Protein AF-0000000084361618 (afdb_homodimer)

pLDDT: mean 97.32, std 2.42, range [77.44, 98.94]

Organism: NCBI:txid28181

Nearest PDB structures (foldseek):
  2imd-assembly1_A  TM=8.495E-01  e=5.043E-12  Pseudomonas putida
  3fz5-assembly1_A  TM=8.364E-01  e=1.722E-10  Cereibacter sphaeroides 2.4.1
  3rpp-assembly1_A  TM=8.425E-01  e=8.126E-10  Homo sapiens
  3fz5-assembly2_D  TM=8.705E-01  e=2.018E-09  Cereibacter sphaeroides 2.4.1
  5xwh-assembly1_A  TM=7.538E-01  e=3.095E-09  Deinococcus radiodurans R1 = ATCC 13939 = DSM 20539

Sequence (396 aa):
MSKTITYYCALISPFTYLGQPRVMELAKQPGVNIVYKPIDILKVFGALGTVPPVKRHPSLKAYRGAELKRWSKRFGMDLTMMPKHFPTPTDLAGAMVIAARDQGADVGPLVMGLLKGVWVDEADLKDADTLAAIANAAGLNGTAL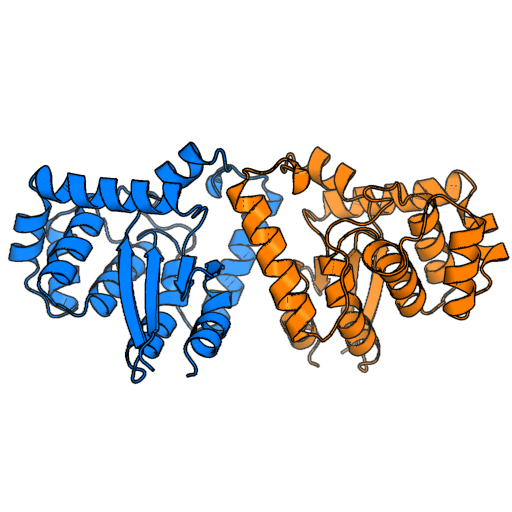VAQAHPPEAQALFNASTEEAIEAGVFGSPTFIVDGEMFWGQDRIELVAEKCGTMSKTITYYCALISPFTYLGQPRVMELAKQPGVNIVYKPIDILKVFGALGTVPPVKRHPSLKAYRGAELKRWSKRFGMDLTMMPKHFPTPTDLAGAMVIAARDQGADVGPLVMGLLKGVWVDEADLKDADTLAAIANAAGLNGTALVAQAHPPEAQALFNASTEEAIEAGVFGSPTFIVDGEMFWGQDRIELVAEKCGT

Secondary structure (DSSP, 8-state):
--EEEEEEE-TT-HHHHHHHHHHHHHHTSTTEEEEEEE--HHHHHHHHTPPPGGGS-HHHHHHHHHHHHHHHHHHT----SS-TT-S---HHHHHHHHHHHHTT---HHHHHHHHHHHHTS---TT-HHHHHHHHHHTTS-HHHHHHHHSSHHHHHHHHHHHHHHHHTT--SSSEEEETTEEEESGGGHHHHHHHTT-/--EEEEEEE-TT-HHHHHHHHHHHHHHTSTTEEEEEEE--HHHHHHHHTPPPGGGS-HHHHHHHHHHHHHHHHHHT----SS-TT-S---HHHHHHHHHHHHTT---HHHHHHHHHHHHTS---TT-HHHHHHHHHHTTS-HHHHHHHHSSHHHHHHHHHHHHHHHHTT--SSSEEEETTEEEESGGGHHHHHHHTT-

Foldseek 3Di:
DAWEKEKEAELQDLLCLLQLVVVVVLCPDPRYHYDYQYADLVVLCVLVVHDDLVRDDPVSVVVVLVVSVVSCVVSVHAFAPDADQPPADCLLVRLLLVVCVVVVHDCSQLSNLSSCCGTPVSHHNVDLVSSLVSQVVSVHRSVVSSVSCPDVVSSVSRVVSHVVCSVLVNNDPTWIAIPSDIDHTSVCSVVVSVVRVD/DAWEKEKEAELQDLQLLLQLVVVVVLCPDPRYHYDYQYADLVVLCVLVVHDDLVRDDPVSVVVVLVVSVVSCVVSVHAFAPDADQPPADCLLVRLLLVVCVVVVHDCSQLSNLSSCCGTPVSHHNVDLVSSLVSQVVSVHRSVVSSVSCPDPVSSVSRHVSHVVCSVLVNNDPTWIAIPSDIDHTSVCSVVVSVVRVD

Structure (mmCIF, N/CA/C/O backbone):
data_AF-0000000084361618-model_v1
#
loop_
_entity.id
_entity.type
_entity.pdbx_description
1 polymer '2-hydroxychromene-2-carboxylate isomerase'
#
loop_
_atom_site.group_PDB
_atom_site.id
_atom_site.type_symbol
_atom_site.label_atom_id
_atom_site.label_alt_id
_atom_site.label_comp_id
_atom_site.label_asym_id
_atom_site.label_entity_id
_atom_site.label_seq_id
_atom_site.pdbx_PDB_ins_code
_atom_site.Cartn_x
_atom_site.Cartn_y
_atom_site.Cartn_z
_atom_site.occupancy
_atom_site.B_iso_or_equiv
_atom_site.auth_seq_id
_atom_site.auth_comp_id
_atom_site.auth_asym_id
_atom_site.auth_atom_id
_atom_site.pdbx_PDB_model_num
ATOM 1 N N . MET A 1 1 ? -3.504 3.35 29.25 1 77.88 1 MET A N 1
ATOM 2 C CA . MET A 1 1 ? -2.406 4.312 29.219 1 77.88 1 MET A CA 1
ATOM 3 C C . MET A 1 1 ? -2.479 5.18 27.969 1 77.88 1 MET A C 1
ATOM 5 O O . MET A 1 1 ? -3.018 4.762 26.938 1 77.88 1 MET A O 1
ATOM 9 N N . SER A 1 2 ? -2.133 6.488 28.031 1 90 2 SER A N 1
ATOM 10 C CA . SER A 1 2 ? -2.203 7.461 26.953 1 90 2 SER A CA 1
ATOM 11 C C . SER A 1 2 ? -1.172 7.156 25.875 1 90 2 SER A C 1
ATOM 13 O O . SER A 1 2 ? -0.072 6.688 26.172 1 90 2 SER A O 1
ATOM 15 N N . LYS A 1 3 ? -1.591 7.184 24.625 1 95.62 3 LYS A N 1
ATOM 16 C CA . LYS A 1 3 ? -0.713 6.992 23.484 1 95.62 3 LYS A CA 1
ATOM 17 C C . LYS A 1 3 ? -0.59 8.273 22.656 1 95.62 3 LYS A C 1
ATOM 19 O O . LYS A 1 3 ? -1.564 9.016 22.516 1 95.62 3 LYS A O 1
ATOM 24 N N . THR A 1 4 ? 0.648 8.516 22.25 1 98.19 4 THR A N 1
ATOM 25 C CA . THR A 1 4 ? 0.904 9.641 21.359 1 98.19 4 THR A CA 1
ATOM 26 C C . THR A 1 4 ? 1.184 9.148 19.938 1 98.19 4 THR A C 1
ATOM 28 O O . THR A 1 4 ? 2.006 8.25 19.734 1 98.19 4 THR A O 1
ATOM 31 N N . ILE A 1 5 ? 0.507 9.68 19.016 1 98.69 5 ILE A N 1
ATOM 32 C CA . ILE A 1 5 ? 0.705 9.414 17.594 1 98.69 5 ILE A CA 1
ATOM 33 C C . ILE A 1 5 ? 1.431 10.594 16.953 1 98.69 5 ILE A C 1
ATOM 35 O O . ILE A 1 5 ? 0.923 11.719 16.953 1 98.69 5 ILE A O 1
ATOM 39 N N . THR A 1 6 ? 2.643 10.391 16.516 1 98.88 6 THR A N 1
ATOM 40 C CA . THR A 1 6 ? 3.252 11.367 15.617 1 98.88 6 THR A CA 1
ATOM 41 C C . THR A 1 6 ? 2.725 11.195 14.195 1 98.88 6 THR A C 1
ATOM 43 O O . THR A 1 6 ? 2.869 10.133 13.602 1 98.88 6 THR A O 1
ATOM 46 N N . TYR A 1 7 ? 2.053 12.18 13.727 1 98.94 7 TYR A N 1
ATOM 47 C CA . TYR A 1 7 ? 1.329 12.125 12.461 1 98.94 7 TYR A CA 1
ATOM 48 C C . TYR A 1 7 ? 1.987 13.023 11.422 1 98.94 7 TYR A C 1
ATOM 50 O O . TYR A 1 7 ? 1.78 14.234 11.414 1 98.94 7 TYR A O 1
ATOM 58 N N . TYR A 1 8 ? 2.826 12.445 10.523 1 98.94 8 TYR A N 1
ATOM 59 C CA . TYR A 1 8 ? 3.406 13.164 9.398 1 98.94 8 TYR A CA 1
ATOM 60 C C . TYR A 1 8 ? 2.441 13.203 8.219 1 98.94 8 TYR A C 1
ATOM 62 O O . TYR A 1 8 ? 2.008 12.164 7.727 1 98.94 8 TYR A O 1
ATOM 70 N N . CYS A 1 9 ? 2.137 14.438 7.766 1 98.88 9 CYS A N 1
ATOM 71 C CA . CYS A 1 9 ? 1.149 14.555 6.699 1 98.88 9 CYS A CA 1
ATOM 72 C C . CYS A 1 9 ? 1.525 15.672 5.727 1 98.88 9 CYS A C 1
ATOM 74 O O . CYS A 1 9 ? 1.984 16.734 6.145 1 98.88 9 CYS A O 1
ATOM 76 N N . ALA A 1 10 ? 1.45 15.359 4.457 1 98.81 10 ALA A N 1
ATOM 77 C CA . ALA A 1 10 ? 1.56 16.375 3.416 1 98.81 10 ALA A CA 1
ATOM 78 C C . ALA A 1 10 ? 0.203 17.016 3.131 1 98.81 10 ALA A C 1
ATOM 80 O O . ALA A 1 10 ? -0.792 16.312 2.938 1 98.81 10 ALA A O 1
ATOM 81 N N . LEU A 1 11 ? 0.14 18.266 3.053 1 98.69 11 LEU A N 1
ATOM 82 C CA . LEU A 1 11 ? -1.112 19.016 2.996 1 98.69 11 LEU A CA 1
ATOM 83 C C . LEU A 1 11 ? -1.677 19.016 1.578 1 98.69 11 LEU A C 1
ATOM 85 O O . LEU A 1 11 ? -2.787 19.5 1.351 1 98.69 11 LEU A O 1
ATOM 89 N N . ILE A 1 12 ? -0.961 18.359 0.643 1 97.38 12 ILE A N 1
ATOM 90 C CA . ILE A 1 12 ? -1.458 18.25 -0.724 1 97.38 12 ILE A CA 1
ATOM 91 C C . ILE A 1 12 ? -1.672 16.766 -1.072 1 97.38 12 ILE A C 1
ATOM 93 O O . ILE A 1 12 ? -1.896 16.422 -2.236 1 97.38 12 ILE A O 1
ATOM 97 N N . SER A 1 13 ? -1.519 15.891 -0.159 1 98.31 13 SER A N 1
ATOM 98 C CA . SER A 1 13 ? -1.711 14.469 -0.409 1 98.31 13 SER A CA 1
ATOM 99 C C . SER A 1 13 ? -3.193 14.109 -0.46 1 98.31 13 SER A C 1
ATOM 101 O O . SER A 1 13 ? -3.922 14.32 0.511 1 98.31 13 SER A O 1
ATOM 103 N N . PRO A 1 14 ? -3.652 13.5 -1.539 1 98.5 14 PRO A N 1
ATOM 104 C CA . PRO A 1 14 ? -5.062 13.102 -1.596 1 98.5 14 PRO A CA 1
ATOM 105 C C . PRO A 1 14 ? -5.391 11.961 -0.636 1 98.5 14 PRO A C 1
ATOM 107 O O . PRO A 1 14 ? -6.523 11.867 -0.149 1 98.5 14 PRO A O 1
ATOM 110 N N . PHE A 1 15 ? -4.469 11.117 -0.39 1 98.81 15 PHE A N 1
ATOM 111 C CA . PHE A 1 15 ? -4.723 10.031 0.555 1 98.81 15 PHE A CA 1
ATOM 112 C C . PHE A 1 15 ? -4.785 10.562 1.981 1 98.81 15 PHE A C 1
ATOM 114 O O . PHE A 1 15 ? -5.531 10.047 2.812 1 98.81 15 PHE A O 1
ATOM 121 N N . THR A 1 16 ? -3.965 11.578 2.279 1 98.94 16 THR A N 1
ATOM 122 C CA . THR A 1 16 ? -4.117 12.273 3.553 1 98.94 16 THR A CA 1
ATOM 123 C C . THR A 1 16 ? -5.508 12.891 3.67 1 98.94 16 THR A C 1
ATOM 125 O O . THR A 1 16 ? -6.16 12.773 4.711 1 98.94 16 THR A O 1
ATOM 128 N N . TYR A 1 17 ? -5.98 13.523 2.586 1 98.94 17 TYR A N 1
ATOM 129 C CA . TYR A 1 17 ? -7.328 14.078 2.537 1 98.94 17 TYR A CA 1
ATOM 130 C C . TYR A 1 17 ? -8.367 13.008 2.84 1 98.94 17 TYR A C 1
ATOM 132 O O . TYR A 1 17 ? -9.234 13.195 3.697 1 98.94 17 TYR A O 1
ATOM 140 N N . LEU A 1 18 ? -8.242 11.844 2.221 1 98.88 18 LEU A N 1
ATOM 141 C CA . LEU A 1 18 ? -9.219 10.773 2.355 1 98.88 18 LEU A CA 1
ATOM 142 C C . LEU A 1 18 ? -9.172 10.164 3.756 1 98.88 18 LEU A C 1
ATOM 144 O O . LEU A 1 18 ? -10.172 9.633 4.238 1 98.88 18 LEU A O 1
ATOM 148 N N . GLY A 1 19 ? -8.023 10.281 4.434 1 98.88 19 GLY A N 1
ATOM 149 C CA . GLY A 1 19 ? -7.867 9.68 5.75 1 98.88 19 GLY A CA 1
ATOM 150 C C . GLY A 1 19 ? -8.188 10.633 6.883 1 98.88 19 GLY A C 1
ATOM 151 O O . GLY A 1 19 ? -8.461 10.211 8.008 1 98.88 19 GLY A O 1
ATOM 152 N N . GLN A 1 20 ? -8.242 11.922 6.637 1 98.94 20 GLN A N 1
ATOM 153 C CA . GLN A 1 20 ? -8.219 12.953 7.672 1 98.94 20 GLN A CA 1
ATOM 154 C C . GLN A 1 20 ? -9.461 12.875 8.555 1 98.94 20 GLN A C 1
ATOM 156 O O . GLN A 1 20 ? -9.375 13.07 9.773 1 98.94 20 GLN A O 1
ATOM 161 N N . PRO A 1 21 ? -10.695 12.578 8.039 1 98.88 21 PRO A N 1
ATOM 162 C CA . PRO A 1 21 ? -11.844 12.445 8.93 1 98.88 21 PRO A CA 1
ATOM 163 C C . PRO A 1 21 ? -11.656 11.352 9.984 1 98.88 21 PRO A C 1
ATOM 165 O O . PRO A 1 21 ? -12.023 11.531 11.141 1 98.88 21 PRO A O 1
ATOM 168 N N . ARG A 1 22 ? -11.055 10.242 9.586 1 98.69 22 ARG A N 1
ATOM 169 C CA . ARG A 1 22 ? -10.844 9.133 10.508 1 98.69 22 ARG A CA 1
ATOM 170 C C . ARG A 1 22 ? -9.742 9.469 11.516 1 98.69 22 ARG A C 1
ATOM 172 O O . ARG A 1 22 ? -9.789 9.023 12.664 1 98.69 22 ARG A O 1
ATOM 179 N N . VAL A 1 23 ? -8.758 10.297 11.094 1 98.88 23 VAL A N 1
ATOM 180 C CA . VAL A 1 23 ? -7.734 10.773 12.023 1 98.88 23 VAL A CA 1
ATOM 181 C C . VAL A 1 23 ? -8.383 11.656 13.086 1 98.88 23 VAL A C 1
ATOM 183 O O . VAL A 1 23 ? -8.07 11.531 14.273 1 98.88 23 VAL A O 1
ATOM 186 N N . MET A 1 24 ? -9.281 12.555 12.633 1 98.75 24 MET A N 1
ATOM 187 C CA . MET A 1 24 ? -9.961 13.453 13.562 1 98.75 24 MET A CA 1
ATOM 188 C C . MET A 1 24 ? -10.852 12.672 14.516 1 98.75 24 MET A C 1
ATOM 190 O O . MET A 1 24 ? -10.969 13.016 15.695 1 98.75 24 MET A O 1
ATOM 194 N N . GLU A 1 25 ? -11.484 11.586 14.047 1 98.44 25 GLU A N 1
ATOM 195 C CA . GLU A 1 25 ? -12.266 10.719 14.922 1 98.44 25 GLU A CA 1
ATOM 196 C C . GLU A 1 25 ? -11.375 10.008 15.938 1 98.44 25 GLU A C 1
ATOM 198 O O . GLU A 1 25 ? -11.734 9.883 17.109 1 98.44 25 GLU A O 1
ATOM 203 N N . LEU A 1 26 ? -10.242 9.523 15.484 1 98.12 26 LEU A N 1
ATOM 204 C CA . LEU A 1 26 ? -9.273 8.859 16.359 1 98.12 26 LEU A CA 1
ATOM 205 C C . LEU A 1 26 ? -8.812 9.797 17.469 1 98.12 26 LEU A C 1
ATOM 207 O O . LEU A 1 26 ? -8.633 9.367 18.609 1 98.12 26 LEU A O 1
ATOM 211 N N . ALA A 1 27 ? -8.672 11.102 17.125 1 97.69 27 ALA A N 1
ATOM 212 C CA . ALA A 1 27 ? -8.18 12.102 18.062 1 97.69 27 ALA A CA 1
ATOM 213 C C . ALA A 1 27 ? -9.172 12.312 19.219 1 97.69 27 ALA A C 1
ATOM 215 O O . ALA A 1 27 ? -8.797 12.812 20.281 1 97.69 27 ALA A O 1
ATOM 216 N N . LYS A 1 28 ? -10.406 11.953 19.031 1 97.25 28 LYS A N 1
ATOM 217 C CA . LYS A 1 28 ? -11.445 12.141 20.031 1 97.25 28 LYS A CA 1
ATOM 218 C C . LYS A 1 28 ? -11.422 11.008 21.062 1 97.25 28 LYS A C 1
ATOM 220 O O . LYS A 1 28 ? -12.039 11.109 22.125 1 97.25 28 LYS A O 1
ATOM 225 N N . GLN A 1 29 ? -10.719 9.938 20.734 1 96.81 29 GLN A N 1
ATOM 226 C CA . GLN A 1 29 ? -10.688 8.789 21.641 1 96.81 29 GLN A CA 1
ATOM 227 C C . GLN A 1 29 ? -9.906 9.102 22.906 1 96.81 29 GLN A C 1
ATOM 229 O O . GLN A 1 29 ? -8.883 9.781 22.859 1 96.81 29 GLN A O 1
ATOM 234 N N . PRO A 1 30 ? -10.422 8.594 24.031 1 95.19 30 PRO A N 1
ATOM 235 C CA . PRO A 1 30 ? -9.703 8.844 25.281 1 95.19 30 PRO A CA 1
ATOM 236 C C . PRO A 1 30 ? -8.289 8.273 25.281 1 95.19 30 PRO A C 1
ATOM 238 O O . PRO A 1 30 ? -8.07 7.148 24.812 1 95.19 30 PRO A O 1
ATOM 241 N N . GLY A 1 31 ? -7.379 9.102 25.672 1 95.19 31 GLY A N 1
ATOM 242 C CA . GLY A 1 31 ? -6.008 8.641 25.812 1 95.19 31 GLY A CA 1
ATOM 243 C C . GLY A 1 31 ? -5.215 8.742 24.516 1 95.19 31 GLY A C 1
ATOM 244 O O . GLY A 1 31 ? -4.031 8.391 24.484 1 95.19 31 GLY A O 1
ATOM 245 N N . VAL A 1 32 ? -5.785 9.203 23.469 1 97.5 32 VAL A N 1
ATOM 246 C CA . VAL A 1 32 ? -5.086 9.336 22.188 1 97.5 32 VAL A CA 1
ATOM 247 C C . VAL A 1 32 ? -4.676 10.789 21.969 1 97.5 32 VAL A C 1
ATOM 249 O O . VAL A 1 32 ? -5.516 11.695 22.031 1 97.5 32 VAL A O 1
ATOM 252 N N . ASN A 1 33 ? -3.428 11.039 21.828 1 97.44 33 ASN A N 1
ATOM 253 C CA . ASN A 1 33 ? -2.881 12.344 21.469 1 97.44 33 ASN A CA 1
ATOM 254 C C . ASN A 1 33 ? -2.229 12.328 20.094 1 97.44 33 ASN A C 1
ATOM 256 O O . ASN A 1 33 ? -1.299 11.555 19.859 1 97.44 33 ASN A O 1
ATOM 260 N N . ILE A 1 34 ? -2.666 13.148 19.219 1 98.5 34 ILE A N 1
ATOM 261 C CA . ILE A 1 34 ? -2.09 13.203 17.891 1 98.5 34 ILE A CA 1
ATOM 262 C C . ILE A 1 34 ? -1.27 14.477 17.719 1 98.5 34 ILE A C 1
ATOM 264 O O . ILE A 1 34 ? -1.776 15.586 17.938 1 98.5 34 ILE A O 1
ATOM 268 N N . VAL A 1 35 ? -0.046 14.328 17.406 1 98.69 35 VAL A N 1
ATOM 269 C CA . VAL A 1 35 ? 0.836 15.453 17.109 1 98.69 35 VAL A CA 1
ATOM 270 C C . VAL A 1 35 ? 0.989 15.586 15.594 1 98.69 35 VAL A C 1
ATOM 272 O O . VAL A 1 35 ? 1.742 14.836 14.969 1 98.69 35 VAL A O 1
ATOM 275 N N . TYR A 1 36 ? 0.356 16.578 15.062 1 98.88 36 TYR A N 1
ATOM 276 C CA . TYR A 1 36 ? 0.42 16.828 13.633 1 98.88 36 TYR A CA 1
ATOM 277 C C . TYR A 1 36 ? 1.787 17.375 13.234 1 98.88 36 TYR A C 1
ATOM 279 O O . TYR A 1 36 ? 2.264 18.359 13.812 1 98.88 36 TYR A O 1
ATOM 287 N N . LYS A 1 37 ? 2.367 16.797 12.289 1 98.81 37 LYS A N 1
ATOM 288 C CA . LYS A 1 37 ? 3.643 17.219 11.727 1 98.81 37 LYS A CA 1
ATOM 289 C C . LYS A 1 37 ? 3.553 17.359 10.211 1 98.81 37 LYS A C 1
ATOM 291 O O . LYS A 1 37 ? 3.924 16.453 9.469 1 98.81 37 LYS A O 1
ATOM 296 N N . PRO A 1 38 ? 3.104 18.547 9.75 1 98.88 38 PRO A N 1
ATOM 297 C CA . PRO A 1 38 ? 3.09 18.75 8.305 1 98.88 38 PRO A CA 1
ATOM 298 C C . PRO A 1 38 ? 4.484 18.672 7.684 1 98.88 38 PRO A C 1
ATOM 300 O O . PRO A 1 38 ? 5.457 19.141 8.289 1 98.88 38 PRO A O 1
ATOM 303 N N . ILE A 1 39 ? 4.551 18.125 6.453 1 98.81 39 ILE A N 1
ATOM 304 C CA . ILE A 1 39 ? 5.859 17.938 5.832 1 98.81 39 ILE A CA 1
ATOM 305 C C . ILE A 1 39 ? 5.785 18.312 4.355 1 98.81 39 ILE A C 1
ATOM 307 O O . ILE A 1 39 ? 4.699 18.359 3.773 1 98.81 39 ILE A O 1
ATOM 311 N N . ASP A 1 40 ? 6.949 18.672 3.818 1 98.19 40 ASP A N 1
ATOM 312 C CA . ASP A 1 40 ? 7.152 18.797 2.377 1 98.19 40 ASP A CA 1
ATOM 313 C C . ASP A 1 40 ? 7.441 17.422 1.75 1 98.19 40 ASP A C 1
ATOM 315 O O . ASP A 1 40 ? 8.586 16.969 1.745 1 98.19 40 ASP A O 1
ATOM 319 N N . ILE A 1 41 ? 6.469 16.859 1.11 1 97.75 41 ILE A N 1
ATOM 320 C CA . ILE A 1 41 ? 6.566 15.477 0.646 1 97.75 41 ILE A CA 1
ATOM 321 C C . ILE A 1 41 ? 7.539 15.398 -0.528 1 97.75 41 ILE A C 1
ATOM 323 O O . ILE A 1 41 ? 8.195 14.375 -0.728 1 97.75 41 ILE A O 1
ATOM 327 N N . LEU A 1 42 ? 7.629 16.422 -1.297 1 96.12 42 LEU A N 1
ATOM 328 C CA . LEU A 1 42 ? 8.555 16.406 -2.422 1 96.12 42 LEU A CA 1
ATOM 329 C C . LEU A 1 42 ? 10 16.359 -1.934 1 96.12 42 LEU A C 1
ATOM 331 O O . LEU A 1 42 ? 10.836 15.672 -2.527 1 96.12 42 LEU A O 1
ATOM 335 N N . LYS A 1 43 ? 10.242 17.125 -0.869 1 97.06 43 LYS A N 1
ATOM 336 C CA . LYS A 1 43 ? 11.562 17.062 -0.262 1 97.06 43 LYS A CA 1
ATOM 337 C C . LYS A 1 43 ? 11.852 15.68 0.298 1 97.06 43 LYS A C 1
ATOM 339 O O . LYS A 1 43 ? 12.977 15.18 0.202 1 97.06 43 LYS A O 1
ATOM 344 N N . VAL A 1 44 ? 10.867 15.086 0.894 1 98 44 VAL A N 1
ATOM 345 C CA . VAL A 1 44 ? 11 13.734 1.433 1 98 44 VAL A CA 1
ATOM 346 C C . VAL A 1 44 ? 11.344 12.758 0.308 1 98 44 VAL A C 1
ATOM 348 O O . VAL A 1 44 ? 12.289 11.977 0.426 1 98 44 VAL A O 1
ATOM 351 N N . PHE A 1 45 ? 10.594 12.812 -0.835 1 97.06 45 PHE A N 1
ATOM 352 C CA . PHE A 1 45 ? 10.875 11.961 -1.983 1 97.06 45 PHE A CA 1
ATOM 353 C C . PHE A 1 45 ? 12.305 12.148 -2.465 1 97.06 45 PHE A C 1
ATOM 355 O O . PHE A 1 45 ? 13.008 11.172 -2.74 1 97.06 45 PHE A O 1
ATOM 362 N N . GLY A 1 46 ? 12.742 13.359 -2.547 1 96.81 46 GLY A N 1
ATOM 363 C CA . GLY A 1 46 ? 14.094 13.672 -2.986 1 96.81 46 GLY A CA 1
ATOM 364 C C . GLY A 1 46 ? 15.164 13.109 -2.068 1 96.81 46 GLY A C 1
ATOM 365 O O . GLY A 1 46 ? 16.156 12.539 -2.535 1 96.81 46 GLY A O 1
ATOM 366 N N . ALA A 1 47 ? 14.938 13.25 -0.797 1 97.25 47 ALA A N 1
ATOM 367 C CA . ALA A 1 47 ? 15.914 12.805 0.194 1 97.25 47 ALA A CA 1
ATOM 368 C C . ALA A 1 47 ? 16.062 11.289 0.169 1 97.25 47 ALA A C 1
ATOM 370 O O . ALA A 1 47 ? 17.156 10.766 0.408 1 97.25 47 ALA A O 1
ATOM 371 N N . LEU A 1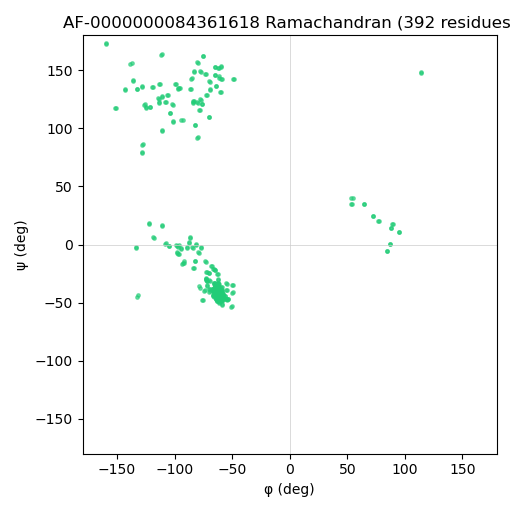 48 ? 14.977 10.609 -0.115 1 96.25 48 LEU A N 1
ATOM 372 C CA . LEU A 1 48 ? 14.992 9.148 -0.044 1 96.25 48 LEU A CA 1
ATOM 373 C C . LEU A 1 48 ? 15.234 8.539 -1.422 1 96.25 48 LEU A C 1
ATOM 375 O O . LEU A 1 48 ? 15.445 7.332 -1.543 1 96.25 48 LEU A O 1
ATOM 379 N N . GLY A 1 49 ? 15.219 9.352 -2.438 1 94 49 GLY A N 1
ATOM 380 C CA . GLY A 1 49 ? 15.398 8.852 -3.791 1 94 49 GLY A CA 1
ATOM 381 C C . GLY A 1 49 ? 14.203 8.086 -4.312 1 94 49 GLY A C 1
ATOM 382 O O . GLY A 1 49 ? 14.352 7.16 -5.117 1 94 49 GLY A O 1
ATOM 383 N N . THR A 1 50 ? 13.031 8.367 -3.758 1 93.75 50 THR A N 1
ATOM 384 C CA . THR A 1 50 ? 11.805 7.738 -4.23 1 93.75 50 THR A CA 1
ATOM 385 C C . THR A 1 50 ? 11.227 8.508 -5.414 1 93.75 50 THR A C 1
ATOM 387 O O . THR A 1 50 ? 11.328 9.734 -5.48 1 93.75 50 THR A O 1
ATOM 390 N N . VAL A 1 51 ? 10.695 7.836 -6.336 1 92 51 VAL A N 1
ATOM 391 C CA . VAL A 1 51 ? 10.07 8.469 -7.492 1 92 51 VAL A CA 1
ATOM 392 C C . VAL A 1 51 ? 8.711 9.039 -7.098 1 92 51 VAL A C 1
ATOM 394 O O . VAL A 1 51 ? 7.824 8.305 -6.66 1 92 51 VAL A O 1
ATOM 397 N N . PRO A 1 52 ? 8.562 10.297 -7.262 1 92.62 52 PRO A N 1
ATOM 398 C CA . PRO A 1 52 ? 7.25 10.875 -6.949 1 92.62 52 PRO A CA 1
ATOM 399 C C . PRO A 1 52 ? 6.125 10.273 -7.789 1 92.62 52 PRO A C 1
ATOM 401 O O . PRO A 1 52 ? 6.352 9.875 -8.93 1 92.62 52 PRO A O 1
ATOM 404 N N . PRO A 1 53 ? 4.898 10.289 -7.277 1 93.62 53 PRO A N 1
ATOM 405 C CA . PRO A 1 53 ? 3.771 9.648 -7.965 1 93.62 53 PRO A CA 1
ATOM 406 C C . PRO A 1 53 ? 3.594 10.156 -9.398 1 93.62 53 PRO A C 1
ATOM 408 O O . PRO A 1 53 ? 3.377 9.359 -10.312 1 93.62 53 PRO A O 1
ATOM 411 N N . VAL A 1 54 ? 3.768 11.406 -9.695 1 89.69 54 VAL A N 1
ATOM 412 C CA . VAL A 1 54 ? 3.469 12.008 -10.992 1 89.69 54 VAL A CA 1
ATOM 413 C C . VAL A 1 54 ? 4.516 11.57 -12.016 1 89.69 54 VAL A C 1
ATOM 415 O O . VAL A 1 54 ? 4.316 11.727 -13.227 1 89.69 54 VAL A O 1
ATOM 418 N N . LYS A 1 55 ? 5.656 11.016 -11.555 1 93.25 55 LYS A N 1
ATOM 419 C CA . LYS A 1 55 ? 6.746 10.641 -12.453 1 93.25 55 LYS A CA 1
ATOM 420 C C . LYS A 1 55 ? 6.84 9.125 -12.594 1 93.25 55 LYS A C 1
ATOM 422 O O . LYS A 1 55 ? 7.695 8.609 -13.32 1 93.25 55 LYS A O 1
ATOM 427 N N . ARG A 1 56 ? 5.934 8.383 -11.93 1 96.19 56 ARG A N 1
ATOM 428 C CA . ARG A 1 56 ? 5.977 6.926 -11.961 1 96.19 56 ARG A CA 1
ATOM 429 C C . ARG A 1 56 ? 5.477 6.391 -13.297 1 96.19 56 ARG A C 1
ATOM 431 O O . ARG A 1 56 ? 4.906 7.141 -14.094 1 96.19 56 ARG A O 1
ATOM 438 N N . HIS A 1 57 ? 5.863 5.098 -13.516 1 96.94 57 HIS A N 1
ATOM 439 C CA . HIS A 1 57 ? 5.363 4.406 -14.703 1 96.94 57 HIS A CA 1
ATOM 440 C C . HIS A 1 57 ? 3.855 4.574 -14.844 1 96.94 57 HIS A C 1
ATOM 442 O O . HIS A 1 57 ? 3.129 4.578 -13.852 1 96.94 57 HIS A O 1
ATOM 448 N N . PRO A 1 58 ? 3.332 4.73 -16.125 1 97.19 58 PRO A N 1
ATOM 449 C CA . PRO A 1 58 ? 1.906 4.961 -16.359 1 97.19 58 PRO A CA 1
ATOM 450 C C . PRO A 1 58 ? 1.017 3.961 -15.633 1 97.19 58 PRO A C 1
ATOM 452 O O . PRO A 1 58 ? -0.062 4.32 -15.156 1 97.19 58 PRO A O 1
ATOM 455 N N . SER A 1 59 ? 1.469 2.729 -15.508 1 97.31 59 SER A N 1
ATOM 456 C CA . SER A 1 59 ? 0.666 1.721 -14.82 1 97.31 59 SER A CA 1
ATOM 457 C C . SER A 1 59 ? 0.503 2.057 -13.344 1 97.31 59 SER A C 1
ATOM 459 O O . SER A 1 59 ? -0.563 1.836 -12.766 1 97.31 59 SER A O 1
ATOM 461 N N . LEU A 1 60 ? 1.562 2.551 -12.742 1 97.38 60 LEU A N 1
ATOM 462 C CA . LEU A 1 60 ? 1.493 2.936 -11.336 1 97.38 60 LEU A CA 1
ATOM 463 C C . LEU A 1 60 ? 0.62 4.172 -11.156 1 97.38 60 LEU A C 1
ATOM 465 O O . LEU A 1 60 ? -0.123 4.277 -10.172 1 97.38 60 LEU A O 1
ATOM 469 N N . LYS A 1 61 ? 0.697 5.133 -12.094 1 97.62 61 LYS A N 1
ATOM 470 C CA . LYS A 1 61 ? -0.175 6.301 -12.062 1 97.62 61 LYS A CA 1
ATOM 471 C C . LYS A 1 61 ? -1.642 5.898 -12.188 1 97.62 61 LYS A C 1
ATOM 473 O O . LYS A 1 61 ? -2.498 6.414 -11.469 1 97.62 61 LYS A O 1
ATOM 478 N N . ALA A 1 62 ? -1.888 4.98 -13.109 1 97.75 62 ALA A N 1
ATOM 479 C CA . ALA A 1 62 ? -3.25 4.496 -13.328 1 97.75 62 ALA A CA 1
ATOM 480 C C . ALA A 1 62 ? -3.795 3.814 -12.078 1 97.75 62 ALA A C 1
ATOM 482 O O . ALA A 1 62 ? -4.953 4.023 -11.703 1 97.75 62 ALA A O 1
ATOM 483 N N . TYR A 1 63 ? -2.965 3.016 -11.422 1 98.31 63 TYR A N 1
ATOM 484 C CA . TYR A 1 63 ? -3.422 2.33 -10.219 1 98.31 63 TYR A CA 1
ATOM 485 C C . TYR A 1 63 ? -3.697 3.326 -9.102 1 98.31 63 TYR A C 1
ATOM 487 O O . TYR A 1 63 ? -4.664 3.172 -8.352 1 98.31 63 TYR A O 1
ATOM 495 N N . ARG A 1 64 ? -2.775 4.301 -8.945 1 97.88 64 ARG A N 1
ATOM 496 C CA . ARG A 1 64 ? -3.014 5.344 -7.957 1 97.88 64 ARG A CA 1
ATOM 497 C C . ARG A 1 64 ? -4.363 6.016 -8.188 1 97.88 64 ARG A C 1
ATOM 499 O O . ARG A 1 64 ? -5.109 6.258 -7.234 1 97.88 64 ARG A O 1
ATOM 506 N N . GLY A 1 65 ? -4.668 6.387 -9.438 1 98 65 GLY A N 1
ATOM 507 C CA . GLY A 1 65 ? -5.965 6.961 -9.766 1 98 65 GLY A CA 1
ATOM 508 C C . GLY A 1 65 ? -7.125 6.047 -9.414 1 98 65 GLY A C 1
ATOM 509 O O . GLY A 1 65 ? -8.133 6.5 -8.867 1 98 65 GLY A O 1
ATOM 510 N N . ALA A 1 66 ? -6.98 4.75 -9.703 1 98.19 66 ALA A N 1
ATOM 511 C CA . ALA A 1 66 ? -8.016 3.773 -9.375 1 98.19 66 ALA A CA 1
ATOM 512 C C . ALA A 1 66 ? -8.242 3.689 -7.871 1 98.19 66 ALA A C 1
ATOM 514 O O . ALA A 1 66 ? -9.383 3.59 -7.41 1 98.19 66 ALA A O 1
ATOM 515 N N . GLU A 1 67 ? -7.121 3.697 -7.16 1 98.38 67 GLU A N 1
ATOM 516 C CA . GLU A 1 67 ? -7.223 3.65 -5.707 1 98.38 67 GLU A CA 1
ATOM 517 C C . GLU A 1 67 ? -7.91 4.895 -5.16 1 98.38 67 GLU A C 1
ATOM 519 O O . GLU A 1 67 ? -8.75 4.805 -4.254 1 98.38 67 GLU A O 1
ATOM 524 N N . LEU A 1 68 ? -7.555 6.047 -5.715 1 98.56 68 LEU A N 1
ATOM 525 C CA . LEU A 1 68 ? -8.18 7.285 -5.266 1 98.56 68 LEU A CA 1
ATOM 526 C C . LEU A 1 68 ? -9.688 7.25 -5.512 1 98.56 68 LEU A C 1
ATOM 528 O O . LEU A 1 68 ? -10.469 7.605 -4.633 1 98.56 68 LEU A O 1
ATOM 532 N N . LYS A 1 69 ? -10.078 6.82 -6.672 1 98.19 69 LYS A N 1
ATOM 533 C CA . LYS A 1 69 ? -11.5 6.711 -7 1 98.19 69 LYS A CA 1
ATOM 534 C C . LYS A 1 69 ? -12.203 5.715 -6.082 1 98.19 69 LYS A C 1
ATOM 536 O O . LYS A 1 69 ? -13.297 5.984 -5.59 1 98.19 69 LYS A O 1
ATOM 541 N N . ARG A 1 70 ? -11.586 4.582 -5.797 1 98.06 70 ARG A N 1
ATOM 542 C CA . ARG A 1 70 ? -12.141 3.527 -4.961 1 98.06 70 ARG A CA 1
ATOM 543 C C . ARG A 1 70 ? -12.398 4.031 -3.543 1 98.06 70 ARG A C 1
ATOM 545 O O . ARG A 1 70 ? -13.5 3.879 -3.016 1 98.06 70 ARG A O 1
ATOM 552 N N . TRP A 1 71 ? -11.406 4.648 -2.982 1 98.25 71 TRP A N 1
ATOM 553 C CA . TRP A 1 71 ? -11.516 5.086 -1.595 1 98.25 71 TRP A CA 1
ATOM 554 C C . TRP A 1 71 ? -12.43 6.297 -1.476 1 98.25 71 TRP A C 1
ATOM 556 O O . TRP A 1 71 ? -13.172 6.434 -0.495 1 98.25 71 TRP A O 1
ATOM 566 N N . SER A 1 72 ? -12.336 7.234 -2.451 1 98.56 72 SER A N 1
ATOM 567 C CA . SER A 1 72 ? -13.266 8.352 -2.473 1 98.56 72 SER A CA 1
ATOM 568 C C . SER A 1 72 ? -14.711 7.867 -2.455 1 98.56 72 SER A C 1
ATOM 570 O O . SER A 1 72 ? -15.531 8.359 -1.672 1 98.56 72 SER A O 1
ATOM 572 N N . LYS A 1 73 ? -15.055 6.898 -3.293 1 97.88 73 LYS A N 1
ATOM 573 C CA . LYS A 1 73 ? -16.391 6.328 -3.352 1 97.88 73 LYS A CA 1
ATOM 574 C C . LYS A 1 73 ? -16.75 5.629 -2.043 1 97.88 73 LYS A C 1
ATOM 576 O O . LYS A 1 73 ? -17.844 5.828 -1.507 1 97.88 73 LYS A O 1
ATOM 581 N N . ARG A 1 74 ? -15.875 4.855 -1.552 1 97.12 74 ARG A N 1
ATOM 582 C CA . ARG A 1 74 ? -16.109 4.074 -0.341 1 97.12 74 ARG A CA 1
ATOM 583 C C . ARG A 1 74 ? -16.406 4.984 0.846 1 97.12 74 ARG A C 1
ATOM 585 O O . ARG A 1 74 ? -17.25 4.66 1.692 1 97.12 74 ARG A O 1
ATOM 592 N N . PHE A 1 75 ? -15.727 6.098 0.928 1 98 75 PHE A N 1
ATOM 593 C CA . PHE A 1 75 ? -15.852 6.977 2.084 1 98 75 PHE A CA 1
ATOM 594 C C . PHE A 1 75 ? -16.875 8.07 1.823 1 98 75 PHE A C 1
ATOM 596 O O . PHE A 1 75 ? -17.172 8.867 2.711 1 98 75 PHE A O 1
ATOM 603 N N . GLY A 1 76 ? -17.438 8.133 0.648 1 98.44 76 GLY A N 1
ATOM 604 C CA . GLY A 1 76 ? -18.391 9.188 0.301 1 98.44 76 GLY A CA 1
ATOM 605 C C . GLY A 1 76 ? -17.766 10.57 0.3 1 98.44 76 GLY A C 1
ATOM 606 O O . GLY A 1 76 ? -18.375 11.531 0.762 1 98.44 76 GLY A O 1
ATOM 607 N N . MET A 1 77 ? -16.531 10.641 -0.104 1 98.75 77 MET A N 1
ATOM 608 C CA . MET A 1 77 ? -15.82 11.906 -0.131 1 98.75 77 MET A CA 1
ATOM 609 C C . MET A 1 77 ? -15.562 12.359 -1.565 1 98.75 77 MET A C 1
ATOM 611 O O . MET A 1 77 ? -14.977 11.617 -2.357 1 98.75 77 MET A O 1
ATOM 615 N N . ASP A 1 78 ? -15.953 13.562 -1.859 1 98.38 78 ASP A N 1
ATOM 616 C CA . ASP A 1 78 ? -15.648 14.117 -3.174 1 98.38 78 ASP A CA 1
ATOM 617 C C . ASP A 1 78 ? -14.148 14.297 -3.363 1 98.38 78 ASP A C 1
ATOM 619 O O . ASP A 1 78 ? -13.422 14.586 -2.408 1 98.38 78 ASP A O 1
ATOM 623 N N . LEU A 1 79 ? -13.695 14.109 -4.543 1 98.31 79 LEU A N 1
ATOM 624 C CA . LEU A 1 79 ? -12.289 14.25 -4.879 1 98.31 79 LEU A CA 1
ATOM 625 C C . LEU A 1 79 ? -12.109 14.672 -6.332 1 98.31 79 LEU A C 1
ATOM 627 O O . LEU A 1 79 ? -12.578 13.977 -7.242 1 98.31 79 LEU A O 1
ATOM 631 N N . THR A 1 80 ? -11.539 15.828 -6.551 1 98.06 80 THR A N 1
ATOM 632 C CA . THR A 1 80 ? -11.164 16.25 -7.895 1 98.06 80 THR A CA 1
ATOM 633 C C . THR A 1 80 ? -9.852 15.602 -8.328 1 98.06 80 THR A C 1
ATOM 635 O O . THR A 1 80 ? -8.812 15.82 -7.699 1 98.06 80 THR A O 1
ATOM 638 N N . MET A 1 81 ? -9.883 14.883 -9.414 1 96.25 81 MET A N 1
ATOM 639 C CA . MET A 1 81 ? -8.727 14.094 -9.828 1 96.25 81 MET A CA 1
ATOM 640 C C . MET A 1 81 ? -7.621 15 -10.359 1 96.25 81 MET A C 1
ATOM 642 O O . MET A 1 81 ? -6.438 14.664 -10.266 1 96.25 81 MET A O 1
ATOM 646 N N . MET A 1 82 ? -7.973 16.094 -10.906 1 95.12 82 MET A N 1
ATOM 647 C CA . MET A 1 82 ? -7.012 17.047 -11.438 1 95.12 82 MET A CA 1
ATOM 648 C C . MET A 1 82 ? -7.277 18.453 -10.883 1 95.12 82 MET A C 1
ATOM 650 O O . MET A 1 82 ? -7.758 19.328 -11.602 1 95.12 82 MET A O 1
ATOM 654 N N . PRO A 1 83 ? -6.828 18.672 -9.656 1 97.06 83 PRO A N 1
ATOM 655 C CA . PRO A 1 83 ? -7.094 19.984 -9.047 1 97.06 83 PRO A CA 1
ATOM 656 C C . PRO A 1 83 ? -6.383 21.125 -9.773 1 97.06 83 PRO A C 1
ATOM 658 O O . PRO A 1 83 ? -5.25 20.953 -10.227 1 97.06 83 PRO A O 1
ATOM 661 N N . LYS A 1 84 ? -6.891 22.281 -9.734 1 96.62 84 LYS A N 1
ATOM 662 C CA . LYS A 1 84 ? -6.449 23.453 -10.492 1 96.62 84 LYS A CA 1
ATOM 663 C C . LYS A 1 84 ? -5.07 23.906 -10.031 1 96.62 84 LYS A C 1
ATOM 665 O O . LYS A 1 84 ? -4.262 24.375 -10.844 1 96.62 84 LYS A O 1
ATOM 670 N N . HIS A 1 85 ? -4.781 23.875 -8.828 1 95.31 85 HIS A N 1
ATOM 671 C CA . HIS A 1 85 ? -3.572 24.484 -8.281 1 95.31 85 HIS A CA 1
ATOM 672 C C . HIS A 1 85 ? -2.59 23.422 -7.801 1 95.31 85 HIS A C 1
ATOM 674 O O . HIS A 1 85 ? -1.653 23.719 -7.059 1 95.31 85 HIS A O 1
ATOM 680 N N . PHE A 1 86 ? -2.775 22.219 -8.219 1 93.06 86 PHE A N 1
ATOM 681 C CA . PHE A 1 86 ? -1.914 21.125 -7.805 1 93.06 86 PHE A CA 1
ATOM 682 C C . PHE A 1 86 ? -0.808 20.875 -8.82 1 93.06 86 PHE A C 1
ATOM 684 O O . PHE A 1 86 ? -1.062 20.875 -10.031 1 93.06 86 PHE A O 1
ATOM 691 N N . PRO A 1 87 ? 0.409 20.688 -8.477 1 91.5 87 PRO A N 1
ATOM 692 C CA . PRO A 1 87 ? 0.878 20.812 -7.098 1 91.5 87 PRO A CA 1
ATOM 693 C C . PRO A 1 87 ? 1.105 22.266 -6.676 1 91.5 87 PRO A C 1
ATOM 695 O O . PRO A 1 87 ? 1.156 23.156 -7.527 1 91.5 87 PRO A O 1
ATOM 698 N N . THR A 1 88 ? 1.054 22.516 -5.406 1 92.94 88 THR A N 1
ATOM 699 C CA . THR A 1 88 ? 1.253 23.844 -4.848 1 92.94 88 THR A CA 1
ATOM 700 C C . THR A 1 88 ? 2.16 23.797 -3.623 1 92.94 88 THR A C 1
ATOM 702 O O . THR A 1 88 ? 2.143 22.812 -2.875 1 92.94 88 THR A O 1
ATOM 705 N N . PRO A 1 89 ? 3.062 24.781 -3.461 1 93.25 89 PRO A N 1
ATOM 706 C CA . PRO A 1 89 ? 3.83 24.844 -2.215 1 93.25 89 PRO A CA 1
ATOM 707 C C . PRO A 1 89 ? 2.941 24.969 -0.979 1 93.25 89 PRO A C 1
ATOM 709 O O . PRO A 1 89 ? 1.909 25.641 -1.023 1 93.25 89 PRO A O 1
ATOM 712 N N . THR A 1 90 ? 3.379 24.297 0.052 1 96.31 90 THR A N 1
ATOM 713 C CA . THR A 1 90 ? 2.541 24.281 1.246 1 96.31 90 THR A CA 1
ATOM 714 C C . THR A 1 90 ? 3.303 24.828 2.447 1 96.31 90 THR A C 1
ATOM 716 O O . THR A 1 90 ? 2.93 24.578 3.596 1 96.31 90 THR A O 1
ATOM 719 N N . ASP A 1 91 ? 4.406 25.562 2.213 1 96.31 91 ASP A N 1
ATOM 720 C CA . ASP A 1 91 ? 5.266 26.047 3.289 1 96.31 91 ASP A CA 1
ATOM 721 C C . ASP A 1 91 ? 4.48 26.922 4.258 1 96.31 91 ASP A C 1
ATOM 723 O O . ASP A 1 91 ? 4.52 26.719 5.473 1 96.31 91 ASP A O 1
ATOM 727 N N . LEU A 1 92 ? 3.789 27.906 3.709 1 97.25 92 LEU A N 1
ATOM 728 C CA . LEU A 1 92 ? 3.035 28.812 4.562 1 97.25 92 LEU A CA 1
ATOM 729 C C . LEU A 1 92 ? 1.933 28.078 5.312 1 97.25 92 LEU A C 1
ATOM 731 O O . LEU A 1 92 ? 1.757 28.266 6.516 1 97.25 92 LEU A O 1
ATOM 735 N N . ALA A 1 93 ? 1.178 27.219 4.613 1 98.31 93 ALA A N 1
ATOM 736 C CA . ALA A 1 93 ? 0.117 26.422 5.23 1 98.31 93 ALA A CA 1
ATOM 737 C C . ALA A 1 93 ? 0.673 25.516 6.332 1 98.31 93 ALA A C 1
ATOM 739 O O . ALA A 1 93 ? 0.078 25.406 7.402 1 98.31 93 ALA A O 1
ATOM 740 N N . GLY A 1 94 ? 1.811 24.844 6.012 1 98.62 94 GLY A N 1
ATOM 741 C CA . GLY A 1 94 ? 2.455 24.016 7.012 1 98.62 94 GLY A CA 1
ATOM 742 C C . GLY A 1 94 ? 2.867 24.766 8.258 1 98.62 94 GLY A C 1
ATOM 743 O O . GLY A 1 94 ? 2.643 24.312 9.375 1 98.62 94 GLY A O 1
ATOM 744 N N . ALA A 1 95 ? 3.463 25.953 8.039 1 98.44 95 ALA A N 1
ATOM 745 C CA . ALA A 1 95 ? 3.863 26.797 9.156 1 98.44 95 ALA A CA 1
ATOM 746 C C . ALA A 1 95 ? 2.652 27.234 9.977 1 98.44 95 ALA A C 1
ATOM 748 O O . ALA A 1 95 ? 2.734 27.359 11.203 1 98.44 95 ALA A O 1
ATOM 749 N N . MET A 1 96 ? 1.515 27.484 9.328 1 98.5 96 MET A N 1
ATOM 750 C CA . MET A 1 96 ? 0.274 27.844 10.008 1 98.5 96 MET A CA 1
ATOM 751 C C . MET A 1 96 ? -0.194 26.719 10.922 1 98.5 96 MET A C 1
ATOM 753 O O . MET A 1 96 ? -0.604 26.969 12.062 1 98.5 96 MET A O 1
ATOM 757 N N . VAL A 1 97 ? -0.153 25.469 10.453 1 98.81 97 VAL A N 1
ATOM 758 C CA . VAL A 1 97 ? -0.566 24.312 11.234 1 98.81 97 VAL A CA 1
ATOM 759 C C 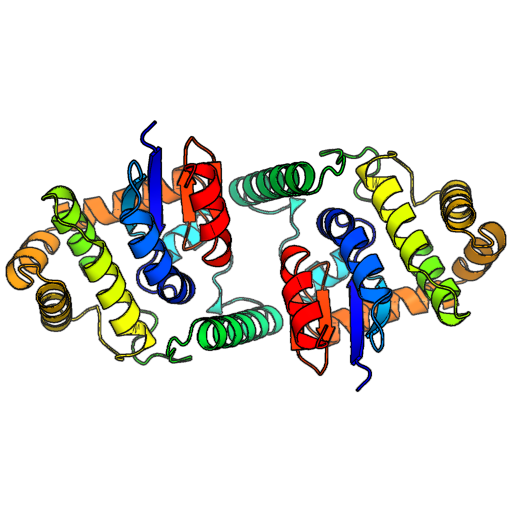. VAL A 1 97 ? 0.324 24.172 12.469 1 98.81 97 VAL A C 1
ATOM 761 O O . VAL A 1 97 ? -0.169 23.969 13.578 1 98.81 97 VAL A O 1
ATOM 764 N N . ILE A 1 98 ? 1.618 24.359 12.281 1 98.5 98 ILE A N 1
ATOM 765 C CA . ILE A 1 98 ? 2.574 24.234 13.375 1 98.5 98 ILE A CA 1
ATOM 766 C C . ILE A 1 98 ? 2.34 25.328 14.398 1 98.5 98 ILE A C 1
ATOM 768 O O . ILE A 1 98 ? 2.314 25.078 15.602 1 98.5 98 ILE A O 1
ATOM 772 N N . ALA A 1 99 ? 2.146 26.578 13.914 1 97.94 99 ALA A N 1
ATOM 773 C CA . ALA A 1 99 ? 1.888 27.703 14.812 1 97.94 99 ALA A CA 1
ATOM 774 C C . ALA A 1 99 ? 0.639 27.453 15.648 1 97.94 99 ALA A C 1
ATOM 776 O O . ALA A 1 99 ? 0.65 27.672 16.875 1 97.94 99 ALA A O 1
ATOM 777 N N . ALA A 1 100 ? -0.455 27.031 15.039 1 98.5 100 ALA A N 1
ATOM 778 C CA . ALA A 1 100 ? -1.71 26.75 15.734 1 98.5 100 ALA A CA 1
ATOM 779 C C . ALA A 1 100 ? -1.536 25.641 16.75 1 98.5 100 ALA A C 1
ATOM 781 O O . ALA A 1 100 ? -1.993 25.75 17.891 1 98.5 100 ALA A O 1
ATOM 782 N N . ARG A 1 101 ? -0.869 24.562 16.328 1 98 101 ARG A N 1
ATOM 783 C CA . ARG A 1 101 ? -0.605 23.422 17.219 1 98 101 ARG A CA 1
ATOM 784 C C . ARG A 1 101 ? 0.178 23.859 18.453 1 98 101 ARG A C 1
ATOM 786 O O . ARG A 1 101 ? -0.167 23.484 19.578 1 98 101 ARG A O 1
ATOM 793 N N . ASP A 1 102 ? 1.203 24.656 18.203 1 96.06 102 ASP A N 1
ATOM 794 C CA . ASP A 1 102 ? 2.094 25.078 19.281 1 96.06 102 ASP A CA 1
ATOM 795 C C . ASP A 1 102 ? 1.377 26 20.25 1 96.06 102 ASP A C 1
ATOM 797 O O . ASP A 1 102 ? 1.816 26.172 21.391 1 96.06 102 ASP A O 1
ATOM 801 N N . GLN A 1 103 ? 0.259 26.594 19.844 1 96.31 103 GLN A N 1
ATOM 802 C CA . GLN A 1 103 ? -0.562 27.438 20.703 1 96.31 103 GLN A CA 1
ATOM 803 C C . GLN A 1 103 ? -1.611 26.609 21.453 1 96.31 103 GLN A C 1
ATOM 805 O O . GLN A 1 103 ? -2.404 27.141 22.219 1 96.31 103 GLN A O 1
ATOM 810 N N . GLY A 1 104 ? -1.661 25.328 21.188 1 96.94 104 GLY A N 1
ATOM 811 C CA . GLY A 1 104 ? -2.547 24.438 21.922 1 96.94 104 GLY A CA 1
ATOM 812 C C . GLY A 1 104 ? -3.879 24.219 21.219 1 96.94 104 GLY A C 1
ATOM 813 O O . GLY A 1 104 ? -4.793 23.625 21.797 1 96.94 104 GLY A O 1
ATOM 814 N N . ALA A 1 105 ? -3.979 24.672 19.953 1 97.88 105 ALA A N 1
ATOM 815 C CA . ALA A 1 105 ? -5.238 24.547 19.219 1 97.88 105 ALA A CA 1
ATOM 816 C C . ALA A 1 105 ? -5.434 23.109 18.719 1 97.88 105 ALA A C 1
ATOM 818 O O . ALA A 1 105 ? -4.461 22.391 18.484 1 97.88 105 ALA A O 1
ATOM 819 N N . ASP A 1 106 ? -6.676 22.672 18.625 1 97.5 106 ASP A N 1
ATOM 820 C CA . ASP A 1 106 ? -7.012 21.5 17.828 1 97.5 106 ASP A CA 1
ATOM 821 C C . ASP A 1 106 ? -6.863 21.797 16.328 1 97.5 106 ASP A C 1
ATOM 823 O O . ASP A 1 106 ? -7.703 22.484 15.742 1 97.5 106 ASP A O 1
ATOM 827 N N . VAL A 1 107 ? -5.844 21.188 15.703 1 98.75 107 VAL A N 1
ATOM 828 C CA . VAL A 1 107 ? -5.516 21.609 14.352 1 98.75 107 VAL A CA 1
ATOM 829 C C . VAL A 1 107 ? -6.152 20.656 13.344 1 98.75 107 VAL A C 1
ATOM 831 O O . VAL A 1 107 ? -6.043 20.859 12.133 1 98.75 107 VAL A O 1
ATOM 834 N N . GLY A 1 108 ? -6.848 19.625 13.828 1 98.81 108 GLY A N 1
ATOM 835 C CA . GLY A 1 108 ? -7.5 18.672 12.953 1 98.81 108 GLY A CA 1
ATOM 836 C C . GLY A 1 108 ? -8.367 19.328 11.891 1 98.81 108 GLY A C 1
ATOM 837 O O . GLY A 1 108 ? -8.164 19.109 10.695 1 98.81 108 GLY A O 1
ATOM 838 N N . PRO A 1 109 ? -9.266 20.172 12.32 1 98.88 109 PRO A N 1
ATOM 839 C CA . PRO A 1 109 ? -10.148 20.844 11.367 1 98.88 109 PRO A CA 1
ATOM 840 C C . PRO A 1 109 ? -9.391 21.734 10.391 1 98.88 109 PRO A C 1
ATOM 842 O O . PRO A 1 109 ? -9.797 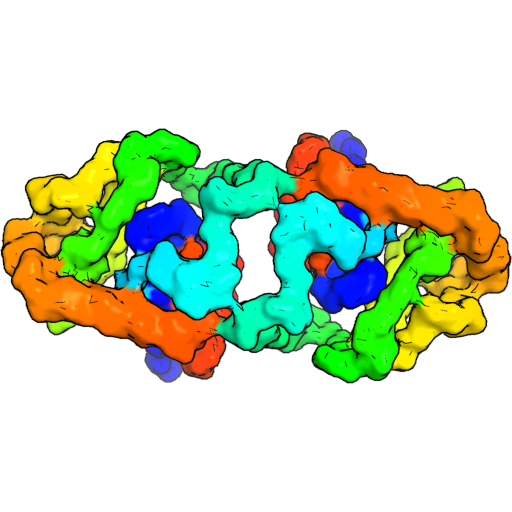21.891 9.234 1 98.88 109 PRO A O 1
ATOM 845 N N . LEU A 1 110 ? -8.312 22.391 10.844 1 98.94 110 LEU A N 1
ATOM 846 C CA . LEU A 1 110 ? -7.5 23.203 9.945 1 98.94 110 LEU A CA 1
ATOM 847 C C . LEU A 1 110 ? -6.867 22.344 8.859 1 98.94 110 LEU A C 1
ATOM 849 O O . LEU A 1 110 ? -6.957 22.672 7.676 1 98.94 110 LEU A O 1
ATOM 853 N N . VAL A 1 111 ? -6.234 21.219 9.242 1 98.94 111 VAL A N 1
ATOM 854 C CA . VAL A 1 111 ? -5.617 20.297 8.289 1 98.94 111 VAL A CA 1
ATOM 855 C C . VAL A 1 111 ? -6.668 19.797 7.309 1 98.94 111 VAL A C 1
ATOM 857 O O . VAL A 1 111 ? -6.445 19.781 6.094 1 98.94 111 VAL A O 1
ATOM 860 N N . MET A 1 112 ? -7.852 19.453 7.816 1 98.94 112 MET A N 1
ATOM 861 C CA . MET A 1 112 ? -8.945 19 6.961 1 98.94 112 MET A CA 1
ATOM 862 C C . MET A 1 112 ? -9.32 20.078 5.945 1 98.94 112 MET A C 1
ATOM 864 O O . MET A 1 112 ? -9.508 19.781 4.766 1 98.94 112 MET A O 1
ATOM 868 N N . GLY A 1 113 ? -9.484 21.297 6.434 1 98.88 113 GLY A N 1
ATOM 869 C CA . GLY A 1 113 ? -9.844 22.406 5.555 1 98.88 113 GLY A CA 1
ATOM 870 C C . GLY A 1 113 ? -8.82 22.656 4.461 1 98.88 113 GLY A C 1
ATOM 871 O O . GLY A 1 113 ? -9.188 22.938 3.322 1 98.88 113 GLY A O 1
ATOM 872 N N . LEU A 1 114 ? -7.523 22.594 4.781 1 98.88 114 LEU A N 1
ATOM 873 C CA . LEU A 1 114 ? -6.449 22.781 3.809 1 98.88 114 LEU A CA 1
ATOM 874 C C . LEU A 1 114 ? -6.477 21.688 2.746 1 98.88 114 LEU A C 1
ATOM 876 O O . LEU A 1 114 ? -6.422 21.984 1.549 1 98.88 114 LEU A O 1
ATOM 880 N N . LEU A 1 115 ? -6.598 20.453 3.199 1 98.88 115 LEU A N 1
ATOM 881 C CA . LEU A 1 115 ? -6.648 19.312 2.283 1 98.88 115 LEU A CA 1
ATOM 882 C C . LEU A 1 115 ? -7.871 19.406 1.377 1 98.88 115 LEU A C 1
ATOM 884 O O . LEU A 1 115 ? -7.758 19.25 0.158 1 98.88 115 LEU A O 1
ATOM 888 N N . LYS A 1 116 ? -9.023 19.672 1.966 1 98.81 116 LYS A N 1
ATOM 889 C CA . LYS A 1 116 ? -10.25 19.828 1.188 1 98.81 116 LYS A CA 1
ATOM 890 C C . LYS A 1 116 ? -10.141 21 0.219 1 98.81 116 LYS A C 1
ATOM 892 O O . LYS A 1 116 ? -10.688 20.969 -0.885 1 98.81 116 LYS A O 1
ATOM 897 N N . GLY A 1 117 ? -9.531 22.078 0.674 1 98.56 117 GLY A N 1
ATOM 898 C CA . GLY A 1 117 ? -9.281 23.219 -0.195 1 98.56 117 GLY A CA 1
ATOM 899 C C . GLY A 1 117 ? -8.617 22.828 -1.503 1 98.56 117 GLY A C 1
ATOM 900 O O . GLY A 1 117 ? -9.008 23.312 -2.568 1 98.56 117 GLY A O 1
ATOM 901 N N . VAL A 1 118 ? -7.652 21.922 -1.47 1 98.25 118 VAL A N 1
ATOM 902 C CA . VAL A 1 118 ? -6.918 21.484 -2.654 1 98.25 118 VAL A CA 1
ATOM 903 C C . VAL A 1 118 ? -7.785 20.547 -3.49 1 98.25 118 VAL A C 1
ATOM 905 O O . VAL A 1 118 ? -7.969 20.766 -4.691 1 98.25 118 VAL A O 1
ATOM 908 N N . TRP A 1 119 ? -8.398 19.578 -2.873 1 98.56 119 TRP A N 1
ATOM 909 C CA . TRP A 1 119 ? -8.883 18.406 -3.604 1 98.56 119 TRP A CA 1
ATOM 910 C C . TRP A 1 119 ? -10.367 18.531 -3.916 1 98.56 119 TRP A C 1
ATOM 912 O O . TRP A 1 119 ? -10.93 17.734 -4.668 1 98.56 119 TRP A O 1
ATOM 922 N N . VAL A 1 120 ? -11 19.562 -3.391 1 98.56 120 VAL A N 1
ATOM 923 C CA . VAL A 1 120 ? -12.43 19.719 -3.643 1 98.56 120 VAL A CA 1
ATOM 924 C C . VAL A 1 120 ? -12.711 21.172 -4.055 1 98.56 120 VAL A C 1
ATOM 926 O O . VAL A 1 120 ? -13.328 21.422 -5.09 1 98.56 120 VAL A O 1
ATOM 929 N N . ASP A 1 121 ? -12.117 22.125 -3.328 1 98.06 121 ASP A N 1
ATOM 930 C CA . ASP A 1 121 ? -12.57 23.516 -3.443 1 98.06 121 ASP A CA 1
ATOM 931 C C . ASP A 1 121 ? -11.703 24.297 -4.418 1 98.06 121 ASP A C 1
ATOM 933 O O . ASP A 1 121 ? -11.914 25.5 -4.625 1 98.06 121 ASP A O 1
ATOM 937 N N . GLU A 1 122 ? -10.695 23.641 -5 1 96.81 122 GLU A N 1
ATOM 938 C CA . GLU A 1 122 ? -9.781 24.266 -5.949 1 96.81 122 GLU A CA 1
ATOM 939 C C . GLU A 1 122 ? -9.164 25.547 -5.363 1 96.81 122 GLU A C 1
ATOM 941 O O . GLU A 1 122 ? -9.023 26.547 -6.062 1 96.81 122 GLU A O 1
ATOM 946 N N . ALA A 1 123 ? -8.93 25.531 -4.09 1 96.62 123 ALA A N 1
ATOM 947 C CA . ALA A 1 123 ? -8.32 26.672 -3.393 1 96.62 123 ALA A CA 1
ATOM 948 C C . ALA A 1 123 ? -6.836 26.797 -3.732 1 96.62 123 ALA A C 1
ATOM 950 O O . ALA A 1 123 ? -6.152 25.781 -3.924 1 96.62 123 ALA A O 1
ATOM 951 N N . ASP A 1 124 ? -6.379 28.016 -3.76 1 96.5 124 ASP A N 1
ATOM 952 C CA . ASP A 1 124 ? -4.957 28.297 -3.912 1 96.5 124 ASP A CA 1
ATOM 953 C C . ASP A 1 124 ? -4.277 28.453 -2.553 1 96.5 124 ASP A C 1
ATOM 955 O O . ASP A 1 124 ? -4.332 29.531 -1.95 1 96.5 124 ASP A O 1
ATOM 959 N N . LEU A 1 125 ? -3.486 27.469 -2.148 1 96.69 125 LEU A N 1
ATOM 960 C CA . LEU A 1 125 ? -2.885 27.469 -0.821 1 96.69 125 LEU A CA 1
ATOM 961 C C . LEU A 1 125 ? -1.697 28.438 -0.766 1 96.69 125 LEU A C 1
ATOM 963 O O . LEU A 1 125 ? -1.135 28.672 0.306 1 96.69 125 LEU A O 1
ATOM 967 N N . LYS A 1 126 ? -1.359 29.062 -1.836 1 95.19 126 LYS A N 1
ATOM 968 C CA . LYS A 1 126 ? -0.303 30.062 -1.832 1 95.19 126 LYS A CA 1
ATOM 969 C C . LYS A 1 126 ? -0.843 31.422 -1.4 1 95.19 126 LYS A C 1
ATOM 97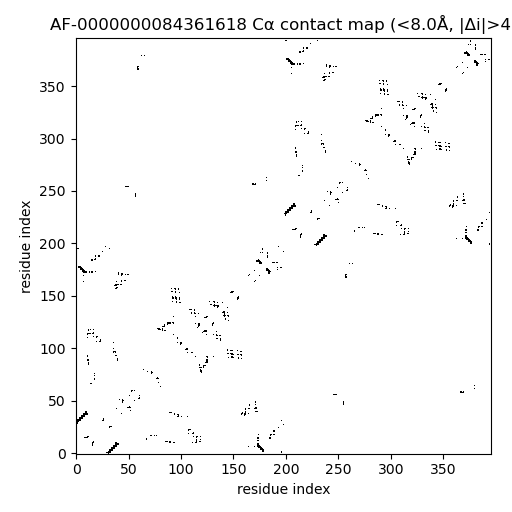1 O O . LYS A 1 126 ? -0.072 32.312 -1.063 1 95.19 126 LYS A O 1
ATOM 976 N N . ASP A 1 127 ? -2.117 31.5 -1.546 1 96.44 127 ASP A N 1
ATOM 977 C CA . ASP A 1 127 ? -2.762 32.781 -1.264 1 96.44 127 ASP A CA 1
ATOM 978 C C . ASP A 1 127 ? -3.049 32.938 0.228 1 96.44 127 ASP A C 1
ATOM 980 O O . ASP A 1 127 ? -3.812 32.156 0.802 1 96.44 127 ASP A O 1
ATOM 984 N N . ALA A 1 128 ? -2.508 34 0.827 1 97.06 128 ALA A N 1
ATOM 985 C CA . ALA A 1 128 ? -2.617 34.219 2.266 1 97.06 128 ALA A CA 1
ATOM 986 C C . ALA A 1 128 ? -4.074 34.438 2.68 1 97.06 128 ALA A C 1
ATOM 988 O O . ALA A 1 128 ? -4.484 33.969 3.752 1 97.06 128 ALA A O 1
ATOM 989 N N . ASP A 1 129 ? -4.828 35.125 1.898 1 97.94 129 ASP A N 1
ATOM 990 C CA . ASP A 1 129 ? -6.234 35.344 2.215 1 97.94 129 ASP A CA 1
ATOM 991 C C . ASP A 1 129 ? -7.023 34.031 2.207 1 97.94 129 ASP A C 1
ATOM 993 O O . ASP A 1 129 ? -7.914 33.844 3.037 1 97.94 129 ASP A O 1
ATOM 997 N N . THR A 1 130 ? -6.762 33.188 1.229 1 98.31 130 THR A N 1
ATOM 998 C CA . THR A 1 130 ? -7.375 31.875 1.17 1 98.31 130 THR A CA 1
ATOM 999 C C . THR A 1 130 ? -7.047 31.078 2.426 1 98.31 130 THR A C 1
ATOM 1001 O O . THR A 1 130 ? -7.941 30.484 3.037 1 98.31 130 THR A O 1
ATOM 1004 N N . LEU A 1 131 ? -5.809 31.109 2.83 1 98.62 131 LEU A N 1
ATOM 1005 C CA . LEU A 1 131 ? -5.367 30.375 4.016 1 98.62 131 LEU A CA 1
ATOM 1006 C C . LEU A 1 131 ? -6.066 30.906 5.266 1 98.62 131 LEU A C 1
ATOM 1008 O O . LEU A 1 131 ? -6.488 30.125 6.125 1 98.62 131 LEU A O 1
ATOM 1012 N N . ALA A 1 132 ? -6.145 32.219 5.379 1 98.69 132 ALA A N 1
ATOM 1013 C CA . ALA A 1 132 ? -6.824 32.844 6.52 1 98.69 132 ALA A CA 1
ATOM 1014 C C . ALA A 1 132 ? -8.289 32.406 6.574 1 98.69 132 ALA A C 1
ATOM 1016 O O . ALA A 1 132 ? -8.812 32.094 7.652 1 98.69 132 ALA A O 1
ATOM 1017 N N . ALA A 1 133 ? -8.945 32.375 5.461 1 98.81 133 ALA A N 1
ATOM 1018 C CA . ALA A 1 133 ? -10.352 31.984 5.383 1 98.81 133 ALA A CA 1
ATOM 1019 C C . ALA A 1 133 ? -10.539 30.531 5.816 1 98.81 133 ALA A C 1
ATOM 1021 O O . ALA A 1 133 ? -11.492 30.219 6.531 1 98.81 133 ALA A O 1
ATOM 1022 N N . ILE A 1 134 ? -9.656 29.641 5.398 1 98.81 134 ILE A N 1
ATOM 1023 C CA . ILE A 1 134 ? -9.711 28.234 5.77 1 98.81 134 ILE A CA 1
ATOM 1024 C C . ILE A 1 134 ? -9.531 28.094 7.277 1 98.81 134 ILE A C 1
ATOM 1026 O O . ILE A 1 134 ? -10.258 27.328 7.926 1 98.81 134 ILE A O 1
ATOM 1030 N N . ALA A 1 135 ? -8.562 28.859 7.812 1 98.81 135 ALA A N 1
ATOM 1031 C CA . ALA A 1 135 ? -8.32 28.812 9.258 1 98.81 135 ALA A CA 1
ATOM 1032 C C . ALA A 1 135 ? -9.531 29.328 10.023 1 98.81 135 ALA A C 1
ATOM 1034 O O . ALA A 1 135 ? -9.93 28.75 11.039 1 98.81 135 ALA A O 1
ATOM 1035 N N . ASN A 1 136 ? -10.141 30.438 9.547 1 98.81 136 ASN A N 1
ATOM 1036 C CA . ASN A 1 136 ? -11.344 30.969 10.18 1 98.81 136 ASN A CA 1
ATOM 1037 C C . ASN A 1 136 ? -12.469 29.938 10.203 1 98.81 136 ASN A C 1
ATOM 1039 O O . ASN A 1 136 ? -13.141 29.781 11.227 1 98.81 136 ASN A O 1
ATOM 1043 N N . ALA A 1 137 ? -12.656 29.266 9.125 1 98.62 137 ALA A N 1
ATOM 1044 C CA . ALA A 1 137 ? -13.703 28.25 9.023 1 98.62 137 ALA A CA 1
ATOM 1045 C C . ALA A 1 137 ? -13.445 27.109 10 1 98.62 137 ALA A C 1
ATOM 1047 O O . ALA A 1 137 ? -14.375 26.438 10.438 1 98.62 137 ALA A O 1
ATOM 1048 N N . ALA A 1 138 ? -12.18 26.922 10.352 1 98.38 138 ALA A N 1
ATOM 1049 C CA . ALA A 1 138 ? -11.789 25.859 11.289 1 98.38 138 ALA A CA 1
ATOM 1050 C C . ALA A 1 138 ? -11.875 26.344 12.734 1 98.38 138 ALA A C 1
ATOM 1052 O O . ALA A 1 138 ? -11.539 25.609 13.664 1 98.38 138 ALA A O 1
ATOM 1053 N N . GLY A 1 139 ? -12.305 27.578 12.93 1 98.38 139 GLY A N 1
ATOM 1054 C CA . GLY A 1 139 ? -12.5 28.109 14.266 1 98.38 139 GLY A CA 1
ATOM 1055 C C . GLY A 1 139 ? -11.258 28.766 14.836 1 98.38 139 GLY A C 1
ATOM 1056 O O . GLY A 1 139 ? -11.156 28.969 16.047 1 98.38 139 GLY A O 1
ATOM 1057 N N . LEU A 1 140 ? -10.305 29.109 14.039 1 98.62 140 LEU A N 1
ATOM 1058 C CA . LEU A 1 140 ? -9.07 29.75 14.461 1 98.62 140 LEU A CA 1
ATOM 1059 C C . LEU A 1 140 ? -9 31.188 13.945 1 98.62 140 LEU A C 1
ATOM 1061 O O . LEU A 1 140 ? -9.797 31.594 13.102 1 98.62 140 LEU A O 1
ATOM 1065 N N . ASN A 1 141 ? -8.117 31.969 14.531 1 98.31 141 ASN A N 1
ATOM 1066 C CA . ASN A 1 141 ? -7.867 33.312 14.023 1 98.31 141 ASN A CA 1
ATOM 1067 C C . ASN A 1 141 ? -6.941 33.281 12.805 1 98.31 141 ASN A C 1
ATOM 1069 O O . ASN A 1 141 ? -5.719 33.375 12.953 1 98.31 141 ASN A O 1
ATOM 1073 N N . GLY A 1 142 ? -7.566 33.219 11.656 1 98.38 142 GLY A N 1
ATOM 1074 C CA . GLY A 1 142 ? -6.824 33.031 10.422 1 98.38 142 GLY A CA 1
ATOM 1075 C C . GLY A 1 142 ? -5.809 34.125 10.148 1 98.38 142 GLY A C 1
ATOM 1076 O O . GLY A 1 142 ? -4.664 33.844 9.789 1 98.38 142 GLY A O 1
ATOM 1077 N N . THR A 1 143 ? -6.227 35.312 10.297 1 97.94 143 THR A N 1
ATOM 1078 C CA . THR A 1 143 ? -5.34 36.469 10.039 1 97.94 143 THR A CA 1
ATOM 1079 C C . THR A 1 143 ? -4.121 36.406 10.961 1 97.94 143 THR A C 1
ATOM 1081 O O . THR A 1 143 ? -2.99 36.594 10.508 1 97.94 143 THR A O 1
ATOM 1084 N N . ALA A 1 144 ? -4.344 36.156 12.195 1 97.75 144 ALA A N 1
ATOM 1085 C CA . ALA A 1 144 ? -3.244 36.062 13.156 1 97.75 144 ALA A CA 1
ATOM 1086 C C . ALA A 1 144 ? -2.322 34.875 12.812 1 97.75 144 ALA A C 1
ATOM 1088 O O . ALA A 1 144 ? -1.1 35 12.93 1 97.75 144 ALA A O 1
ATOM 1089 N N . LEU A 1 145 ? -2.881 33.781 12.461 1 97.94 145 LEU A N 1
ATOM 1090 C CA . LEU A 1 145 ? -2.092 32.594 12.148 1 97.94 145 LEU A CA 1
ATOM 1091 C C . LEU A 1 145 ? -1.221 32.844 10.914 1 97.94 145 LEU A C 1
ATOM 1093 O O . LEU A 1 145 ? -0.061 32.406 10.883 1 97.94 145 LEU A O 1
ATOM 1097 N N . VAL A 1 146 ? -1.812 33.438 9.875 1 97.81 146 VAL A N 1
ATOM 1098 C CA . VAL A 1 146 ? -1.043 33.75 8.68 1 97.81 146 VAL A CA 1
ATOM 1099 C C . VAL A 1 146 ? 0.12 34.656 9.031 1 97.81 146 VAL A C 1
ATOM 1101 O O . VAL A 1 146 ? 1.249 34.469 8.586 1 97.81 146 VAL A O 1
ATOM 1104 N N . ALA A 1 147 ? -0.157 35.656 9.812 1 97.31 147 ALA A N 1
ATOM 1105 C CA . ALA A 1 147 ? 0.884 36.594 10.227 1 97.31 147 ALA A CA 1
ATOM 1106 C C . ALA A 1 147 ? 1.993 35.875 10.992 1 97.31 147 ALA A C 1
ATOM 1108 O O . ALA A 1 147 ? 3.172 36.188 10.836 1 97.31 147 ALA A O 1
ATOM 1109 N N . GLN A 1 148 ? 1.671 34.938 11.805 1 96.88 148 GLN A N 1
ATOM 1110 C CA . GLN A 1 148 ? 2.621 34.188 12.609 1 96.88 148 GLN A CA 1
ATOM 1111 C C . GLN A 1 148 ? 3.436 33.219 11.742 1 96.88 148 GLN A C 1
ATOM 1113 O O . GLN A 1 148 ? 4.559 32.875 12.094 1 96.88 148 GLN A O 1
ATOM 1118 N N . ALA A 1 149 ? 2.904 32.844 10.625 1 96.75 149 ALA A N 1
ATOM 1119 C CA . ALA A 1 149 ? 3.508 31.812 9.797 1 96.75 149 ALA A CA 1
ATOM 1120 C C . ALA A 1 149 ? 4.445 32.406 8.758 1 96.75 149 ALA A C 1
ATOM 1122 O O . ALA A 1 149 ? 5.285 31.719 8.188 1 96.75 149 ALA A O 1
ATOM 1123 N N . HIS A 1 150 ? 4.391 33.625 8.539 1 93.81 150 HIS A N 1
ATOM 1124 C CA . HIS A 1 150 ? 5.09 34.25 7.43 1 93.81 150 HIS A CA 1
ATOM 1125 C C . HIS A 1 150 ? 6.57 34.438 7.742 1 93.81 150 HIS A C 1
ATOM 1127 O O . HIS A 1 150 ? 7.418 34.281 6.863 1 93.81 150 HIS A O 1
ATOM 1133 N N . PRO A 1 151 ? 6.938 34.75 9.008 1 94 151 PRO A N 1
ATOM 1134 C CA . PRO A 1 151 ? 8.359 35 9.281 1 94 151 PRO A CA 1
ATOM 1135 C C . PRO A 1 151 ? 9.227 33.781 9.008 1 94 151 PRO A C 1
ATOM 1137 O O . PRO A 1 151 ? 8.758 32.656 9.141 1 94 151 PRO A O 1
ATOM 1140 N N . PRO A 1 152 ? 10.461 34 8.664 1 94.88 152 PRO A N 1
ATOM 1141 C CA . PRO A 1 152 ? 11.383 32.906 8.352 1 94.88 152 PRO A CA 1
ATOM 1142 C C . PRO A 1 152 ? 11.492 31.891 9.477 1 94.88 152 PRO A C 1
ATOM 1144 O O . PRO A 1 152 ? 11.68 30.703 9.211 1 94.88 152 PRO A O 1
ATOM 1147 N N . GLU A 1 153 ? 11.375 32.375 10.648 1 95.5 153 GLU A N 1
ATOM 1148 C CA . GLU A 1 153 ? 11.484 31.453 11.781 1 95.5 153 GLU A CA 1
ATOM 1149 C C . GLU A 1 153 ? 10.359 30.422 11.766 1 95.5 153 GLU A C 1
ATOM 1151 O O . GLU A 1 153 ? 10.562 29.266 12.172 1 95.5 153 GLU A O 1
ATOM 1156 N N . ALA A 1 154 ? 9.219 30.875 11.359 1 94.19 154 ALA A N 1
ATOM 1157 C CA . ALA A 1 154 ? 8.094 29.938 11.258 1 94.19 154 ALA A CA 1
ATOM 1158 C C . ALA A 1 154 ? 8.305 28.938 10.125 1 94.19 154 ALA A C 1
ATOM 1160 O O . ALA A 1 154 ? 8.016 27.75 10.281 1 94.19 154 ALA A O 1
ATOM 1161 N N . GLN A 1 155 ? 8.812 29.406 9.062 1 92.19 155 GLN A N 1
ATOM 1162 C CA . GLN A 1 155 ? 9.102 28.531 7.93 1 92.19 155 GLN A CA 1
ATOM 1163 C C . GLN A 1 155 ? 10.188 27.516 8.281 1 92.19 155 GLN A C 1
ATOM 1165 O O . GLN A 1 155 ? 10.164 26.391 7.785 1 92.19 155 GLN A O 1
ATOM 1170 N N . ALA A 1 156 ? 11.117 27.922 9.094 1 96.94 156 ALA A N 1
ATOM 1171 C CA . ALA A 1 156 ? 12.18 27.031 9.555 1 96.94 156 ALA A CA 1
ATOM 1172 C C . ALA A 1 156 ? 11.602 25.859 10.352 1 96.94 156 ALA A C 1
ATOM 1174 O O . ALA A 1 156 ? 12.117 24.75 10.297 1 96.94 156 ALA A O 1
ATOM 1175 N N . LEU A 1 157 ? 10.508 26.109 11.07 1 97.56 157 LEU A N 1
ATOM 1176 C CA . LEU A 1 157 ? 9.859 25.047 11.828 1 97.56 157 LEU A CA 1
ATOM 1177 C C . LEU A 1 157 ? 9.258 24 10.891 1 97.56 157 LEU A C 1
ATOM 1179 O O . LEU A 1 157 ? 9.297 22.797 11.172 1 97.56 157 LEU A O 1
ATOM 1183 N N . PHE A 1 158 ? 8.68 24.469 9.805 1 97.94 158 PHE A N 1
ATOM 1184 C CA . PHE A 1 158 ? 8.156 23.562 8.797 1 97.94 158 PHE A CA 1
ATOM 1185 C C . PHE A 1 158 ? 9.273 22.734 8.18 1 97.94 158 PHE A C 1
ATOM 1187 O O . PHE A 1 158 ? 9.141 21.516 8.023 1 97.94 158 PHE A O 1
ATOM 1194 N N . ASN A 1 159 ? 10.359 23.344 7.836 1 97.88 159 ASN A N 1
ATOM 1195 C CA . ASN A 1 159 ? 11.516 22.641 7.305 1 97.88 159 ASN A CA 1
ATOM 1196 C C . ASN A 1 159 ? 12.062 21.625 8.305 1 97.88 159 ASN A C 1
ATOM 1198 O O . ASN A 1 159 ? 12.445 20.516 7.918 1 97.88 159 ASN A O 1
ATOM 1202 N N . ALA A 1 160 ? 12.094 22.047 9.531 1 98.44 160 ALA A N 1
ATOM 1203 C CA . ALA A 1 160 ? 12.562 21.141 10.578 1 98.44 160 ALA A CA 1
ATOM 1204 C C . ALA A 1 160 ? 11.648 19.922 10.703 1 98.44 160 ALA A C 1
ATOM 1206 O O . ALA A 1 160 ? 12.125 18.812 10.945 1 98.44 160 ALA A O 1
ATOM 1207 N N . SER A 1 161 ? 10.352 20.156 10.602 1 98.62 161 SER A N 1
ATOM 1208 C CA . SER A 1 161 ? 9.406 19.047 10.609 1 98.62 161 SER A CA 1
ATOM 1209 C C . SER A 1 161 ? 9.68 18.078 9.469 1 98.62 161 SER A C 1
ATOM 1211 O O . SER A 1 161 ? 9.641 16.859 9.664 1 98.62 161 SER A O 1
ATOM 1213 N N . THR A 1 162 ? 9.969 18.578 8.312 1 98.69 162 THR A N 1
ATOM 1214 C CA . THR A 1 162 ? 10.281 17.766 7.148 1 98.69 162 THR A CA 1
ATOM 1215 C C . THR A 1 162 ? 11.578 16.984 7.371 1 98.69 162 THR A C 1
ATOM 1217 O O . THR A 1 162 ? 11.641 15.789 7.074 1 98.69 162 THR A O 1
ATOM 1220 N N . GLU A 1 163 ? 12.57 17.641 7.918 1 98.69 163 GLU A N 1
ATOM 1221 C CA . GLU A 1 163 ? 13.836 16.969 8.203 1 98.69 163 GLU A CA 1
ATOM 1222 C C . GLU A 1 163 ? 13.664 15.867 9.234 1 98.69 163 GLU A C 1
ATOM 1224 O O . GLU A 1 163 ? 14.258 14.797 9.117 1 98.69 163 GLU A O 1
ATOM 1229 N N . GLU A 1 164 ? 12.875 16.188 10.242 1 98.69 164 GLU A N 1
ATOM 1230 C CA . GLU A 1 164 ? 12.562 15.164 11.242 1 98.69 164 GLU A CA 1
ATOM 1231 C C . GLU A 1 164 ? 11.914 13.938 10.594 1 98.69 164 GLU A C 1
ATOM 1233 O O . GLU A 1 164 ? 12.234 12.805 10.945 1 98.69 164 GLU A O 1
ATOM 1238 N N . ALA A 1 165 ? 10.977 14.156 9.688 1 98.81 165 ALA A N 1
ATOM 1239 C CA . ALA A 1 165 ? 10.312 13.07 8.977 1 98.81 165 ALA A CA 1
ATOM 1240 C C . ALA A 1 165 ? 11.32 12.227 8.203 1 98.81 165 ALA A C 1
ATOM 1242 O O . ALA A 1 165 ? 11.273 10.992 8.25 1 98.81 165 ALA A O 1
ATOM 1243 N N . ILE A 1 166 ? 12.227 12.875 7.496 1 98.56 166 ILE A N 1
ATOM 1244 C CA . ILE A 1 166 ? 13.258 12.188 6.723 1 98.56 166 ILE A CA 1
ATOM 1245 C C . ILE A 1 166 ? 14.109 11.336 7.648 1 98.56 166 ILE A C 1
ATOM 1247 O O . ILE A 1 166 ? 14.367 10.164 7.363 1 98.56 166 ILE A O 1
ATOM 1251 N N . GLU A 1 167 ? 14.484 11.906 8.805 1 98.25 167 GLU A N 1
ATOM 1252 C CA . GLU A 1 167 ? 15.305 11.188 9.781 1 98.25 167 GLU A CA 1
ATOM 1253 C C . GLU A 1 167 ? 14.555 9.992 10.359 1 98.25 167 GLU A C 1
ATOM 1255 O O . GLU A 1 167 ? 15.156 8.961 10.656 1 98.25 167 GLU A O 1
ATOM 1260 N N . ALA A 1 168 ? 13.273 10.125 10.492 1 98.19 168 ALA A N 1
ATOM 1261 C CA . ALA A 1 168 ? 12.43 9.07 11.055 1 98.19 168 ALA A CA 1
ATOM 1262 C C . ALA A 1 168 ? 12.148 7.988 10.016 1 98.19 168 ALA A C 1
ATOM 1264 O O . ALA A 1 168 ? 11.555 6.953 10.336 1 98.19 168 ALA A O 1
ATOM 1265 N N . GLY A 1 169 ? 12.562 8.227 8.766 1 97.88 169 GLY A N 1
ATOM 1266 C CA . GLY A 1 169 ? 12.391 7.234 7.711 1 97.88 169 GLY A CA 1
ATOM 1267 C C . GLY A 1 169 ? 11.055 7.34 7 1 97.88 169 GLY A C 1
ATOM 1268 O O . GLY A 1 169 ? 10.641 6.402 6.316 1 97.88 169 GLY A O 1
ATOM 1269 N N . VAL A 1 170 ? 10.344 8.414 7.172 1 98.69 170 VAL A N 1
ATOM 1270 C CA . VAL A 1 170 ? 9.078 8.648 6.488 1 98.69 170 VAL A CA 1
ATOM 1271 C C . VAL A 1 170 ? 9.32 8.758 4.984 1 98.69 170 VAL A C 1
ATOM 1273 O O . VAL A 1 170 ? 10.281 9.383 4.543 1 98.69 170 VAL A O 1
ATOM 1276 N N . PHE A 1 171 ? 8.469 8.125 4.176 1 98.06 171 PHE A N 1
ATOM 1277 C CA . PHE A 1 171 ? 8.664 8.109 2.732 1 98.06 171 PHE A CA 1
ATOM 1278 C C . PHE A 1 171 ? 7.363 8.422 2.004 1 98.06 171 PHE A C 1
ATOM 1280 O O . PHE A 1 171 ? 7.324 8.438 0.772 1 98.06 171 PHE A O 1
ATOM 1287 N N . GLY A 1 172 ? 6.309 8.594 2.756 1 97.94 172 GLY A N 1
ATOM 1288 C CA . GLY A 1 172 ? 5.012 8.867 2.162 1 97.94 172 GLY A CA 1
ATOM 1289 C C . GLY A 1 172 ? 4.035 9.508 3.133 1 97.94 172 GLY A C 1
ATOM 1290 O O . GLY A 1 172 ? 4.359 9.703 4.305 1 97.94 172 GLY A O 1
ATOM 1291 N N . SER A 1 173 ? 2.932 9.898 2.641 1 98.62 173 SER A N 1
ATOM 1292 C CA . SER A 1 173 ? 1.887 10.57 3.404 1 98.62 173 SER A CA 1
ATOM 1293 C C . SER A 1 173 ? 0.518 9.953 3.127 1 98.62 173 SER A C 1
ATOM 1295 O O . SER A 1 173 ? 0.186 9.656 1.978 1 98.62 173 SER A O 1
ATOM 1297 N N . PRO A 1 174 ? -0.224 9.711 4.18 1 98.88 174 PRO A N 1
ATOM 1298 C CA . PRO A 1 174 ? 0.036 9.969 5.598 1 98.88 174 PRO A CA 1
ATOM 1299 C C . PRO A 1 174 ? 0.873 8.875 6.254 1 98.88 174 PRO A C 1
ATOM 1301 O O . PRO A 1 174 ? 0.804 7.715 5.844 1 98.88 174 PRO A O 1
ATOM 1304 N N . THR A 1 175 ? 1.652 9.219 7.207 1 98.94 175 THR A N 1
ATOM 1305 C CA . THR A 1 175 ? 2.412 8.273 8.016 1 98.94 175 THR A CA 1
ATOM 1306 C C . THR A 1 175 ? 2.172 8.523 9.508 1 98.94 175 THR A C 1
ATOM 1308 O O . THR A 1 175 ? 2.16 9.672 9.953 1 98.94 175 THR A O 1
ATOM 1311 N N . PHE A 1 176 ? 1.97 7.512 10.273 1 98.94 176 PHE A N 1
ATOM 1312 C CA . PHE A 1 176 ? 1.762 7.547 11.719 1 98.94 176 PHE A CA 1
ATOM 1313 C C . PHE A 1 176 ? 2.855 6.77 12.438 1 98.94 176 PHE A C 1
ATOM 1315 O O . PHE A 1 176 ? 3.248 5.688 12 1 98.94 176 PHE A O 1
ATOM 1322 N N . ILE A 1 177 ? 3.398 7.293 13.484 1 98.81 177 ILE A N 1
ATOM 1323 C CA . ILE A 1 177 ? 4.348 6.582 14.328 1 98.81 177 ILE A CA 1
ATOM 1324 C C . ILE A 1 177 ? 3.814 6.523 15.758 1 98.81 177 ILE A C 1
ATOM 1326 O O . ILE A 1 177 ? 3.518 7.559 16.359 1 98.81 177 ILE A O 1
ATOM 1330 N N . VAL A 1 178 ? 3.562 5.359 16.312 1 98.25 178 VAL A N 1
ATOM 1331 C CA . VAL A 1 178 ? 3.1 5.098 17.672 1 98.25 178 VAL A CA 1
ATOM 1332 C C . VAL A 1 178 ? 4.059 4.137 18.375 1 98.25 178 VAL A C 1
ATOM 1334 O O . VAL A 1 178 ? 4.262 3.01 17.906 1 98.25 178 VAL A O 1
ATOM 1337 N N . ASP A 1 179 ? 4.691 4.559 19.438 1 96.62 179 ASP A N 1
ATOM 1338 C CA . ASP A 1 179 ? 5.613 3.717 20.203 1 96.62 179 ASP A CA 1
ATOM 1339 C C . ASP A 1 179 ? 6.699 3.137 19.297 1 96.62 179 ASP A C 1
ATOM 1341 O O . ASP A 1 179 ? 6.98 1.938 19.344 1 96.62 179 ASP A O 1
ATOM 1345 N N . GLY A 1 180 ? 7.18 3.965 18.375 1 96.56 180 GLY A N 1
ATOM 1346 C CA . GLY A 1 180 ? 8.297 3.57 17.531 1 96.56 180 GLY A CA 1
ATOM 1347 C C . GLY A 1 180 ? 7.871 2.771 16.312 1 96.56 180 GLY A C 1
ATOM 1348 O O . GLY A 1 180 ? 8.695 2.469 15.445 1 96.56 180 GLY A O 1
ATOM 1349 N N . GLU A 1 181 ? 6.602 2.43 16.219 1 97.94 181 GLU A N 1
ATOM 1350 C CA . GLU A 1 181 ? 6.102 1.665 15.078 1 97.94 181 GLU A CA 1
ATOM 1351 C C . GLU A 1 181 ? 5.484 2.582 14.031 1 97.94 181 GLU A C 1
ATOM 1353 O O . GLU A 1 181 ? 4.711 3.482 14.359 1 97.94 181 GLU A O 1
ATOM 1358 N N . MET A 1 182 ? 5.828 2.35 12.773 1 98.75 182 MET A N 1
ATOM 1359 C CA . MET A 1 182 ? 5.359 3.178 11.664 1 98.75 182 MET A CA 1
ATOM 1360 C C . MET A 1 182 ? 4.184 2.518 10.953 1 98.75 182 MET A C 1
ATOM 1362 O O . MET A 1 182 ? 4.184 1.303 10.742 1 98.75 182 MET A O 1
ATOM 1366 N N . PHE A 1 183 ? 3.201 3.275 10.609 1 98.88 183 PHE A N 1
ATOM 1367 C CA . PHE A 1 183 ? 2.062 2.926 9.766 1 98.88 183 PHE A CA 1
ATOM 1368 C C . PHE A 1 183 ? 1.915 3.912 8.617 1 98.88 183 PHE A C 1
ATOM 1370 O O . PHE A 1 183 ? 1.771 5.117 8.836 1 98.88 183 PHE A O 1
ATOM 1377 N N . TRP A 1 184 ? 1.985 3.418 7.422 1 98.81 184 TRP A N 1
ATOM 1378 C CA . TRP A 1 184 ? 1.912 4.301 6.262 1 98.81 184 TRP A CA 1
ATOM 1379 C C . TRP A 1 184 ? 0.638 4.043 5.461 1 98.81 184 TRP A C 1
ATOM 1381 O O . TRP A 1 184 ? 0.371 2.912 5.055 1 98.81 184 TRP A O 1
ATOM 1391 N N . GLY A 1 185 ? -0.095 5.16 5.277 1 98.62 185 GLY A N 1
ATOM 1392 C CA . GLY A 1 185 ? -1.276 5.074 4.438 1 98.62 185 GLY A CA 1
ATOM 1393 C C . GLY A 1 185 ? -2.57 5.293 5.199 1 98.62 185 GLY A C 1
ATOM 1394 O O . GLY A 1 185 ? -2.689 4.891 6.355 1 98.62 185 GLY A O 1
ATOM 1395 N N . GLN A 1 186 ? -3.541 5.883 4.469 1 98.56 186 GLN A N 1
ATOM 1396 C CA . GLN A 1 186 ? -4.848 6.109 5.078 1 98.56 186 GLN A CA 1
ATOM 1397 C C . GLN A 1 186 ? -5.535 4.785 5.414 1 98.56 186 GLN A C 1
ATOM 1399 O O . GLN A 1 186 ? -6.418 4.738 6.27 1 98.56 186 GLN A O 1
ATOM 1404 N N . ASP A 1 187 ? -5.172 3.715 4.801 1 97.88 187 ASP A N 1
ATOM 1405 C CA . ASP A 1 187 ? -5.785 2.41 5.031 1 97.88 187 ASP A CA 1
ATOM 1406 C C . ASP A 1 187 ? -5.117 1.691 6.203 1 97.88 187 ASP A C 1
ATOM 1408 O O . ASP A 1 187 ? -5.422 0.529 6.48 1 97.88 187 ASP A O 1
ATOM 1412 N N . ARG A 1 188 ? -4.207 2.377 6.895 1 98.56 188 ARG A N 1
ATOM 1413 C CA . ARG A 1 188 ? -3.592 1.812 8.086 1 98.56 188 ARG A CA 1
ATOM 1414 C C . ARG A 1 188 ? -4.16 2.451 9.352 1 98.56 188 ARG A C 1
ATOM 1416 O O . ARG A 1 188 ? -3.777 2.086 10.469 1 98.56 188 ARG A O 1
ATOM 1423 N N . ILE A 1 189 ? -5.062 3.395 9.266 1 98.69 189 ILE A N 1
ATOM 1424 C CA . ILE A 1 189 ? -5.543 4.172 10.406 1 98.69 189 ILE A CA 1
ATOM 1425 C C . ILE A 1 189 ? -6.223 3.244 11.414 1 98.69 189 ILE A C 1
ATOM 1427 O O . ILE A 1 189 ? -6.105 3.441 12.625 1 98.69 189 ILE A O 1
ATOM 1431 N N . GLU A 1 190 ? -6.883 2.184 10.922 1 97.25 190 GLU A N 1
ATOM 1432 C CA . GLU A 1 190 ? -7.492 1.225 11.836 1 97.25 190 GLU A CA 1
ATOM 1433 C C . GLU A 1 190 ? -6.43 0.473 12.633 1 97.25 190 GLU A C 1
ATOM 1435 O O . GLU A 1 190 ? -6.633 0.159 13.812 1 97.25 190 GLU A O 1
ATOM 1440 N N . LEU A 1 191 ? -5.332 0.157 11.984 1 98 191 LEU A N 1
ATOM 1441 C CA . LEU A 1 191 ? -4.227 -0.489 12.68 1 98 191 LEU A CA 1
ATOM 1442 C C . LEU A 1 191 ? -3.621 0.443 13.719 1 98 191 LEU A C 1
ATOM 1444 O O . LEU A 1 191 ? -3.201 -0.004 14.789 1 98 191 LEU A O 1
ATOM 1448 N N . VAL A 1 192 ? -3.553 1.729 13.398 1 98.56 192 VAL A N 1
ATOM 1449 C CA . VAL A 1 192 ? -3.076 2.729 14.352 1 98.56 192 VAL A CA 1
ATOM 1450 C C . VAL A 1 192 ? -3.99 2.756 15.578 1 98.56 192 VAL A C 1
ATOM 1452 O O . VAL A 1 192 ? -3.514 2.77 16.719 1 98.56 192 VAL A O 1
ATOM 1455 N N . ALA A 1 193 ? -5.332 2.766 15.336 1 97.88 193 ALA A N 1
ATOM 1456 C CA . ALA A 1 193 ? -6.305 2.756 16.422 1 97.88 193 ALA A CA 1
ATOM 1457 C C . ALA A 1 193 ? -6.121 1.528 17.312 1 97.88 193 ALA A C 1
ATOM 1459 O O . ALA A 1 193 ? -6.137 1.637 18.531 1 97.88 193 ALA A O 1
ATOM 1460 N N . GLU A 1 194 ? -5.926 0.354 16.672 1 96.75 194 GLU A N 1
ATOM 1461 C CA . GLU A 1 194 ? -5.688 -0.877 17.422 1 96.75 194 GLU A CA 1
ATOM 1462 C C . GLU A 1 194 ? -4.445 -0.758 18.297 1 96.75 194 GLU A C 1
ATOM 1464 O O . GLU A 1 194 ? -4.453 -1.181 19.453 1 96.75 194 GLU A O 1
ATOM 1469 N N . LYS A 1 195 ? -3.395 -0.177 17.734 1 96.75 195 LYS A N 1
ATOM 1470 C CA . LYS A 1 195 ? -2.145 0.004 18.469 1 96.75 195 LYS A CA 1
ATOM 1471 C C . LYS A 1 195 ? -2.346 0.903 19.688 1 96.75 195 LYS A C 1
ATOM 1473 O O . LYS A 1 195 ? -1.687 0.723 20.703 1 96.75 195 LYS A O 1
ATOM 1478 N N . CYS A 1 196 ? -3.301 1.844 19.578 1 96.69 196 CYS A N 1
ATOM 1479 C CA . CYS A 1 196 ? -3.584 2.779 20.656 1 96.69 196 CYS A CA 1
ATOM 1480 C C . CYS A 1 196 ? -4.543 2.162 21.672 1 96.69 196 CYS A C 1
ATOM 1482 O O . CYS A 1 196 ? -4.797 2.748 22.719 1 96.69 196 CYS A O 1
ATOM 1484 N N . GLY A 1 197 ? -5.039 0.926 21.438 1 92.5 197 GLY A N 1
ATOM 1485 C CA . GLY A 1 197 ? -5.941 0.245 22.344 1 92.5 197 GLY A CA 1
ATOM 1486 C C . GLY A 1 197 ? -7.367 0.757 22.266 1 92.5 197 GLY A C 1
ATOM 1487 O O . GLY A 1 197 ? -8.109 0.69 23.25 1 92.5 197 GLY A O 1
ATOM 1488 N N . THR A 1 198 ? -7.672 1.367 21.234 1 85.25 198 THR A N 1
ATOM 1489 C CA . THR A 1 198 ? -9.023 1.901 21.062 1 85.25 198 THR A CA 1
ATOM 1490 C C . THR A 1 198 ? -9.727 1.229 19.891 1 85.25 198 THR A C 1
ATOM 1492 O O . THR A 1 198 ? -9.078 0.729 18.969 1 85.25 198 THR A O 1
ATOM 1495 N N . MET B 1 1 ? -24.109 -13.648 -10.453 1 77.44 1 MET B N 1
ATOM 1496 C CA . MET B 1 1 ? -23.359 -13.938 -11.68 1 77.44 1 MET B CA 1
ATOM 1497 C C . MET B 1 1 ? -21.922 -14.32 -11.359 1 77.44 1 MET B C 1
ATOM 1499 O O . MET B 1 1 ? -21.375 -13.906 -10.328 1 77.44 1 MET B O 1
ATOM 1503 N N . SER B 1 2 ? -21.297 -15.281 -12.094 1 89.94 2 SER B N 1
ATOM 1504 C CA . SER B 1 2 ? -19.953 -15.789 -11.875 1 89.94 2 SER B CA 1
ATOM 1505 C C . SER B 1 2 ? -18.906 -14.734 -12.203 1 89.94 2 SER B C 1
ATOM 1507 O O . SER B 1 2 ? -19.078 -13.938 -13.125 1 89.94 2 SER B O 1
ATOM 1509 N N . LYS B 1 3 ? -17.938 -14.57 -11.328 1 95.5 3 LYS B N 1
ATOM 1510 C CA . LYS B 1 3 ? -16.828 -13.656 -11.531 1 95.5 3 LYS B CA 1
ATOM 1511 C C . LYS B 1 3 ? -15.508 -14.422 -11.68 1 95.5 3 LYS B C 1
ATOM 1513 O O . LYS B 1 3 ? -15.297 -15.438 -11.016 1 95.5 3 LYS B O 1
ATOM 1518 N N . THR B 1 4 ? -14.727 -13.93 -12.633 1 98.19 4 THR B N 1
ATOM 1519 C CA . THR B 1 4 ? -13.383 -14.477 -12.812 1 98.19 4 THR B CA 1
ATOM 1520 C C . THR B 1 4 ? -12.328 -13.5 -12.297 1 98.19 4 THR B C 1
ATOM 1522 O O . THR B 1 4 ? -12.352 -12.32 -12.633 1 98.19 4 THR B O 1
ATOM 1525 N N . ILE B 1 5 ? -11.477 -13.969 -11.484 1 98.69 5 ILE B N 1
ATOM 1526 C CA . ILE B 1 5 ? -10.336 -13.227 -10.969 1 98.69 5 ILE B CA 1
ATOM 1527 C C . ILE B 1 5 ? -9.062 -13.68 -11.672 1 98.69 5 ILE B C 1
ATOM 1529 O O . ILE B 1 5 ? -8.688 -14.852 -11.594 1 98.69 5 ILE B O 1
ATOM 1533 N N . THR B 1 6 ? -8.461 -12.812 -12.453 1 98.88 6 THR B N 1
ATOM 1534 C CA . THR B 1 6 ? -7.098 -13.07 -12.891 1 98.88 6 THR B CA 1
ATOM 1535 C C . THR B 1 6 ? -6.102 -12.734 -11.781 1 98.88 6 THR B C 1
ATOM 1537 O O . THR B 1 6 ? -6.043 -11.594 -11.32 1 98.88 6 THR B O 1
ATOM 1540 N N . TYR B 1 7 ? -5.426 -13.719 -11.312 1 98.94 7 TYR B N 1
ATOM 1541 C CA . TYR B 1 7 ? -4.562 -13.617 -10.148 1 98.94 7 TYR B CA 1
ATOM 1542 C C . TYR B 1 7 ? -3.094 -13.742 -10.539 1 98.94 7 TYR B C 1
ATOM 1544 O O . TYR B 1 7 ? -2.592 -14.852 -10.742 1 98.94 7 TYR B O 1
ATOM 1552 N N . TYR B 1 8 ? -2.383 -12.594 -10.695 1 98.94 8 TYR B N 1
ATOM 1553 C CA . TYR B 1 8 ? -0.943 -12.578 -10.93 1 98.94 8 TYR B CA 1
ATOM 1554 C C . TYR B 1 8 ? -0.174 -12.688 -9.617 1 98.94 8 TYR B C 1
ATOM 1556 O O . TYR B 1 8 ? -0.348 -11.867 -8.719 1 98.94 8 TYR B O 1
ATOM 1564 N N . CYS B 1 9 ? 0.705 -13.727 -9.547 1 98.88 9 CYS B N 1
ATOM 1565 C CA . CYS B 1 9 ? 1.41 -13.945 -8.289 1 98.88 9 CYS B CA 1
ATOM 1566 C C . CYS B 1 9 ? 2.842 -14.406 -8.539 1 98.88 9 CYS B C 1
ATOM 1568 O O . CYS B 1 9 ? 3.09 -15.203 -9.438 1 98.88 9 CYS B O 1
ATOM 1570 N N . ALA B 1 10 ? 3.762 -13.797 -7.832 1 98.81 10 ALA B N 1
ATOM 1571 C CA . ALA B 1 10 ? 5.141 -14.281 -7.797 1 98.81 10 ALA B CA 1
ATOM 1572 C C . ALA B 1 10 ? 5.324 -15.344 -6.723 1 98.81 10 ALA B C 1
ATOM 1574 O O . ALA B 1 10 ? 4.91 -15.148 -5.574 1 98.81 10 ALA B O 1
ATOM 1575 N N . LEU B 1 11 ? 5.945 -16.391 -7.02 1 98.69 11 LEU B N 1
ATOM 1576 C CA . LEU B 1 11 ? 6.008 -17.562 -6.164 1 98.69 11 LEU B CA 1
ATOM 1577 C C . LEU B 1 11 ? 7.07 -17.391 -5.082 1 98.69 11 LEU B C 1
ATOM 1579 O O . LEU B 1 11 ? 7.203 -18.25 -4.199 1 98.69 11 LEU B O 1
ATOM 1583 N N . ILE B 1 12 ? 7.75 -16.219 -5.086 1 97.38 12 ILE B N 1
ATOM 1584 C CA . ILE B 1 12 ? 8.734 -15.93 -4.047 1 97.38 12 ILE B CA 1
ATOM 1585 C C . ILE B 1 12 ? 8.305 -14.695 -3.262 1 97.38 12 ILE B C 1
ATOM 1587 O O . ILE B 1 12 ? 9.078 -14.148 -2.477 1 97.38 12 ILE B O 1
ATOM 1591 N N . SER B 1 13 ? 7.16 -14.18 -3.506 1 98.25 13 SER B N 1
ATOM 1592 C CA . SER B 1 13 ? 6.672 -13 -2.795 1 98.25 13 SER B CA 1
ATOM 1593 C C . SER B 1 13 ? 6.168 -13.367 -1.404 1 98.25 13 SER B C 1
ATOM 1595 O O . SER B 1 13 ? 5.246 -14.18 -1.265 1 98.25 13 SER B O 1
ATOM 1597 N N . PRO B 1 14 ? 6.68 -12.734 -0.363 1 98.5 14 PRO B N 1
ATOM 1598 C CA . PRO B 1 14 ? 6.18 -13.031 0.98 1 98.5 14 PRO B CA 1
ATOM 1599 C C . PRO B 1 14 ? 4.758 -12.523 1.207 1 98.5 14 PRO B C 1
ATOM 1601 O O . PRO B 1 14 ? 4.008 -13.117 1.989 1 98.5 14 PRO B O 1
ATOM 1604 N N . PHE B 1 15 ? 4.406 -11.477 0.578 1 98.81 15 PHE B N 1
ATOM 1605 C CA . PHE B 1 15 ? 3.043 -10.977 0.725 1 98.81 15 PHE B CA 1
ATOM 1606 C C . PHE B 1 15 ? 2.055 -11.883 0.005 1 98.81 15 PHE B C 1
ATOM 1608 O O . PHE B 1 15 ? 0.915 -12.047 0.449 1 98.81 15 PHE 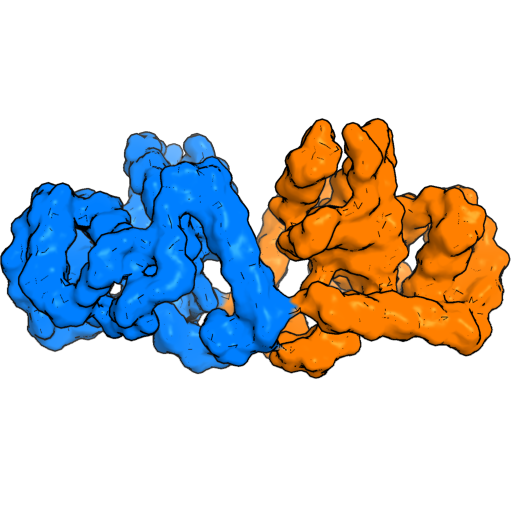B O 1
ATOM 1615 N N . THR B 1 16 ? 2.473 -12.438 -1.123 1 98.94 16 THR B N 1
ATOM 1616 C CA . THR B 1 16 ? 1.664 -13.477 -1.752 1 98.94 16 THR B CA 1
ATOM 1617 C C . THR B 1 16 ? 1.486 -14.672 -0.813 1 98.94 16 THR B C 1
ATOM 1619 O O . THR B 1 16 ? 0.378 -15.188 -0.665 1 98.94 16 THR B O 1
ATOM 1622 N N . TYR B 1 17 ? 2.57 -15.086 -0.15 1 98.94 17 TYR B N 1
ATOM 1623 C CA . TYR B 1 17 ? 2.514 -16.141 0.845 1 98.94 17 TYR B CA 1
ATOM 1624 C C . TYR B 1 17 ? 1.496 -15.828 1.933 1 98.94 17 TYR B C 1
ATOM 1626 O O . TYR B 1 17 ? 0.629 -16.641 2.244 1 98.94 17 TYR B O 1
ATOM 1634 N N . LEU B 1 18 ? 1.529 -14.617 2.441 1 98.88 18 LEU B N 1
ATOM 1635 C CA . LEU B 1 18 ? 0.667 -14.211 3.547 1 98.88 18 LEU B CA 1
ATOM 1636 C C . LEU B 1 18 ? -0.786 -14.109 3.096 1 98.88 18 LEU B C 1
ATOM 1638 O O . LEU B 1 18 ? -1.703 -14.266 3.906 1 98.88 18 LEU B O 1
ATOM 1642 N N . GLY B 1 19 ? -1.013 -13.883 1.796 1 98.88 19 GLY B N 1
ATOM 1643 C CA . GLY B 1 19 ? -2.363 -13.719 1.282 1 98.88 19 GLY B CA 1
ATOM 1644 C C . GLY B 1 19 ? -2.973 -15.016 0.776 1 98.88 19 GLY B C 1
ATOM 1645 O O . GLY B 1 19 ? -4.195 -15.125 0.666 1 98.88 19 GLY B O 1
ATOM 1646 N N . GLN B 1 20 ? -2.193 -16.047 0.536 1 98.94 20 GLN B N 1
ATOM 1647 C CA . GLN B 1 20 ? -2.596 -17.203 -0.246 1 98.94 20 GLN B CA 1
ATOM 1648 C C . GLN B 1 20 ? -3.705 -17.984 0.456 1 98.94 20 GLN B C 1
ATOM 1650 O O . GLN B 1 20 ? -4.629 -18.469 -0.193 1 98.94 20 GLN B O 1
ATOM 1655 N N . PRO B 1 21 ? -3.725 -18.141 1.813 1 98.88 21 PRO B N 1
ATOM 1656 C CA . PRO B 1 21 ? -4.848 -18.828 2.455 1 98.88 21 PRO B CA 1
ATOM 1657 C C . PRO B 1 21 ? -6.188 -18.156 2.184 1 98.88 21 PRO B C 1
ATOM 1659 O O . PRO B 1 21 ? -7.191 -18.828 1.943 1 98.88 21 PRO B O 1
ATOM 1662 N N . ARG B 1 22 ? -6.203 -16.828 2.193 1 98.69 22 ARG B N 1
ATOM 1663 C CA . ARG B 1 22 ? -7.438 -16.094 1.957 1 98.69 22 ARG B CA 1
ATOM 1664 C C . ARG B 1 22 ? -7.855 -16.188 0.493 1 98.69 22 ARG B C 1
ATOM 1666 O O . ARG B 1 22 ? -9.047 -16.188 0.182 1 98.69 22 ARG B O 1
ATOM 1673 N N . VAL B 1 23 ? -6.859 -16.297 -0.419 1 98.88 23 VAL B N 1
ATOM 1674 C CA . VAL B 1 23 ? -7.164 -16.5 -1.83 1 98.88 23 VAL B CA 1
ATOM 1675 C C . VAL B 1 23 ? -7.836 -17.859 -2.014 1 98.88 23 VAL B C 1
ATOM 1677 O O . VAL B 1 23 ? -8.828 -17.984 -2.738 1 98.88 23 VAL B O 1
ATOM 1680 N N . MET B 1 24 ? -7.273 -18.891 -1.338 1 98.75 24 MET B N 1
ATOM 1681 C CA . MET B 1 24 ? -7.832 -20.234 -1.438 1 98.75 24 MET B CA 1
ATOM 1682 C C . MET B 1 24 ? -9.234 -20.281 -0.84 1 98.75 24 MET B C 1
ATOM 1684 O O . MET B 1 24 ? -10.109 -20.984 -1.354 1 98.75 24 MET B O 1
ATOM 1688 N N . GLU B 1 25 ? -9.492 -19.531 0.236 1 98.44 25 GLU B N 1
ATOM 1689 C CA . GLU B 1 25 ? -10.836 -19.438 0.796 1 98.44 25 GLU B CA 1
ATOM 1690 C C . GLU B 1 25 ? -11.797 -18.75 -0.174 1 98.44 25 GLU B C 1
ATOM 1692 O O . GLU B 1 25 ? -12.938 -19.172 -0.329 1 98.44 25 GLU B O 1
ATOM 1697 N N . LEU B 1 26 ? -11.328 -17.688 -0.792 1 98.12 26 LEU B N 1
ATOM 1698 C CA . LEU B 1 26 ? -12.125 -16.953 -1.776 1 98.12 26 LEU B CA 1
ATOM 1699 C C . LEU B 1 26 ? -12.523 -17.859 -2.934 1 98.12 26 LEU B C 1
ATOM 1701 O O . LEU B 1 26 ? -13.641 -17.781 -3.441 1 98.12 26 LEU B O 1
ATOM 1705 N N . ALA B 1 27 ? -11.602 -18.781 -3.316 1 97.69 27 ALA B N 1
ATOM 1706 C CA . ALA B 1 27 ? -11.82 -19.688 -4.441 1 97.69 27 ALA B CA 1
ATOM 1707 C C . ALA B 1 27 ? -12.953 -20.656 -4.152 1 97.69 27 ALA B C 1
ATOM 1709 O O . ALA B 1 27 ? -13.539 -21.234 -5.074 1 97.69 27 ALA B O 1
ATOM 1710 N N . LYS B 1 28 ? -13.281 -20.875 -2.914 1 97.25 28 LYS B N 1
ATOM 1711 C CA . LYS B 1 28 ? -14.328 -21.812 -2.52 1 97.25 28 LYS B CA 1
ATOM 1712 C C . LYS B 1 28 ? -15.703 -21.172 -2.623 1 97.25 28 LYS B C 1
ATOM 1714 O O . LYS B 1 28 ? -16.719 -21.859 -2.574 1 97.25 28 LYS B O 1
ATOM 1719 N N . GLN B 1 29 ? -15.742 -19.859 -2.746 1 96.75 29 GLN B N 1
ATOM 1720 C CA . GLN B 1 29 ? -17.031 -19.156 -2.799 1 96.75 29 GLN B CA 1
ATOM 1721 C C . GLN B 1 29 ? -17.766 -19.453 -4.105 1 96.75 29 GLN B C 1
ATOM 1723 O O . GLN B 1 29 ? -17.141 -19.531 -5.168 1 96.75 29 GLN B O 1
ATOM 1728 N N . PRO B 1 30 ? -19.078 -19.625 -4 1 95.19 30 PRO B N 1
ATOM 1729 C CA . PRO B 1 30 ? -19.844 -19.875 -5.223 1 95.19 30 PRO B CA 1
ATOM 1730 C C . PRO B 1 30 ? -19.734 -18.75 -6.246 1 95.19 30 PRO B C 1
ATOM 1732 O O . PRO B 1 30 ? -19.797 -17.578 -5.883 1 95.19 30 PRO B O 1
ATOM 1735 N N . GLY B 1 31 ? -19.453 -19.141 -7.441 1 95.19 31 GLY B N 1
ATOM 1736 C CA . GLY B 1 31 ? -19.422 -18.172 -8.523 1 95.19 31 GLY B CA 1
ATOM 1737 C C . GLY B 1 31 ? -18.078 -17.5 -8.68 1 95.19 31 GLY B C 1
ATOM 1738 O O . GLY B 1 31 ? -17.891 -16.656 -9.562 1 95.19 31 GLY B O 1
ATOM 1739 N N . VAL B 1 32 ? -17.109 -17.828 -7.883 1 97.44 32 VAL B N 1
ATOM 1740 C CA . VAL B 1 32 ? -15.781 -17.219 -7.977 1 97.44 32 VAL B CA 1
ATOM 1741 C C . VAL B 1 32 ? -14.828 -18.188 -8.68 1 97.44 32 VAL B C 1
ATOM 1743 O O . VAL B 1 32 ? -14.68 -19.328 -8.266 1 97.44 32 VAL B O 1
ATOM 1746 N N . ASN B 1 33 ? -14.258 -17.781 -9.758 1 97.38 33 ASN B N 1
ATOM 1747 C CA . ASN B 1 33 ? -13.219 -18.5 -10.477 1 97.38 33 ASN B CA 1
ATOM 1748 C C . ASN B 1 33 ? -11.891 -17.766 -10.445 1 97.38 33 ASN B C 1
ATOM 1750 O O . ASN B 1 33 ? -11.797 -16.625 -10.891 1 97.38 33 ASN B O 1
ATOM 1754 N N . ILE B 1 34 ? -10.891 -18.375 -9.953 1 98.5 34 ILE B N 1
ATOM 1755 C CA . ILE B 1 34 ? -9.578 -17.75 -9.891 1 98.5 34 ILE B CA 1
ATOM 1756 C C . ILE B 1 34 ? -8.648 -18.391 -10.914 1 98.5 34 ILE B C 1
ATOM 1758 O O . ILE B 1 34 ? -8.461 -19.609 -10.922 1 98.5 34 ILE B O 1
ATOM 1762 N N . VAL B 1 35 ? -8.125 -17.609 -11.773 1 98.69 35 VAL B N 1
ATOM 1763 C CA . VAL B 1 35 ? -7.121 -18.047 -12.742 1 98.69 35 VAL B CA 1
ATOM 1764 C C . VAL B 1 35 ? -5.734 -17.625 -12.273 1 98.69 35 VAL B C 1
ATOM 1766 O O . VAL B 1 35 ? -5.348 -16.453 -12.414 1 98.69 35 VAL B O 1
ATOM 1769 N N . TYR B 1 36 ? -5 -18.578 -11.805 1 98.88 36 TYR B N 1
ATOM 1770 C CA . TYR B 1 36 ? -3.646 -18.312 -11.336 1 98.88 36 TYR B CA 1
ATOM 1771 C C . TYR B 1 36 ? -2.707 -18.031 -12.492 1 98.88 36 TYR B C 1
ATOM 1773 O O . TYR B 1 36 ? -2.629 -18.797 -13.453 1 98.88 36 TYR B O 1
ATOM 1781 N N . LYS B 1 37 ? -2.02 -16.969 -12.398 1 98.81 37 LYS B N 1
ATOM 1782 C CA . LYS B 1 37 ? -1.011 -16.578 -13.375 1 98.81 37 LYS B CA 1
ATOM 1783 C C . LYS B 1 37 ? 0.322 -16.266 -12.695 1 98.81 37 LYS B C 1
ATOM 1785 O O . LYS B 1 37 ? 0.629 -15.102 -12.414 1 98.81 37 LYS B O 1
ATOM 1790 N N . PRO B 1 38 ? 1.137 -17.312 -12.477 1 98.88 38 PRO B N 1
ATOM 1791 C CA . PRO B 1 38 ? 2.461 -17.047 -11.914 1 98.88 38 PRO B CA 1
ATOM 1792 C C . PRO B 1 38 ? 3.32 -16.172 -12.812 1 98.88 38 PRO B C 1
ATOM 1794 O O . PRO B 1 38 ? 3.268 -16.297 -14.039 1 98.88 38 PRO B O 1
ATOM 1797 N N . ILE B 1 39 ? 4.125 -15.289 -12.172 1 98.81 39 ILE B N 1
ATOM 1798 C CA . ILE B 1 39 ? 4.91 -14.344 -12.961 1 98.81 39 ILE B CA 1
ATOM 1799 C C . ILE B 1 39 ? 6.324 -14.242 -12.391 1 98.81 39 ILE B C 1
ATOM 1801 O O . ILE B 1 39 ? 6.555 -14.594 -11.234 1 98.81 39 ILE B O 1
ATOM 1805 N N . ASP B 1 40 ? 7.242 -13.844 -13.258 1 98.19 40 ASP B N 1
ATOM 1806 C CA . ASP B 1 40 ? 8.578 -13.406 -12.852 1 98.19 40 ASP B CA 1
ATOM 1807 C C . ASP B 1 40 ? 8.562 -11.945 -12.406 1 98.19 40 ASP B C 1
ATOM 1809 O O . ASP B 1 40 ? 8.648 -11.031 -13.234 1 98.19 40 ASP B O 1
ATOM 1813 N N . ILE B 1 41 ? 8.594 -11.711 -11.133 1 97.75 41 ILE B N 1
ATOM 1814 C CA . ILE B 1 41 ? 8.375 -10.367 -10.602 1 97.75 41 ILE B CA 1
ATOM 1815 C C . ILE B 1 41 ? 9.594 -9.492 -10.898 1 97.75 41 ILE B C 1
ATOM 1817 O O . ILE B 1 41 ? 9.461 -8.273 -11.062 1 97.75 41 ILE B O 1
ATOM 1821 N N . LEU B 1 42 ? 10.734 -10.062 -10.969 1 96.12 42 LEU B N 1
ATOM 1822 C CA . LEU B 1 42 ? 11.93 -9.281 -11.273 1 96.12 42 LEU B CA 1
ATOM 1823 C C . LEU B 1 42 ? 11.867 -8.727 -12.695 1 96.12 42 LEU B C 1
ATOM 1825 O O . LEU B 1 42 ? 12.273 -7.594 -12.938 1 96.12 42 LEU B O 1
ATOM 1829 N N . LYS B 1 43 ? 11.367 -9.586 -13.586 1 97.06 43 LYS B N 1
ATOM 1830 C CA . LYS B 1 43 ? 11.172 -9.117 -14.945 1 97.06 43 LYS B CA 1
ATOM 1831 C C . LYS B 1 43 ? 10.133 -7.996 -15 1 97.06 43 LYS B C 1
ATOM 1833 O O . LYS B 1 43 ? 10.281 -7.035 -15.758 1 97.06 43 LYS B O 1
ATOM 1838 N N . VAL B 1 44 ? 9.102 -8.141 -14.234 1 98 44 VAL B N 1
ATOM 1839 C CA . VAL B 1 44 ? 8.062 -7.121 -14.156 1 98 44 VAL B CA 1
ATOM 1840 C C . VAL B 1 44 ? 8.664 -5.805 -13.664 1 98 44 VAL B C 1
ATOM 1842 O O . VAL B 1 44 ? 8.445 -4.754 -14.273 1 98 44 VAL B O 1
ATOM 1845 N N . PHE B 1 45 ? 9.461 -5.84 -12.555 1 97.12 45 PHE B N 1
ATOM 1846 C CA . PHE B 1 45 ? 10.125 -4.648 -12.039 1 97.12 45 PHE B CA 1
ATOM 1847 C C . PHE B 1 45 ? 10.992 -3.998 -13.109 1 97.12 45 PHE B C 1
ATOM 1849 O O . PHE B 1 45 ? 10.969 -2.779 -13.281 1 97.12 45 PHE B O 1
ATOM 1856 N N . GLY B 1 46 ? 11.719 -4.785 -13.82 1 96.81 46 GLY B N 1
ATOM 1857 C CA . GLY B 1 46 ? 12.586 -4.289 -14.875 1 96.81 46 GLY B CA 1
ATOM 1858 C C . GLY B 1 46 ? 11.828 -3.609 -16 1 96.81 46 GLY B C 1
ATOM 1859 O O . GLY B 1 46 ? 12.227 -2.537 -16.469 1 96.81 46 GLY B O 1
ATOM 1860 N N . ALA B 1 47 ? 10.758 -4.223 -16.406 1 97.25 47 ALA B N 1
ATOM 1861 C CA . ALA B 1 47 ? 9.969 -3.705 -17.516 1 97.25 47 ALA B CA 1
ATOM 1862 C C . ALA B 1 47 ? 9.336 -2.363 -17.156 1 97.25 47 ALA B C 1
ATOM 1864 O O . ALA B 1 47 ? 9.18 -1.498 -18.031 1 97.25 47 ALA B O 1
ATOM 1865 N N . LEU B 1 48 ? 8.984 -2.205 -15.898 1 96.25 48 LEU B N 1
ATOM 1866 C CA . LEU B 1 48 ? 8.258 -1.004 -15.492 1 96.25 48 LEU B CA 1
ATOM 1867 C C . LEU B 1 48 ? 9.219 0.034 -14.914 1 96.25 48 LEU B C 1
ATOM 1869 O O . LEU B 1 48 ? 8.828 1.178 -14.672 1 96.25 48 LEU B O 1
ATOM 1873 N N . GLY B 1 49 ? 10.438 -0.343 -14.719 1 93.94 49 GLY B N 1
ATOM 1874 C CA . GLY B 1 49 ? 11.414 0.57 -14.141 1 93.94 49 GLY B CA 1
ATOM 1875 C C . GLY B 1 49 ? 11.188 0.82 -12.664 1 93.94 49 GLY B C 1
ATOM 1876 O O . GLY B 1 49 ? 11.492 1.903 -12.156 1 93.94 49 GLY B O 1
ATOM 1877 N N . THR B 1 50 ? 10.531 -0.119 -11.992 1 93.69 50 THR B N 1
ATOM 1878 C CA . THR B 1 50 ? 10.328 -0.014 -10.555 1 93.69 50 THR B CA 1
ATOM 1879 C C . THR B 1 50 ? 11.531 -0.555 -9.789 1 93.69 50 THR B C 1
ATOM 1881 O O . THR B 1 50 ? 12.18 -1.503 -10.242 1 93.69 50 THR B O 1
ATOM 1884 N N . VAL B 1 51 ? 11.867 0.037 -8.734 1 92 51 VAL B N 1
ATOM 1885 C CA . VAL B 1 51 ? 12.984 -0.42 -7.914 1 92 51 VAL B CA 1
ATOM 1886 C C . VAL B 1 51 ? 12.562 -1.645 -7.105 1 92 51 VAL B C 1
ATOM 1888 O O . VAL B 1 51 ? 11.625 -1.576 -6.305 1 92 51 VAL B O 1
ATOM 1891 N N . PRO B 1 52 ? 13.242 -2.705 -7.293 1 92.62 52 PRO B N 1
ATOM 1892 C CA . PRO B 1 52 ? 12.906 -3.885 -6.488 1 92.62 52 PRO B CA 1
ATOM 1893 C C . PRO B 1 52 ? 13.055 -3.637 -4.988 1 92.62 52 PRO B C 1
ATOM 1895 O O . PRO B 1 52 ? 13.898 -2.842 -4.57 1 92.62 52 PRO B O 1
ATOM 1898 N N . PRO B 1 53 ? 12.297 -4.367 -4.168 1 93.62 53 PRO B N 1
ATOM 1899 C CA . PRO B 1 53 ? 12.305 -4.137 -2.723 1 93.62 53 PRO B CA 1
ATOM 1900 C C . PRO B 1 53 ? 13.703 -4.199 -2.119 1 93.62 53 PRO B C 1
ATOM 1902 O O . PRO B 1 53 ? 14.062 -3.354 -1.298 1 93.62 53 PRO B O 1
ATOM 1905 N N . VAL B 1 54 ? 14.578 -5.066 -2.521 1 89.62 54 VAL B N 1
ATOM 1906 C CA . VAL B 1 54 ? 15.875 -5.305 -1.904 1 89.62 54 VAL B CA 1
ATOM 1907 C C . VAL B 1 54 ? 16.828 -4.148 -2.225 1 89.62 54 VAL B C 1
ATOM 1909 O O . VAL B 1 54 ? 17.875 -4 -1.592 1 89.62 54 VAL B O 1
ATOM 1912 N N . LYS B 1 55 ? 16.469 -3.303 -3.213 1 93.31 55 LYS B N 1
ATOM 1913 C CA . LYS B 1 55 ? 17.344 -2.211 -3.645 1 93.31 55 LYS B CA 1
ATOM 1914 C C . LYS B 1 55 ? 16.797 -0.861 -3.193 1 93.31 55 LYS B C 1
ATOM 1916 O O . LYS B 1 55 ? 17.406 0.18 -3.447 1 93.31 55 LYS B O 1
ATOM 1921 N N . ARG B 1 56 ? 15.656 -0.867 -2.482 1 96.25 56 ARG B N 1
ATOM 1922 C CA . ARG B 1 56 ? 15.023 0.38 -2.061 1 96.25 56 ARG B CA 1
ATOM 1923 C C . ARG B 1 56 ? 15.789 1.011 -0.898 1 96.25 56 ARG B C 1
ATOM 1925 O O . ARG B 1 56 ? 16.656 0.375 -0.302 1 96.25 56 ARG B O 1
ATOM 1932 N N . HIS B 1 57 ? 15.477 2.342 -0.728 1 96.94 57 HIS B N 1
ATOM 1933 C CA . HIS B 1 57 ? 16.047 3.057 0.412 1 96.94 57 HIS B CA 1
ATOM 1934 C C . HIS B 1 57 ? 15.844 2.271 1.705 1 96.94 57 HIS B C 1
ATOM 1936 O O . HIS B 1 57 ? 14.812 1.63 1.898 1 96.94 57 HIS B O 1
ATOM 1942 N N . PRO B 1 58 ? 16.875 2.301 2.645 1 97.25 58 PRO B N 1
ATOM 1943 C CA . PRO B 1 58 ? 16.812 1.529 3.889 1 97.25 58 PRO B CA 1
ATOM 1944 C C . PRO B 1 58 ? 15.492 1.729 4.641 1 97.25 58 PRO B C 1
ATOM 1946 O O . PRO B 1 58 ? 14.969 0.787 5.242 1 97.25 58 PRO B O 1
ATOM 1949 N N . SER B 1 59 ? 14.938 2.922 4.582 1 97.31 59 SER B N 1
ATOM 1950 C CA . SER B 1 59 ? 13.68 3.182 5.281 1 97.31 59 SER B CA 1
ATOM 1951 C C . SER B 1 59 ? 12.539 2.369 4.688 1 97.31 59 SER B C 1
ATOM 1953 O O . SER B 1 59 ? 11.664 1.887 5.414 1 97.31 59 SER B O 1
ATOM 1955 N N . LEU B 1 60 ? 12.523 2.254 3.375 1 97.44 60 LEU B N 1
ATOM 1956 C CA . LEU B 1 60 ? 11.484 1.463 2.717 1 97.44 60 LEU B CA 1
ATOM 1957 C C . LEU B 1 60 ? 11.68 -0.023 3.002 1 97.44 60 LEU B C 1
ATOM 1959 O O . LEU B 1 60 ? 10.695 -0.753 3.184 1 97.44 60 LEU B O 1
ATOM 1963 N N . LYS B 1 61 ? 12.938 -0.494 3.037 1 97.56 61 LYS B N 1
ATOM 1964 C CA . LYS B 1 61 ? 13.219 -1.878 3.402 1 97.56 61 LYS B CA 1
ATOM 1965 C C . LYS B 1 61 ? 12.766 -2.176 4.828 1 97.56 61 LYS B C 1
ATOM 1967 O O . LYS B 1 61 ? 12.172 -3.221 5.09 1 97.56 61 LYS B O 1
ATOM 1972 N N . ALA B 1 62 ? 13.062 -1.229 5.715 1 97.75 62 ALA B N 1
ATOM 1973 C CA . ALA B 1 62 ? 12.672 -1.385 7.113 1 97.75 62 ALA B CA 1
ATOM 1974 C C . ALA B 1 62 ? 11.148 -1.455 7.254 1 97.75 62 ALA B C 1
ATOM 1976 O O . ALA B 1 62 ? 10.625 -2.273 8.016 1 97.75 62 ALA B O 1
ATOM 1977 N N . TYR B 1 63 ? 10.453 -0.616 6.523 1 98.31 63 TYR B N 1
ATOM 1978 C CA . TYR B 1 63 ? 8.992 -0.629 6.609 1 98.31 63 TYR B CA 1
ATOM 1979 C C . TYR B 1 63 ? 8.43 -1.931 6.055 1 98.31 63 TYR B C 1
ATOM 1981 O O . TYR B 1 63 ? 7.469 -2.48 6.605 1 98.31 63 TYR B O 1
ATOM 1989 N N . ARG B 1 64 ? 8.984 -2.363 4.902 1 97.88 64 ARG B N 1
ATOM 1990 C CA . ARG B 1 64 ? 8.562 -3.648 4.359 1 97.88 64 ARG B CA 1
ATOM 1991 C C . ARG B 1 64 ? 8.711 -4.758 5.395 1 97.88 64 ARG B C 1
ATOM 1993 O O . ARG B 1 64 ? 7.816 -5.594 5.547 1 97.88 64 ARG B O 1
ATOM 2000 N N . GLY B 1 65 ? 9.867 -4.824 6.074 1 98 65 GLY B N 1
ATOM 2001 C CA . GLY B 1 65 ? 10.07 -5.793 7.137 1 98 65 GLY B CA 1
ATOM 2002 C C . GLY B 1 65 ? 9.047 -5.672 8.258 1 98 65 GLY B C 1
ATOM 2003 O O . GLY B 1 65 ? 8.531 -6.68 8.734 1 98 65 GLY B O 1
ATOM 2004 N N . ALA B 1 66 ? 8.734 -4.438 8.656 1 98.19 66 ALA B N 1
ATOM 2005 C CA . ALA B 1 66 ? 7.742 -4.199 9.703 1 98.19 66 ALA B CA 1
ATOM 2006 C C . ALA B 1 66 ? 6.367 -4.699 9.281 1 98.19 66 ALA B C 1
ATOM 2008 O O . ALA B 1 66 ? 5.633 -5.281 10.078 1 98.19 66 ALA B O 1
ATOM 2009 N N . GLU B 1 67 ? 6.059 -4.41 8.023 1 98.38 67 GLU B N 1
ATOM 2010 C CA . GLU B 1 67 ? 4.773 -4.863 7.5 1 98.38 67 GLU B CA 1
ATOM 2011 C C . GLU B 1 67 ? 4.699 -6.387 7.465 1 98.38 67 GLU B C 1
ATOM 2013 O O . GLU B 1 67 ? 3.672 -6.973 7.816 1 98.38 67 GLU B O 1
ATOM 2018 N N . LEU B 1 68 ? 5.789 -7.012 7.043 1 98.56 68 LEU B N 1
ATOM 2019 C CA . LEU B 1 68 ? 5.812 -8.469 7.004 1 98.56 68 LEU B CA 1
ATOM 2020 C C . LEU B 1 68 ? 5.613 -9.055 8.398 1 98.56 68 LEU B C 1
ATOM 2022 O O . LEU B 1 68 ? 4.824 -9.984 8.578 1 98.56 68 LEU B O 1
ATOM 2026 N N . LYS B 1 69 ? 6.305 -8.523 9.359 1 98.19 69 LYS B N 1
ATOM 2027 C CA . LYS B 1 69 ? 6.164 -8.977 10.734 1 98.19 69 LYS B CA 1
ATOM 2028 C C . LYS B 1 69 ? 4.746 -8.75 11.25 1 98.19 69 LYS B C 1
ATOM 2030 O O . LYS B 1 69 ? 4.164 -9.633 11.891 1 98.19 69 LYS B O 1
ATOM 2035 N N . ARG B 1 70 ? 4.145 -7.613 10.961 1 98.06 70 ARG B N 1
ATOM 2036 C CA . ARG B 1 70 ? 2.803 -7.246 11.398 1 98.06 70 ARG B CA 1
ATOM 2037 C C . ARG B 1 70 ? 1.764 -8.219 10.859 1 98.06 70 ARG B C 1
ATOM 2039 O O . ARG B 1 70 ? 0.958 -8.766 11.625 1 98.06 70 ARG B O 1
ATOM 2046 N N . TRP B 1 71 ? 1.836 -8.461 9.586 1 98.31 71 TRP B N 1
ATOM 2047 C CA . TRP B 1 71 ? 0.826 -9.305 8.953 1 98.31 71 TRP B CA 1
ATOM 2048 C C . TRP B 1 71 ? 1.042 -10.773 9.305 1 98.31 71 TRP B C 1
ATOM 2050 O O . TRP B 1 71 ? 0.08 -11.523 9.469 1 98.31 71 TRP B O 1
ATOM 2060 N N . SER B 1 72 ? 2.322 -11.203 9.336 1 98.56 72 SER B N 1
ATOM 2061 C CA . SER B 1 72 ? 2.609 -12.555 9.797 1 98.56 72 SER B CA 1
ATOM 2062 C C . SER B 1 72 ? 1.999 -12.82 11.164 1 98.56 72 SER B C 1
ATOM 2064 O O . SER B 1 72 ? 1.345 -13.844 11.375 1 98.56 72 SER B O 1
ATOM 2066 N N . LYS B 1 73 ? 2.174 -11.914 12.109 1 97.94 73 LYS B N 1
ATOM 2067 C CA . LYS B 1 73 ? 1.615 -12.039 13.453 1 97.94 73 LYS B CA 1
ATOM 2068 C C . LYS B 1 73 ? 0.09 -12.023 13.414 1 97.94 73 LYS B C 1
ATOM 2070 O O . LYS B 1 73 ? -0.559 -12.859 14.055 1 97.94 73 LYS B O 1
ATOM 2075 N N . ARG B 1 74 ? -0.45 -11.117 12.711 1 97.19 74 ARG B N 1
ATOM 2076 C CA . ARG B 1 74 ? -1.898 -10.953 12.641 1 97.19 74 ARG B CA 1
ATOM 2077 C C . ARG B 1 74 ? -2.57 -12.211 12.102 1 97.19 74 ARG B C 1
ATOM 2079 O O . ARG B 1 74 ? -3.658 -12.578 12.547 1 97.19 74 ARG B O 1
ATOM 2086 N N . PHE B 1 75 ? -1.95 -12.852 11.133 1 98 75 PHE B N 1
ATOM 2087 C CA . PHE B 1 75 ? -2.564 -14 10.477 1 98 75 PHE B CA 1
ATOM 2088 C C . PHE B 1 75 ? -2.109 -15.297 11.125 1 98 75 PHE B C 1
ATOM 2090 O O . PHE B 1 75 ? -2.578 -16.375 10.758 1 98 75 PHE B O 1
ATOM 2097 N N . GLY B 1 76 ? -1.229 -15.25 12.078 1 98.44 76 GLY B N 1
ATOM 2098 C CA . GLY B 1 76 ? -0.698 -16.453 12.711 1 98.44 76 GLY B CA 1
ATOM 2099 C C . GLY B 1 76 ? 0.097 -17.312 11.75 1 98.44 76 GLY B C 1
ATOM 2100 O O . GLY B 1 76 ? -0.015 -18.547 11.781 1 98.44 76 GLY B O 1
ATOM 2101 N N . MET B 1 77 ? 0.787 -16.703 10.859 1 98.75 77 MET B N 1
ATOM 2102 C CA . MET B 1 77 ? 1.578 -17.422 9.867 1 98.75 77 MET B CA 1
ATOM 2103 C C . MET B 1 77 ? 3.07 -17.234 10.125 1 98.75 77 MET B C 1
ATOM 2105 O O . MET B 1 77 ? 3.555 -16.109 10.203 1 98.75 77 MET B O 1
ATOM 2109 N N . ASP B 1 78 ? 3.771 -18.328 10.203 1 98.38 78 ASP B N 1
ATOM 2110 C CA . ASP B 1 78 ? 5.223 -18.25 10.336 1 98.38 78 ASP B CA 1
ATOM 2111 C C . ASP B 1 78 ? 5.859 -17.641 9.086 1 98.38 78 ASP B C 1
ATOM 2113 O O . ASP B 1 78 ? 5.371 -17.844 7.977 1 98.38 78 ASP B O 1
ATOM 2117 N N . LEU B 1 79 ? 6.895 -16.922 9.273 1 98.31 79 LEU B N 1
ATOM 2118 C CA . LEU B 1 79 ? 7.609 -16.297 8.18 1 98.31 79 LEU B CA 1
ATOM 2119 C C . LEU B 1 79 ? 9.086 -16.109 8.516 1 98.31 79 LEU B C 1
ATOM 2121 O O . LEU B 1 79 ? 9.422 -15.477 9.523 1 98.31 79 LEU B O 1
ATOM 2125 N N . THR B 1 80 ? 9.945 -16.734 7.77 1 98.06 80 THR B N 1
ATOM 2126 C CA . THR B 1 80 ? 11.383 -16.5 7.891 1 98.06 80 THR B CA 1
ATOM 2127 C C . THR B 1 80 ? 11.789 -15.227 7.156 1 98.06 80 THR B C 1
ATOM 2129 O O . THR B 1 80 ? 11.625 -15.125 5.938 1 98.06 80 THR B O 1
ATOM 2132 N N . MET B 1 81 ? 12.375 -14.32 7.863 1 96.31 81 MET B N 1
ATOM 2133 C CA . MET B 1 81 ? 12.672 -13.008 7.297 1 96.31 81 MET B CA 1
ATOM 2134 C C . MET B 1 81 ? 13.828 -13.086 6.305 1 96.31 81 MET B C 1
ATOM 2136 O O . MET B 1 81 ? 13.906 -12.289 5.367 1 96.31 81 MET B O 1
ATOM 2140 N N . MET B 1 82 ? 14.695 -13.992 6.492 1 95.06 82 MET B N 1
ATOM 2141 C CA . MET B 1 82 ? 15.836 -14.195 5.602 1 95.06 82 MET B CA 1
ATOM 2142 C C . MET B 1 82 ? 15.938 -15.648 5.164 1 95.06 82 MET B C 1
ATOM 2144 O O . MET B 1 82 ? 16.828 -16.375 5.609 1 95.06 82 MET B O 1
ATOM 2148 N N . PRO B 1 83 ? 15.109 -16.016 4.199 1 97 83 PRO B N 1
ATOM 2149 C CA . PRO B 1 83 ? 15.117 -17.406 3.764 1 97 83 PRO B CA 1
ATOM 2150 C C . PRO B 1 83 ? 16.438 -17.812 3.115 1 97 83 PRO B C 1
ATOM 2152 O O . PRO B 1 83 ? 17.047 -17.016 2.398 1 97 83 PRO B O 1
ATOM 2155 N N . LYS B 1 84 ? 16.797 -19.016 3.166 1 96.5 84 LYS B N 1
ATOM 2156 C CA . LYS B 1 84 ? 18.094 -19.562 2.754 1 96.5 84 LYS B CA 1
ATOM 2157 C C . LYS B 1 84 ? 18.281 -19.453 1.243 1 96.5 84 LYS B C 1
ATOM 2159 O O . LYS B 1 84 ? 19.391 -19.203 0.765 1 96.5 84 LYS B O 1
ATOM 2164 N N . HIS B 1 85 ? 17.312 -19.656 0.498 1 95.25 85 HIS B N 1
ATOM 2165 C CA . HIS B 1 85 ? 17.438 -19.781 -0.951 1 95.25 85 HIS B CA 1
ATOM 2166 C C . HIS B 1 85 ? 16.812 -18.578 -1.658 1 95.25 85 HIS B C 1
ATOM 2168 O O . HIS B 1 85 ? 16.547 -18.641 -2.863 1 95.25 85 HIS B O 1
ATOM 2174 N N . PHE B 1 86 ? 16.578 -17.531 -0.954 1 93 86 PHE B N 1
ATOM 2175 C CA . PHE B 1 86 ? 15.945 -16.359 -1.524 1 93 86 PHE B CA 1
ATOM 2176 C C . PHE B 1 86 ? 16.984 -15.336 -1.953 1 93 86 PHE B C 1
ATOM 2178 O O . PHE B 1 86 ? 17.938 -15.055 -1.214 1 93 86 PHE B O 1
ATOM 2185 N N . PRO B 1 87 ? 16.938 -14.727 -3.092 1 91.44 87 PRO B N 1
ATOM 2186 C CA . PRO B 1 87 ? 15.938 -15.047 -4.117 1 91.44 87 PRO B CA 1
ATOM 2187 C C . PRO B 1 87 ? 16.297 -16.281 -4.934 1 91.44 87 PRO B C 1
ATOM 2189 O O . PRO B 1 87 ? 17.438 -16.75 -4.883 1 91.44 87 PRO B O 1
ATOM 2192 N N . THR B 1 88 ? 15.32 -16.891 -5.504 1 92.81 88 THR B N 1
ATOM 2193 C CA . THR B 1 88 ? 15.508 -18.078 -6.32 1 92.81 88 THR B CA 1
ATOM 2194 C C . THR B 1 88 ? 14.672 -18 -7.598 1 92.81 88 THR B C 1
ATOM 2196 O O . THR B 1 88 ? 13.586 -17.422 -7.598 1 92.81 88 THR B O 1
ATOM 2199 N N . PRO B 1 89 ? 15.211 -18.469 -8.742 1 93.25 89 PRO B N 1
ATOM 2200 C CA . PRO B 1 89 ? 14.383 -18.547 -9.945 1 93.25 89 PRO B CA 1
ATOM 2201 C C . PRO B 1 89 ? 13.156 -19.438 -9.758 1 93.25 89 PRO B C 1
ATOM 2203 O O . PRO B 1 89 ? 13.234 -20.469 -9.07 1 93.25 89 PRO B O 1
ATOM 2206 N N . THR B 1 90 ? 12.086 -19 -10.359 1 96.31 90 THR B N 1
ATOM 2207 C CA . THR B 1 90 ? 10.844 -19.734 -10.148 1 96.31 90 THR B CA 1
ATOM 2208 C C . THR B 1 90 ? 10.273 -20.219 -11.477 1 96.31 90 THR B C 1
ATOM 2210 O O . THR B 1 90 ? 9.086 -20.531 -11.57 1 96.31 90 THR B O 1
ATOM 2213 N N . ASP B 1 91 ? 11.094 -20.25 -12.539 1 96.31 91 ASP B N 1
ATOM 2214 C CA . ASP B 1 91 ? 10.625 -20.594 -13.875 1 96.31 91 ASP B CA 1
ATOM 2215 C C . ASP B 1 91 ? 10.008 -21.984 -13.898 1 96.31 91 ASP B C 1
ATOM 2217 O O . ASP B 1 91 ? 8.883 -22.156 -14.383 1 96.31 91 ASP B O 1
ATOM 2221 N N . LEU B 1 92 ? 10.734 -22.938 -13.383 1 97.25 92 LEU B N 1
ATOM 2222 C CA . LEU B 1 92 ? 10.234 -24.312 -13.391 1 97.25 92 LEU B CA 1
ATOM 2223 C C . LEU B 1 92 ? 8.969 -24.438 -12.547 1 97.25 92 LEU B C 1
ATOM 2225 O O . LEU B 1 92 ? 7.992 -25.047 -12.969 1 97.25 92 LEU B O 1
ATOM 2229 N N . ALA B 1 93 ? 8.977 -23.844 -11.344 1 98.31 93 ALA B N 1
ATOM 2230 C CA . ALA B 1 93 ? 7.816 -23.859 -10.461 1 98.31 93 ALA B CA 1
ATOM 2231 C C . ALA B 1 93 ? 6.613 -23.203 -11.125 1 98.31 93 ALA B C 1
ATOM 2233 O O . ALA B 1 93 ? 5.492 -23.703 -11.039 1 98.31 93 ALA B O 1
ATOM 2234 N N . GLY B 1 94 ? 6.871 -22.016 -11.75 1 98.62 94 GLY B N 1
ATOM 2235 C CA . GLY B 1 94 ? 5.809 -21.328 -12.461 1 98.62 94 GLY B CA 1
ATOM 2236 C C . GLY B 1 94 ? 5.207 -22.156 -13.578 1 98.62 94 GLY B C 1
ATOM 2237 O O . GLY B 1 94 ? 3.984 -22.219 -13.719 1 98.62 94 GLY B O 1
ATOM 2238 N N . ALA B 1 95 ? 6.082 -22.797 -14.352 1 98.38 95 ALA B N 1
ATOM 2239 C CA . ALA B 1 95 ? 5.621 -23.672 -15.438 1 98.38 95 ALA B CA 1
ATOM 2240 C C . ALA B 1 95 ? 4.812 -24.844 -14.891 1 98.38 95 ALA B C 1
ATOM 2242 O O . ALA B 1 95 ? 3.848 -25.281 -15.523 1 98.38 95 ALA B O 1
ATOM 2243 N N . MET B 1 96 ? 5.184 -25.359 -13.734 1 98.5 96 MET B N 1
ATOM 2244 C CA . MET B 1 96 ? 4.453 -26.438 -13.078 1 98.5 96 MET B CA 1
ATOM 2245 C C . MET B 1 96 ? 3.037 -26.016 -12.719 1 98.5 96 MET B C 1
ATOM 2247 O O . MET B 1 96 ? 2.082 -26.75 -12.93 1 98.5 96 MET B O 1
ATOM 2251 N N . VAL B 1 97 ? 2.871 -24.797 -12.164 1 98.81 97 VAL B N 1
ATOM 2252 C CA . VAL B 1 97 ? 1.563 -24.266 -11.789 1 98.81 97 VAL B CA 1
ATOM 2253 C C . VAL B 1 97 ? 0.684 -24.125 -13.031 1 98.81 97 VAL B C 1
ATOM 2255 O O . VAL B 1 97 ? -0.482 -24.531 -13.016 1 98.81 97 VAL B O 1
ATOM 2258 N N . ILE B 1 98 ? 1.273 -23.625 -14.102 1 98.56 98 ILE B N 1
ATOM 2259 C CA . ILE B 1 98 ? 0.531 -23.422 -15.336 1 98.56 98 ILE B CA 1
ATOM 2260 C C . ILE B 1 98 ? 0.109 -24.766 -15.922 1 98.56 98 ILE B C 1
ATOM 2262 O O . ILE B 1 98 ? -1.04 -24.938 -16.328 1 98.56 98 ILE B O 1
ATOM 2266 N N . ALA B 1 99 ? 1.029 -25.734 -15.938 1 97.94 99 ALA B N 1
ATOM 2267 C CA . ALA B 1 99 ? 0.713 -27.078 -16.453 1 97.94 99 ALA B CA 1
ATOM 2268 C C . ALA B 1 99 ? -0.44 -27.703 -15.672 1 97.94 99 ALA B C 1
ATOM 2270 O O . ALA B 1 99 ? -1.376 -28.234 -16.266 1 97.94 99 ALA B O 1
ATOM 2271 N N . ALA B 1 100 ? -0.395 -27.656 -14.344 1 98.5 100 ALA B N 1
ATOM 2272 C CA . ALA B 1 100 ? -1.439 -28.219 -13.484 1 98.5 100 ALA B CA 1
ATOM 2273 C C . ALA B 1 100 ? -2.777 -27.516 -13.727 1 98.5 100 ALA B C 1
ATOM 2275 O O . ALA B 1 100 ? -3.809 -28.172 -13.867 1 98.5 100 ALA B O 1
ATOM 2276 N N . ARG B 1 101 ? -2.736 -26.188 -13.781 1 98 101 ARG B N 1
ATOM 2277 C CA . ARG B 1 101 ? -3.934 -25.391 -14.031 1 98 101 ARG B CA 1
ATOM 2278 C C . ARG B 1 101 ? -4.578 -25.781 -15.359 1 98 101 ARG B C 1
ATOM 2280 O O . ARG B 1 101 ? -5.797 -25.969 -15.43 1 98 101 ARG B O 1
ATOM 2287 N N . ASP B 1 102 ? -3.738 -25.906 -16.359 1 96.06 102 ASP B N 1
ATOM 2288 C CA . ASP B 1 102 ? -4.234 -26.172 -17.719 1 96.06 102 ASP B CA 1
ATOM 2289 C C . ASP B 1 102 ? -4.828 -27.562 -17.812 1 96.06 102 ASP B C 1
ATOM 2291 O O . ASP B 1 102 ? -5.605 -27.859 -18.719 1 96.06 102 ASP B O 1
ATOM 2295 N N . GLN B 1 103 ? -4.5 -28.453 -16.859 1 96.31 103 GLN B N 1
ATOM 2296 C CA . GLN B 1 103 ? -5.062 -29.797 -16.797 1 96.31 103 GLN B CA 1
ATOM 2297 C C . GLN B 1 103 ? -6.344 -29.812 -15.969 1 96.31 103 GLN B C 1
ATOM 2299 O O . GLN B 1 103 ? -6.961 -30.859 -15.797 1 96.31 103 GLN B O 1
ATOM 2304 N N . GLY B 1 104 ? -6.719 -28.688 -15.422 1 96.94 104 GLY B N 1
ATOM 2305 C CA . GLY B 1 104 ? -7.977 -28.578 -14.703 1 96.94 104 GLY B CA 1
ATOM 2306 C C . GLY B 1 104 ? -7.832 -28.781 -13.203 1 96.94 104 GLY B C 1
ATOM 2307 O O . GLY B 1 104 ? -8.828 -28.891 -12.484 1 96.94 104 GLY B O 1
ATOM 2308 N N . ALA B 1 105 ? -6.574 -28.812 -12.719 1 97.81 105 ALA B N 1
ATOM 2309 C CA . ALA B 1 105 ? -6.344 -29.062 -11.297 1 97.81 105 ALA B CA 1
ATOM 2310 C C . ALA B 1 105 ? -6.617 -27.797 -10.469 1 97.81 105 ALA B C 1
ATOM 2312 O O . ALA B 1 105 ? -6.496 -26.688 -10.977 1 97.81 105 ALA B O 1
ATOM 2313 N N . ASP B 1 106 ? -7.062 -27.984 -9.234 1 97.44 106 ASP B N 1
ATOM 2314 C CA . ASP B 1 106 ? -7.004 -26.906 -8.25 1 97.44 106 ASP B CA 1
ATOM 2315 C C . ASP B 1 106 ? -5.562 -26.625 -7.828 1 97.44 106 ASP B C 1
ATOM 2317 O O . ASP B 1 106 ? -4.965 -27.406 -7.078 1 97.44 106 ASP B O 1
ATOM 2321 N N . VAL B 1 107 ? -5.039 -25.469 -8.242 1 98.75 107 VAL B N 1
ATOM 2322 C CA . VAL B 1 107 ? -3.607 -25.25 -8.07 1 98.75 107 VAL B CA 1
ATOM 2323 C C . VAL B 1 107 ? -3.357 -24.438 -6.805 1 98.75 107 VAL B C 1
ATOM 2325 O O . VAL B 1 107 ? -2.207 -24.188 -6.438 1 98.75 107 VAL B O 1
ATOM 2328 N N . GLY B 1 108 ? -4.426 -24.031 -6.098 1 98.81 108 GLY B N 1
ATOM 2329 C CA . GLY B 1 108 ? -4.289 -23.266 -4.867 1 98.81 108 GLY B CA 1
ATOM 2330 C C . GLY B 1 108 ? -3.312 -23.891 -3.885 1 98.81 108 GLY B C 1
ATOM 2331 O O . GLY B 1 108 ? -2.34 -23.25 -3.479 1 98.81 108 GLY B O 1
ATOM 2332 N N . PRO B 1 109 ? -3.514 -25.141 -3.576 1 98.88 109 PRO B N 1
ATOM 2333 C CA . PRO B 1 109 ? -2.625 -25.797 -2.623 1 98.88 109 PRO B CA 1
ATOM 2334 C C . PRO B 1 109 ? -1.188 -25.906 -3.129 1 98.88 109 PRO B C 1
ATOM 2336 O O . PRO B 1 109 ? -0.245 -25.859 -2.334 1 98.88 109 PRO B O 1
ATOM 2339 N N . LEU B 1 110 ? -1.001 -26.094 -4.441 1 98.94 110 LEU B N 1
ATOM 2340 C CA . LEU B 1 110 ? 0.347 -26.125 -5 1 98.94 110 LEU B CA 1
ATOM 2341 C C . LEU B 1 110 ? 1.046 -24.781 -4.805 1 98.94 110 LEU B C 1
ATOM 2343 O O . LEU B 1 110 ? 2.178 -24.734 -4.32 1 98.94 110 LEU B O 1
ATOM 2347 N N . VAL B 1 111 ? 0.365 -23.672 -5.152 1 98.94 111 VAL B N 1
ATOM 2348 C CA . VAL B 1 111 ? 0.918 -22.328 -4.988 1 98.94 111 VAL B CA 1
ATOM 2349 C C . VAL B 1 111 ? 1.245 -22.094 -3.516 1 98.94 111 VAL B C 1
ATOM 2351 O O . VAL B 1 111 ? 2.33 -21.594 -3.188 1 98.94 111 VAL B O 1
ATOM 2354 N N . MET B 1 112 ? 0.351 -22.5 -2.615 1 98.94 112 MET B N 1
ATOM 2355 C CA . MET B 1 112 ? 0.59 -22.375 -1.182 1 98.94 112 MET B CA 1
ATOM 2356 C C . MET B 1 112 ? 1.853 -23.125 -0.77 1 98.94 112 MET B C 1
ATOM 2358 O O . MET B 1 112 ? 2.67 -22.594 -0.01 1 98.94 112 MET B O 1
ATOM 2362 N N . GLY B 1 113 ? 1.954 -24.359 -1.22 1 98.88 113 GLY B N 1
ATOM 2363 C CA . GLY B 1 113 ? 3.113 -25.172 -0.884 1 98.88 113 GLY B CA 1
ATOM 2364 C C . GLY B 1 113 ? 4.422 -24.578 -1.361 1 98.88 113 GLY B C 1
ATOM 2365 O O . GLY B 1 113 ? 5.43 -24.625 -0.656 1 98.88 113 GLY B O 1
ATOM 2366 N N . LEU B 1 114 ? 4.453 -24.031 -2.58 1 98.88 114 LEU B N 1
ATOM 2367 C CA . LEU B 1 114 ? 5.645 -23.406 -3.137 1 98.88 114 LEU B CA 1
ATOM 2368 C C . LEU B 1 114 ? 6.039 -22.172 -2.322 1 98.88 114 LEU B C 1
ATOM 2370 O O . LEU B 1 114 ? 7.203 -22.016 -1.948 1 98.88 114 LEU B O 1
ATOM 2374 N N . LEU B 1 115 ? 5.059 -21.344 -2.029 1 98.88 115 LEU B N 1
ATOM 2375 C CA . LEU B 1 115 ? 5.305 -20.125 -1.245 1 98.88 115 LEU B CA 1
ATOM 2376 C C . LEU B 1 115 ? 5.797 -20.484 0.154 1 98.88 115 LEU B C 1
ATOM 2378 O O . LEU B 1 115 ? 6.793 -19.922 0.623 1 98.88 115 LEU B O 1
ATOM 2382 N N . LYS B 1 116 ? 5.125 -21.422 0.792 1 98.81 116 LYS B N 1
ATOM 2383 C CA . LYS B 1 116 ? 5.539 -21.875 2.117 1 98.81 116 LYS B CA 1
ATOM 2384 C C . LYS B 1 116 ? 6.93 -22.5 2.072 1 98.81 116 LYS B C 1
ATOM 2386 O O . LYS B 1 116 ? 7.703 -22.375 3.023 1 98.81 116 LYS B O 1
ATOM 2391 N N . GLY B 1 117 ? 7.188 -23.266 1.04 1 98.56 117 GLY B N 1
ATOM 2392 C CA . GLY B 1 117 ? 8.508 -23.828 0.851 1 98.56 117 GLY B CA 1
ATOM 2393 C C . GLY B 1 117 ? 9.625 -22.812 0.961 1 98.56 117 GLY B C 1
ATOM 2394 O O . GLY B 1 117 ? 10.648 -23.062 1.595 1 98.56 117 GLY B O 1
ATOM 2395 N N . VAL B 1 118 ? 9.43 -21.609 0.407 1 98.19 118 VAL B N 1
ATOM 2396 C CA . VAL B 1 118 ? 10.438 -20.547 0.423 1 98.19 118 VAL B CA 1
ATOM 2397 C C . VAL B 1 118 ? 10.492 -19.906 1.809 1 98.19 118 VAL B C 1
ATOM 2399 O O . VAL B 1 118 ? 11.562 -19.812 2.41 1 98.19 118 VAL B O 1
ATOM 2402 N N . TRP B 1 119 ? 9.359 -19.562 2.369 1 98.56 119 TRP B N 1
ATOM 2403 C CA . TRP B 1 119 ? 9.328 -18.594 3.455 1 98.56 119 TRP B CA 1
ATOM 2404 C C . TRP B 1 119 ? 9.266 -19.281 4.809 1 98.56 119 TRP B C 1
ATOM 2406 O O . TRP B 1 119 ? 9.391 -18.641 5.852 1 98.56 119 TRP B O 1
ATOM 2416 N N . VAL B 1 120 ? 9.109 -20.578 4.809 1 98.56 120 VAL B N 1
ATOM 2417 C CA . VAL B 1 120 ? 9.031 -21.297 6.078 1 98.56 120 VAL B CA 1
ATOM 2418 C C . VAL B 1 120 ? 9.961 -22.516 6.051 1 98.56 120 VAL B C 1
ATOM 2420 O O . VAL B 1 120 ? 10.789 -22.688 6.949 1 98.56 120 VAL B O 1
ATOM 2423 N N . ASP B 1 121 ? 9.953 -23.25 4.922 1 98 121 ASP B N 1
ATOM 2424 C CA . ASP B 1 121 ? 10.547 -24.594 4.938 1 98 121 ASP B CA 1
ATOM 2425 C C . ASP B 1 121 ? 11.969 -24.562 4.371 1 98 121 ASP B C 1
ATOM 2427 O O . ASP B 1 121 ? 12.617 -25.594 4.266 1 98 121 ASP B O 1
ATOM 2431 N N . GLU B 1 122 ? 12.43 -23.375 3.967 1 96.62 122 GLU B N 1
ATOM 2432 C CA . GLU B 1 122 ? 13.766 -23.203 3.4 1 96.62 122 GLU B CA 1
ATOM 2433 C C . GLU B 1 122 ? 13.992 -24.156 2.227 1 96.62 122 GLU B C 1
ATOM 2435 O O . GLU B 1 122 ? 15.078 -24.719 2.084 1 96.62 122 GLU B O 1
ATOM 2440 N N . ALA B 1 123 ? 12.977 -24.406 1.483 1 96.5 123 ALA B N 1
ATOM 2441 C CA . ALA B 1 123 ? 13.047 -25.281 0.312 1 96.5 123 ALA B CA 1
ATOM 2442 C C . ALA B 1 123 ? 13.781 -24.594 -0.836 1 96.5 123 ALA B C 1
ATOM 2444 O O . ALA B 1 123 ? 13.68 -23.375 -1.013 1 96.5 123 ALA B O 1
ATOM 2445 N N . ASP B 1 124 ? 14.469 -25.406 -1.598 1 96.44 124 ASP B N 1
ATOM 2446 C CA . ASP B 1 124 ? 15.102 -24.938 -2.828 1 96.44 124 ASP B CA 1
ATOM 2447 C C . ASP B 1 124 ? 14.195 -25.172 -4.035 1 96.44 124 ASP B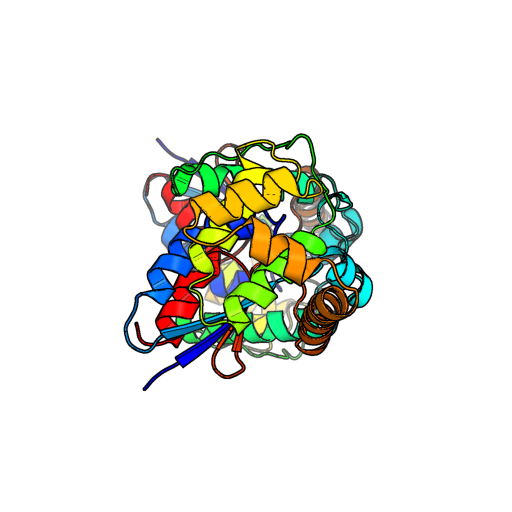 C 1
ATOM 2449 O O . ASP B 1 124 ? 14.156 -26.281 -4.582 1 96.44 124 ASP B O 1
ATOM 2453 N N . LEU B 1 125 ? 13.617 -24.125 -4.578 1 96.62 125 LEU B N 1
ATOM 2454 C CA . LEU B 1 125 ? 12.648 -24.25 -5.66 1 96.62 125 LEU B CA 1
ATOM 2455 C C . LEU B 1 125 ? 13.352 -24.531 -6.988 1 96.62 125 LEU B C 1
ATOM 2457 O O . LEU B 1 125 ? 12.695 -24.781 -7.996 1 96.62 125 LEU B O 1
ATOM 2461 N N . LYS B 1 126 ? 14.633 -24.562 -7.016 1 95.06 126 LYS B N 1
ATOM 2462 C CA . LYS B 1 126 ? 15.367 -24.922 -8.227 1 95.06 126 LYS B CA 1
ATOM 2463 C C . LYS B 1 126 ? 15.484 -26.438 -8.375 1 95.06 126 LYS B C 1
ATOM 2465 O O . LYS B 1 126 ? 15.805 -26.938 -9.453 1 95.06 126 LYS B O 1
ATOM 2470 N N . ASP B 1 127 ? 15.305 -27.047 -7.25 1 96.38 127 ASP B N 1
ATOM 2471 C CA . ASP B 1 127 ? 15.484 -28.5 -7.223 1 96.38 127 ASP B CA 1
ATOM 2472 C C . ASP B 1 127 ? 14.219 -29.219 -7.66 1 96.38 127 ASP B C 1
ATOM 2474 O O . ASP B 1 127 ? 13.172 -29.094 -7.016 1 96.38 127 ASP B O 1
ATOM 2478 N N . ALA B 1 128 ? 14.336 -30.047 -8.695 1 97.06 128 ALA B N 1
ATOM 2479 C CA . ALA B 1 128 ? 13.188 -30.734 -9.289 1 97.06 128 ALA B CA 1
ATOM 2480 C C . ALA B 1 128 ? 12.547 -31.688 -8.289 1 97.06 128 ALA B C 1
ATOM 2482 O O . ALA B 1 128 ? 11.32 -31.828 -8.25 1 97.06 128 ALA B O 1
ATOM 2483 N N . ASP B 1 129 ? 13.336 -32.375 -7.516 1 97.94 129 ASP B N 1
ATOM 2484 C CA . ASP B 1 129 ? 12.805 -33.281 -6.531 1 97.94 129 ASP B CA 1
ATOM 2485 C C . ASP B 1 129 ? 12.008 -32.562 -5.453 1 97.94 129 ASP B C 1
ATOM 2487 O O . ASP B 1 129 ? 10.977 -33.062 -4.988 1 97.94 129 ASP B O 1
ATOM 2491 N N . THR B 1 130 ? 12.523 -31.438 -5.004 1 98.31 130 THR B N 1
ATOM 2492 C CA . THR B 1 130 ? 11.805 -30.594 -4.051 1 98.31 130 THR B CA 1
ATOM 2493 C C . THR B 1 130 ? 10.461 -30.172 -4.613 1 98.31 130 THR B C 1
ATOM 2495 O O . THR B 1 130 ? 9.438 -30.266 -3.936 1 98.31 130 THR B O 1
ATOM 2498 N N . LEU B 1 131 ? 10.453 -29.75 -5.848 1 98.62 131 LEU B N 1
ATOM 2499 C CA . LEU B 1 131 ? 9.227 -29.312 -6.504 1 98.62 131 LEU B CA 1
ATOM 2500 C C . LEU B 1 131 ? 8.227 -30.453 -6.609 1 98.62 131 LEU B C 1
ATOM 2502 O O . LEU B 1 131 ? 7.027 -30.266 -6.371 1 98.62 131 LEU B O 1
ATOM 2506 N N . ALA B 1 132 ? 8.711 -31.625 -7.004 1 98.69 132 ALA B N 1
ATOM 2507 C CA . ALA B 1 132 ? 7.844 -32.781 -7.102 1 98.69 132 ALA B CA 1
ATOM 2508 C C . ALA B 1 132 ? 7.219 -33.125 -5.75 1 98.69 132 ALA B C 1
ATOM 2510 O O . ALA B 1 132 ? 6.031 -33.438 -5.668 1 98.69 132 ALA B O 1
ATOM 2511 N N . ALA B 1 133 ? 7.98 -33.062 -4.699 1 98.81 133 ALA B N 1
ATOM 2512 C CA . ALA B 1 133 ? 7.5 -33.344 -3.352 1 98.81 133 ALA B CA 1
ATOM 2513 C C . ALA B 1 133 ? 6.418 -32.375 -2.928 1 98.81 133 ALA B C 1
ATOM 2515 O O . ALA B 1 133 ? 5.414 -32.75 -2.326 1 98.81 133 ALA B O 1
ATOM 2516 N N . ILE B 1 134 ? 6.602 -31.094 -3.223 1 98.81 134 ILE B N 1
ATOM 2517 C CA . ILE B 1 134 ? 5.625 -30.047 -2.895 1 98.81 134 ILE B CA 1
ATOM 2518 C C . ILE B 1 134 ? 4.324 -30.312 -3.646 1 98.81 134 ILE B C 1
ATOM 2520 O O . ILE B 1 134 ? 3.236 -30.219 -3.072 1 98.81 134 ILE B O 1
ATOM 2524 N N . ALA B 1 135 ? 4.465 -30.672 -4.934 1 98.81 135 ALA B N 1
ATOM 2525 C CA . ALA B 1 135 ? 3.287 -30.969 -5.742 1 98.81 135 ALA B CA 1
ATOM 2526 C C . ALA B 1 135 ? 2.551 -32.188 -5.207 1 98.81 135 ALA B C 1
ATOM 2528 O O . ALA B 1 135 ? 1.32 -32.188 -5.125 1 98.81 135 ALA B O 1
ATOM 2529 N N . ASN B 1 136 ? 3.299 -33.25 -4.84 1 98.81 136 ASN B N 1
ATOM 2530 C CA . ASN B 1 136 ? 2.691 -34.438 -4.254 1 98.81 136 ASN B CA 1
ATOM 2531 C C . ASN B 1 136 ? 1.904 -34.094 -2.99 1 98.81 136 ASN B C 1
ATOM 2533 O O . ASN B 1 136 ? 0.786 -34.594 -2.803 1 98.81 136 ASN B O 1
ATOM 2537 N N . ALA B 1 137 ? 2.465 -33.312 -2.148 1 98.62 137 ALA B N 1
ATOM 2538 C CA . ALA B 1 137 ? 1.812 -32.906 -0.906 1 98.62 137 ALA B CA 1
ATOM 2539 C C . ALA B 1 137 ? 0.528 -32.125 -1.186 1 98.62 137 ALA B C 1
ATOM 2541 O O . ALA B 1 137 ? -0.394 -32.125 -0.367 1 98.62 137 ALA B O 1
ATOM 2542 N N . ALA B 1 138 ? 0.475 -31.5 -2.357 1 98.38 138 ALA B N 1
ATOM 2543 C CA . ALA B 1 138 ? -0.698 -30.719 -2.76 1 98.38 138 ALA B CA 1
ATOM 2544 C C . ALA B 1 138 ? -1.727 -31.609 -3.455 1 98.38 138 ALA B C 1
ATOM 2546 O O . ALA B 1 138 ? -2.76 -31.125 -3.922 1 98.38 138 ALA B O 1
ATOM 2547 N N . GLY B 1 139 ? -1.438 -32.875 -3.559 1 98.38 139 GLY B N 1
ATOM 2548 C CA . GLY B 1 139 ? -2.381 -33.844 -4.129 1 98.38 139 GLY B CA 1
ATOM 2549 C C . GLY B 1 139 ? -2.234 -34 -5.629 1 98.38 139 GLY B C 1
ATOM 2550 O O . GLY B 1 139 ? -3.146 -34.469 -6.301 1 98.38 139 GLY B O 1
ATOM 2551 N N . LEU B 1 140 ? -1.157 -33.594 -6.203 1 98.62 140 LEU B N 1
ATOM 2552 C CA . LEU B 1 140 ? -0.901 -33.688 -7.637 1 98.62 140 LEU B CA 1
ATOM 2553 C C . LEU B 1 140 ? 0.207 -34.719 -7.922 1 98.62 140 LEU B C 1
ATOM 2555 O O . LEU B 1 140 ? 0.895 -35.156 -7.004 1 98.62 140 LEU B O 1
ATOM 2559 N N . ASN B 1 141 ? 0.305 -35.125 -9.164 1 98.31 141 ASN B N 1
ATOM 2560 C CA . ASN B 1 141 ? 1.419 -35.969 -9.578 1 98.31 141 ASN B CA 1
ATOM 2561 C C . ASN B 1 141 ? 2.68 -35.156 -9.836 1 98.31 141 ASN B C 1
ATOM 2563 O O . ASN B 1 141 ? 2.908 -34.688 -10.953 1 98.31 141 ASN B O 1
ATOM 2567 N N . GLY B 1 142 ? 3.465 -35.031 -8.797 1 98.38 142 GLY B N 1
ATOM 2568 C CA . GLY B 1 142 ? 4.617 -34.156 -8.836 1 98.38 142 GLY B CA 1
ATOM 2569 C C . GLY B 1 142 ? 5.613 -34.531 -9.922 1 98.38 142 GLY B C 1
ATOM 2570 O O . GLY B 1 142 ? 6.098 -33.656 -10.648 1 98.38 142 GLY B O 1
ATOM 2571 N N . THR B 1 143 ? 5.934 -35.75 -10 1 97.94 143 THR B N 1
ATOM 2572 C CA . THR B 1 143 ? 6.898 -36.188 -10.992 1 97.94 143 THR B CA 1
ATOM 2573 C C . THR B 1 143 ? 6.41 -35.875 -12.406 1 97.94 143 THR B C 1
ATOM 2575 O O . THR B 1 143 ? 7.176 -35.375 -13.234 1 97.94 143 THR B O 1
ATOM 2578 N N . ALA B 1 144 ? 5.184 -36.156 -12.68 1 97.81 144 ALA B N 1
ATOM 2579 C CA . ALA B 1 144 ? 4.609 -35.875 -13.984 1 97.81 144 ALA B CA 1
ATOM 2580 C C . ALA B 1 144 ? 4.605 -34.375 -14.266 1 97.81 144 ALA B C 1
ATOM 2582 O O . ALA B 1 144 ? 4.883 -33.938 -15.383 1 97.81 144 ALA B O 1
ATOM 2583 N N . LEU B 1 145 ? 4.258 -33.594 -13.289 1 97.94 145 LEU B N 1
ATOM 2584 C CA . LEU B 1 145 ? 4.188 -32.156 -13.461 1 97.94 145 LEU B CA 1
ATOM 2585 C C . LEU B 1 145 ? 5.566 -31.562 -13.742 1 97.94 145 LEU B C 1
ATOM 2587 O O . LEU B 1 145 ? 5.707 -30.672 -14.586 1 97.94 145 LEU B O 1
ATOM 2591 N N . VAL B 1 146 ? 6.562 -32 -12.992 1 97.75 146 VAL B N 1
ATOM 2592 C CA . VAL B 1 146 ? 7.926 -31.547 -13.219 1 97.75 146 VAL B CA 1
ATOM 2593 C C . VAL B 1 146 ? 8.352 -31.891 -14.648 1 97.75 146 VAL B C 1
ATOM 2595 O O . VAL B 1 146 ? 8.93 -31.062 -15.344 1 97.75 146 VAL B O 1
ATOM 2598 N N . ALA B 1 147 ? 8.078 -33.094 -15.047 1 97.31 147 ALA B N 1
ATOM 2599 C CA . ALA B 1 147 ? 8.43 -33.5 -16.406 1 97.31 147 ALA B CA 1
ATOM 2600 C C . ALA B 1 147 ? 7.738 -32.656 -17.453 1 97.31 147 ALA B C 1
ATOM 2602 O O . ALA B 1 147 ? 8.328 -32.312 -18.484 1 97.31 147 ALA B O 1
ATOM 2603 N N . GLN B 1 148 ? 6.547 -32.281 -17.234 1 96.88 148 GLN B N 1
ATOM 2604 C CA . GLN B 1 148 ? 5.762 -31.453 -18.156 1 96.88 148 GLN B CA 1
ATOM 2605 C C . GLN B 1 148 ? 6.273 -30 -18.172 1 96.88 148 GLN B C 1
ATOM 2607 O O . GLN B 1 148 ? 6.102 -29.297 -19.172 1 96.88 148 GLN B O 1
ATOM 2612 N N . ALA B 1 149 ? 6.902 -29.594 -17.141 1 96.81 149 ALA B N 1
ATOM 2613 C CA . ALA B 1 149 ? 7.289 -28.203 -16.969 1 96.81 149 ALA B CA 1
ATOM 2614 C C . ALA B 1 149 ? 8.688 -27.938 -17.516 1 96.81 149 ALA B C 1
ATOM 2616 O O . ALA B 1 149 ? 9.07 -26.797 -17.766 1 96.81 149 ALA B O 1
ATOM 2617 N N . HIS B 1 150 ? 9.422 -28.906 -17.7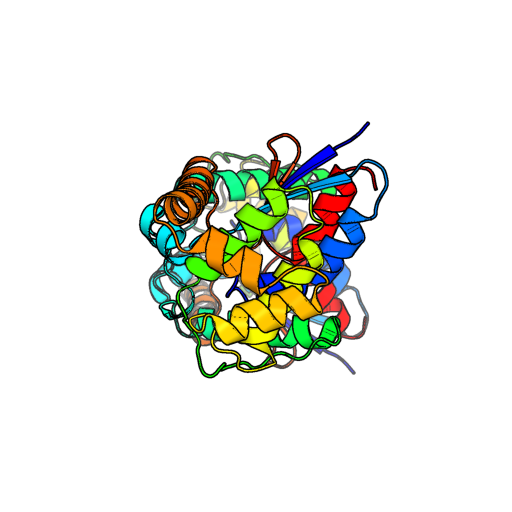5 1 94.06 150 HIS B N 1
ATOM 2618 C CA . HIS B 1 150 ? 10.836 -28.766 -18.078 1 94.06 150 HIS B CA 1
ATOM 2619 C C . HIS B 1 150 ? 11.031 -28.328 -19.531 1 94.06 150 HIS B C 1
ATOM 2621 O O . HIS B 1 150 ? 11.922 -27.531 -19.828 1 94.06 150 HIS B O 1
ATOM 2627 N N . PRO B 1 151 ? 10.203 -28.828 -20.469 1 94.25 151 PRO B N 1
ATOM 2628 C CA . PRO B 1 151 ? 10.445 -28.453 -21.859 1 94.25 151 PRO B CA 1
ATOM 2629 C C . PRO B 1 151 ? 10.336 -26.953 -22.109 1 94.25 151 PRO B C 1
ATOM 2631 O O . PRO B 1 151 ? 9.578 -26.266 -21.422 1 94.25 151 PRO B O 1
ATOM 2634 N N . PRO B 1 152 ? 11.047 -26.484 -23.078 1 95 152 PRO B N 1
ATOM 2635 C CA . PRO B 1 152 ? 11.055 -25.047 -23.406 1 95 152 PRO B CA 1
ATOM 2636 C C . PRO B 1 152 ? 9.656 -24.5 -23.656 1 95 152 PRO B C 1
ATOM 2638 O O . PRO B 1 152 ? 9.383 -23.344 -23.328 1 95 152 PRO B O 1
ATOM 2641 N N . GLU B 1 153 ? 8.852 -25.297 -24.203 1 95.62 153 GLU B N 1
ATOM 2642 C CA . GLU B 1 153 ? 7.492 -24.859 -24.5 1 95.62 153 GLU B CA 1
ATOM 2643 C C . GLU B 1 153 ? 6.742 -24.5 -23.219 1 95.62 153 GLU B C 1
ATOM 2645 O O . GLU B 1 153 ? 5.922 -23.578 -23.203 1 95.62 153 GLU B O 1
ATOM 2650 N N . ALA B 1 154 ? 7.004 -25.266 -22.203 1 94.38 154 ALA B N 1
ATOM 2651 C CA . ALA B 1 154 ? 6.375 -24.984 -20.922 1 94.38 154 ALA B CA 1
ATOM 2652 C C . ALA B 1 154 ? 6.934 -23.703 -20.312 1 94.38 154 ALA B C 1
ATOM 2654 O O . ALA B 1 154 ? 6.18 -22.891 -19.766 1 94.38 154 ALA B O 1
ATOM 2655 N N . GLN B 1 155 ? 8.172 -23.531 -20.422 1 92.31 155 GLN B N 1
ATOM 2656 C CA . GLN B 1 155 ? 8.812 -22.312 -19.922 1 92.31 155 GLN B CA 1
ATOM 2657 C C . GLN B 1 155 ? 8.328 -21.078 -20.672 1 92.31 155 GLN B C 1
ATOM 2659 O O . GLN B 1 155 ? 8.227 -20 -20.094 1 92.31 155 GLN B O 1
ATOM 2664 N N . ALA B 1 156 ? 8.07 -21.234 -21.938 1 96.94 156 ALA B N 1
ATOM 2665 C CA . ALA B 1 156 ? 7.539 -20.156 -22.75 1 96.94 156 ALA B CA 1
ATOM 2666 C C . ALA B 1 156 ? 6.18 -19.688 -22.234 1 96.94 156 ALA B C 1
ATOM 2668 O O . ALA B 1 156 ? 5.848 -18.5 -22.297 1 96.94 156 ALA B O 1
ATOM 2669 N N . LEU B 1 157 ? 5.398 -20.625 -21.703 1 97.56 157 LEU B N 1
ATOM 2670 C CA . LEU B 1 157 ? 4.098 -20.266 -21.141 1 97.56 157 LEU B CA 1
ATOM 2671 C C . LEU B 1 157 ? 4.262 -19.391 -19.906 1 97.56 157 LEU B C 1
ATOM 2673 O O . LEU B 1 157 ? 3.484 -18.453 -19.688 1 97.56 157 LEU B O 1
ATOM 2677 N N . PHE B 1 158 ? 5.25 -19.719 -19.094 1 98 158 PHE B N 1
ATOM 2678 C CA . PHE B 1 158 ? 5.551 -18.891 -17.922 1 98 158 PHE B CA 1
ATOM 2679 C C . PHE B 1 158 ? 5.988 -17.484 -18.359 1 98 158 PHE B C 1
ATOM 2681 O O . PHE B 1 158 ? 5.531 -16.5 -17.797 1 98 158 PHE B O 1
ATOM 2688 N N . ASN B 1 159 ? 6.836 -17.391 -19.328 1 97.88 159 ASN B N 1
ATOM 2689 C CA . ASN B 1 159 ? 7.27 -16.109 -19.859 1 97.88 159 ASN B CA 1
ATOM 2690 C C . ASN B 1 159 ? 6.098 -15.32 -20.422 1 97.88 159 ASN B C 1
ATOM 2692 O O . ASN B 1 159 ? 6.02 -14.102 -20.25 1 97.88 159 ASN B O 1
ATOM 2696 N N . ALA B 1 160 ? 5.25 -16.031 -21.109 1 98.5 160 ALA B N 1
ATOM 2697 C CA . ALA B 1 160 ? 4.07 -15.391 -21.688 1 98.5 160 ALA B CA 1
ATOM 2698 C C . ALA B 1 160 ? 3.174 -14.828 -20.578 1 98.5 160 ALA B C 1
ATOM 2700 O O . ALA B 1 160 ? 2.58 -13.758 -20.75 1 98.5 160 ALA B O 1
ATOM 2701 N N . SER B 1 161 ? 3.031 -15.594 -19.516 1 98.62 161 SER B N 1
ATOM 2702 C CA . SER B 1 161 ? 2.268 -15.109 -18.375 1 98.62 161 SER B CA 1
ATOM 2703 C C . SER B 1 161 ? 2.861 -13.82 -17.812 1 98.62 161 SER B C 1
ATOM 2705 O O . SER B 1 161 ? 2.129 -12.883 -17.484 1 98.62 161 SER B O 1
ATOM 2707 N N . THR B 1 162 ? 4.156 -13.75 -17.719 1 98.69 162 THR B N 1
ATOM 2708 C CA . THR B 1 162 ? 4.859 -12.57 -17.234 1 98.69 162 THR B CA 1
ATOM 2709 C C . THR B 1 162 ? 4.652 -11.391 -18.188 1 98.69 162 THR B C 1
ATOM 2711 O O . THR B 1 162 ? 4.375 -10.273 -17.734 1 98.69 162 THR B O 1
ATOM 2714 N N . GLU B 1 163 ? 4.742 -11.648 -19.453 1 98.69 163 GLU B N 1
ATOM 2715 C CA . GLU B 1 163 ? 4.531 -10.602 -20.453 1 98.69 163 GLU B CA 1
ATOM 2716 C C . GLU B 1 163 ? 3.1 -10.078 -20.406 1 98.69 163 GLU B C 1
ATOM 2718 O O . GLU B 1 163 ? 2.871 -8.875 -20.531 1 98.69 163 GLU B O 1
ATOM 2723 N N . GLU B 1 164 ? 2.182 -11.008 -20.266 1 98.69 164 GLU B N 1
ATOM 2724 C CA . GLU B 1 164 ? 0.786 -10.609 -20.109 1 98.69 164 GLU B CA 1
ATOM 2725 C C . GLU B 1 164 ? 0.606 -9.688 -18.906 1 98.69 164 GLU B C 1
ATOM 2727 O O . GLU B 1 164 ? -0.126 -8.703 -18.969 1 98.69 164 GLU B O 1
ATOM 2732 N N . ALA B 1 165 ? 1.236 -10.031 -17.797 1 98.81 165 ALA B N 1
ATOM 2733 C CA . ALA B 1 165 ? 1.174 -9.211 -16.594 1 98.81 165 ALA B CA 1
ATOM 2734 C C . ALA B 1 165 ? 1.704 -7.805 -16.859 1 98.81 165 ALA B C 1
ATOM 2736 O O . ALA B 1 165 ? 1.087 -6.812 -16.453 1 98.81 165 ALA B O 1
ATOM 2737 N N . ILE B 1 166 ? 2.836 -7.707 -17.531 1 98.56 166 ILE B N 1
ATOM 2738 C CA . ILE B 1 166 ? 3.447 -6.426 -17.859 1 98.56 166 ILE B CA 1
ATOM 2739 C C . ILE B 1 166 ? 2.492 -5.602 -18.719 1 98.56 166 ILE B C 1
ATOM 2741 O O . ILE B 1 166 ? 2.27 -4.418 -18.453 1 98.56 166 ILE B O 1
ATOM 2745 N N . GLU B 1 167 ? 1.868 -6.254 -19.688 1 98.25 167 GLU B N 1
ATOM 2746 C CA . GLU B 1 167 ? 0.927 -5.578 -20.578 1 98.25 167 GLU B CA 1
ATOM 2747 C C . GLU B 1 167 ? -0.308 -5.105 -19.828 1 98.25 167 GLU B C 1
ATOM 2749 O O . GLU B 1 167 ? -0.874 -4.059 -20.141 1 98.25 167 GLU B O 1
ATOM 2754 N N . ALA B 1 168 ? -0.695 -5.852 -18.828 1 98.19 168 ALA B N 1
ATOM 2755 C CA . ALA B 1 168 ? -1.873 -5.527 -18.031 1 98.19 168 ALA B CA 1
ATOM 2756 C C . ALA B 1 168 ? -1.557 -4.441 -17 1 98.19 168 ALA B C 1
ATOM 2758 O O . ALA B 1 168 ? -2.453 -3.949 -16.312 1 98.19 168 ALA B O 1
ATOM 2759 N N . GLY B 1 169 ? -0.283 -4.059 -16.891 1 97.94 169 GLY B N 1
ATOM 2760 C CA . GLY B 1 169 ? 0.119 -2.988 -16 1 97.94 169 GLY B CA 1
ATOM 2761 C C . GLY B 1 169 ? 0.418 -3.471 -14.594 1 97.94 169 GLY B C 1
ATOM 2762 O O . GLY B 1 169 ? 0.453 -2.676 -13.648 1 97.94 169 GLY B O 1
ATOM 2763 N N . VAL B 1 170 ? 0.574 -4.754 -14.398 1 98.69 170 VAL B N 1
ATOM 2764 C CA . VAL B 1 170 ? 0.933 -5.324 -13.102 1 98.69 170 VAL B CA 1
ATOM 2765 C C . VAL B 1 170 ? 2.324 -4.844 -12.695 1 98.69 170 VAL B C 1
ATOM 2767 O O . VAL B 1 170 ? 3.238 -4.793 -13.523 1 98.69 170 VAL B O 1
ATOM 2770 N N . PHE B 1 171 ? 2.506 -4.453 -11.43 1 98.06 171 PHE B N 1
ATOM 2771 C CA . PHE B 1 171 ? 3.779 -3.906 -10.977 1 98.06 171 PHE B CA 1
ATOM 2772 C C . PHE B 1 171 ? 4.199 -4.539 -9.656 1 98.06 171 PHE B C 1
ATOM 2774 O O . PHE B 1 171 ? 5.25 -4.195 -9.109 1 98.06 171 PHE B O 1
ATOM 2781 N N . GLY B 1 172 ? 3.361 -5.406 -9.133 1 97.94 172 GLY B N 1
ATOM 2782 C CA . GLY B 1 172 ? 3.654 -6.047 -7.859 1 97.94 172 GLY B CA 1
ATOM 2783 C C . GLY B 1 172 ? 2.871 -7.328 -7.641 1 97.94 172 GLY B C 1
ATOM 2784 O O . GLY B 1 172 ? 2.047 -7.707 -8.477 1 97.94 172 GLY B O 1
ATOM 2785 N N . SER B 1 173 ? 3.188 -8 -6.605 1 98.62 173 SER B N 1
ATOM 2786 C CA . SER B 1 173 ? 2.576 -9.273 -6.25 1 98.62 173 SER B CA 1
ATOM 2787 C C . SER B 1 173 ? 2.17 -9.305 -4.781 1 98.62 173 SER B C 1
ATOM 2789 O O . SER B 1 173 ? 2.928 -8.867 -3.914 1 98.62 173 SER B O 1
ATOM 2791 N N . PRO B 1 174 ? 0.966 -9.766 -4.535 1 98.88 174 PRO B N 1
ATOM 2792 C CA . PRO B 1 174 ? -0.051 -10.297 -5.445 1 98.88 174 PRO B CA 1
ATOM 2793 C C . PRO B 1 174 ? -0.889 -9.195 -6.098 1 98.88 174 PRO B C 1
ATOM 2795 O O . PRO B 1 174 ? -1.088 -8.133 -5.508 1 98.88 174 PRO B O 1
ATOM 2798 N N . THR B 1 175 ? -1.343 -9.422 -7.273 1 98.94 175 THR B N 1
ATOM 2799 C CA . THR B 1 175 ? -2.266 -8.539 -7.977 1 98.94 175 THR B CA 1
ATOM 2800 C C . THR B 1 175 ? -3.477 -9.312 -8.484 1 98.94 175 THR B C 1
ATOM 2802 O O . THR B 1 175 ? -3.334 -10.414 -9.023 1 98.94 175 THR B O 1
ATOM 2805 N N . PHE B 1 176 ? -4.645 -8.797 -8.336 1 98.94 176 PHE B N 1
ATOM 2806 C CA . PHE B 1 176 ? -5.91 -9.367 -8.789 1 98.94 176 PHE B CA 1
ATOM 2807 C C . PHE B 1 176 ? -6.594 -8.438 -9.781 1 98.94 176 PHE B C 1
ATOM 2809 O O . PHE B 1 176 ? -6.609 -7.223 -9.594 1 98.94 176 PHE B O 1
ATOM 2816 N N . ILE B 1 177 ? -7.094 -8.945 -10.844 1 98.81 177 ILE B N 1
ATOM 2817 C CA . ILE B 1 177 ? -7.898 -8.18 -11.797 1 98.81 177 ILE B CA 1
ATOM 2818 C C . ILE B 1 177 ? -9.281 -8.812 -11.93 1 98.81 177 ILE B C 1
ATOM 2820 O O . ILE B 1 177 ? -9.398 -10 -12.25 1 98.81 177 ILE B O 1
ATOM 2824 N N . VAL B 1 178 ? -10.344 -8.133 -11.602 1 98.25 178 VAL B N 1
ATOM 2825 C CA . VAL B 1 178 ? -11.734 -8.539 -11.703 1 98.25 178 VAL B CA 1
ATOM 2826 C C . VAL B 1 178 ? -12.516 -7.512 -12.523 1 98.25 178 VAL B C 1
ATOM 2828 O O . VAL B 1 178 ? -12.586 -6.336 -12.148 1 98.25 178 VAL B O 1
ATOM 2831 N N . ASP B 1 179 ? -13.086 -7.906 -13.641 1 96.56 179 ASP B N 1
ATOM 2832 C CA . ASP B 1 179 ? -13.875 -7.016 -14.484 1 96.56 179 ASP B CA 1
ATOM 2833 C C . ASP B 1 179 ? -13.086 -5.754 -14.844 1 96.56 179 ASP B C 1
ATOM 2835 O O . ASP B 1 179 ? -13.602 -4.641 -14.734 1 96.56 179 ASP B O 1
ATOM 2839 N N . GLY B 1 180 ? -11.789 -5.949 -15.125 1 96.56 180 GLY B N 1
ATOM 2840 C CA . GLY B 1 180 ? -10.969 -4.844 -15.586 1 96.56 180 GLY B CA 1
ATOM 2841 C C . GLY B 1 180 ? -10.406 -3.998 -14.461 1 96.56 180 GLY B C 1
ATOM 2842 O O . GLY B 1 180 ? -9.602 -3.098 -14.695 1 96.56 180 GLY B O 1
ATOM 2843 N N . GLU B 1 181 ? -10.805 -4.27 -13.234 1 97.94 181 GLU B N 1
ATOM 2844 C CA . GLU B 1 181 ? -10.32 -3.508 -12.094 1 97.94 181 GLU B CA 1
ATOM 2845 C C . GLU B 1 181 ? -9.164 -4.23 -11.398 1 97.94 181 GLU B C 1
ATOM 2847 O O . GLU B 1 181 ? -9.234 -5.441 -11.164 1 97.94 181 GLU B O 1
ATOM 2852 N N . MET B 1 182 ? -8.117 -3.496 -11.086 1 98.75 182 MET B N 1
ATOM 2853 C CA . MET B 1 182 ? -6.922 -4.059 -10.469 1 98.75 182 MET B CA 1
ATOM 2854 C C . MET B 1 182 ? -6.926 -3.83 -8.961 1 98.75 182 MET B C 1
ATOM 2856 O O . MET B 1 182 ? -7.301 -2.752 -8.492 1 98.75 182 MET B O 1
ATOM 2860 N N . PHE B 1 183 ? -6.551 -4.805 -8.211 1 98.88 183 PHE B N 1
ATOM 2861 C CA . PHE B 1 183 ? -6.293 -4.777 -6.777 1 98.88 183 PHE B CA 1
ATOM 2862 C C . PHE B 1 183 ? -4.902 -5.316 -6.465 1 98.88 183 PHE B C 1
ATOM 2864 O O . PHE B 1 183 ? -4.582 -6.457 -6.805 1 98.88 183 PHE B O 1
ATOM 2871 N N . TRP B 1 184 ? -4.09 -4.512 -5.852 1 98.81 184 TRP B N 1
ATOM 2872 C CA . TRP B 1 184 ? -2.721 -4.926 -5.566 1 98.81 184 TRP B CA 1
ATOM 2873 C C . TRP B 1 184 ? -2.49 -5.051 -4.062 1 98.81 184 TRP B C 1
ATOM 2875 O O . TRP B 1 184 ? -2.738 -4.105 -3.311 1 98.81 184 TRP B O 1
ATOM 2885 N N . GLY B 1 185 ? -2.01 -6.25 -3.713 1 98.62 185 GLY B N 1
ATOM 2886 C CA . GLY B 1 185 ? -1.641 -6.461 -2.322 1 98.62 185 GLY B CA 1
ATOM 2887 C C . GLY B 1 185 ? -2.523 -7.473 -1.616 1 98.62 185 GLY B C 1
ATOM 2888 O O . GLY B 1 185 ? -3.725 -7.547 -1.883 1 98.62 185 GLY B O 1
ATOM 2889 N N . GLN B 1 186 ? -1.886 -8.172 -0.659 1 98.56 186 GLN B N 1
ATOM 2890 C CA . GLN B 1 186 ? -2.639 -9.148 0.124 1 98.56 186 GLN B CA 1
ATOM 2891 C C . GLN B 1 186 ? -3.707 -8.461 0.972 1 98.56 186 GLN B C 1
ATOM 2893 O O . GLN B 1 186 ? -4.684 -9.102 1.38 1 98.56 186 GLN B O 1
ATOM 2898 N N . ASP B 1 187 ? -3.584 -7.227 1.255 1 97.88 187 ASP B N 1
ATOM 2899 C CA . ASP B 1 187 ? -4.535 -6.484 2.078 1 97.88 187 ASP B CA 1
ATOM 2900 C C . ASP B 1 187 ? -5.684 -5.938 1.232 1 97.88 187 ASP B C 1
ATOM 2902 O O . ASP B 1 187 ? -6.527 -5.191 1.731 1 97.88 187 ASP B O 1
ATOM 2906 N N . ARG B 1 188 ? -5.727 -6.301 -0.042 1 98.56 188 ARG B N 1
ATOM 2907 C CA . ARG B 1 188 ? -6.84 -5.918 -0.903 1 98.56 188 ARG B CA 1
ATOM 2908 C C . ARG B 1 188 ? -7.766 -7.102 -1.159 1 98.56 188 ARG B C 1
ATOM 2910 O O . ARG B 1 188 ? -8.781 -6.965 -1.847 1 98.56 188 ARG B O 1
ATOM 2917 N N . ILE B 1 189 ? -7.5 -8.273 -0.658 1 98.62 189 ILE B N 1
ATOM 2918 C CA . ILE B 1 189 ? -8.234 -9.484 -0.979 1 98.62 189 ILE B CA 1
ATOM 2919 C C . ILE B 1 189 ? -9.695 -9.336 -0.544 1 98.62 189 ILE B C 1
ATOM 2921 O O . ILE B 1 189 ? -10.602 -9.82 -1.224 1 98.62 189 ILE B O 1
ATOM 2925 N N . GLU B 1 190 ? -9.938 -8.617 0.556 1 97.25 190 GLU B N 1
ATOM 2926 C CA . GLU B 1 190 ? -11.312 -8.383 0.979 1 97.25 190 GLU B CA 1
ATOM 2927 C C . GLU B 1 190 ? -12.062 -7.512 -0.032 1 97.25 190 GLU B C 1
ATOM 2929 O O . GLU B 1 190 ? -13.258 -7.707 -0.263 1 97.25 190 GLU B O 1
ATOM 2934 N N . LEU B 1 191 ? -11.359 -6.547 -0.577 1 98 191 LEU B N 1
ATOM 2935 C CA . LEU B 1 191 ? -11.961 -5.715 -1.613 1 98 191 LEU B CA 1
ATOM 2936 C C . LEU B 1 191 ? -12.266 -6.535 -2.863 1 98 191 LEU B C 1
ATOM 2938 O O . LEU B 1 191 ? -13.266 -6.301 -3.537 1 98 191 LEU B O 1
ATOM 2942 N N . VAL B 1 192 ? -11.383 -7.469 -3.184 1 98.56 192 VAL B N 1
ATOM 2943 C CA . VAL B 1 192 ? -11.609 -8.375 -4.305 1 98.56 192 VAL B CA 1
ATOM 2944 C C . VAL B 1 192 ? -12.875 -9.195 -4.062 1 98.56 192 VAL B C 1
ATOM 2946 O O . VAL B 1 192 ? -13.711 -9.336 -4.957 1 98.56 192 VAL B O 1
ATOM 2949 N N . ALA B 1 193 ? -13.016 -9.742 -2.824 1 97.88 193 ALA B N 1
ATOM 2950 C CA . ALA B 1 193 ? -14.203 -10.516 -2.461 1 97.88 193 ALA B CA 1
ATOM 2951 C C . ALA B 1 193 ? -15.469 -9.688 -2.617 1 97.88 193 ALA B C 1
ATOM 2953 O O . ALA B 1 193 ? -16.469 -10.164 -3.162 1 97.88 193 ALA B O 1
ATOM 2954 N N . GLU B 1 194 ? -15.422 -8.43 -2.148 1 96.75 194 GLU B N 1
ATOM 2955 C CA . GLU B 1 194 ? -16.562 -7.523 -2.287 1 96.75 194 GLU B CA 1
ATOM 2956 C C . GLU B 1 194 ? -16.922 -7.32 -3.754 1 96.75 194 GLU B C 1
ATOM 2958 O O . GLU B 1 194 ? -18.109 -7.332 -4.109 1 96.75 194 GLU B O 1
ATOM 2963 N N . LYS B 1 195 ? -15.891 -7.141 -4.582 1 96.75 195 LYS B N 1
ATOM 2964 C CA . LYS B 1 195 ? -16.109 -6.941 -6.012 1 96.75 195 LYS B CA 1
ATOM 2965 C C . LYS B 1 195 ? -16.781 -8.156 -6.641 1 96.75 195 LYS B C 1
ATOM 2967 O O . LYS B 1 195 ? -17.562 -8.023 -7.586 1 96.75 195 LYS B O 1
ATOM 2972 N N . CYS B 1 196 ? -16.516 -9.344 -6.074 1 96.75 196 CYS B N 1
ATOM 2973 C CA . CYS B 1 196 ? -17.094 -10.586 -6.586 1 96.75 196 CYS B CA 1
ATOM 2974 C C . CYS B 1 196 ? -18.484 -10.828 -6.012 1 96.75 196 CYS B C 1
ATOM 2976 O O . CYS B 1 196 ? -19.172 -11.758 -6.426 1 96.75 196 CYS B O 1
ATOM 2978 N N . GLY B 1 197 ? -18.969 -9.945 -5.109 1 92.56 197 GLY B N 1
ATOM 2979 C CA . GLY B 1 197 ? -20.297 -10.078 -4.52 1 92.56 197 GLY B CA 1
ATOM 2980 C C . GLY B 1 197 ? -20.359 -11.125 -3.428 1 92.56 197 GLY B C 1
ATOM 2981 O O . GLY B 1 197 ? -21.422 -11.719 -3.191 1 92.56 197 GLY B O 1
ATOM 2982 N N . THR B 1 198 ? -19.281 -11.438 -2.91 1 85.31 198 THR B N 1
ATOM 2983 C CA . THR B 1 198 ? -19.234 -12.445 -1.851 1 85.31 198 THR B CA 1
ATOM 2984 C C . THR B 1 198 ? -18.703 -11.844 -0.556 1 85.31 198 THR B C 1
ATOM 2986 O O . THR B 1 198 ? -17.969 -10.852 -0.583 1 85.31 198 THR B O 1
#

InterPro domains:
  IPR001853 DSBA-like thioredoxin domain [PF01323] (4-195)
  IPR014440 HCCA isomerase/glutathione S-transferase kappa [PIRSF006386] (2-194)
  IPR036249 Thioredoxin-like superfamily [SSF52833] (1-194)
  IPR044087 2-hydroxychromene-2-carboxylate isomerase NahD-like [cd03022] (5-195)
  IPR051924 Glutathione S-transferase Kappa/NadH [PTHR42943] (3-195)

Radius of gyration: 23.58 Å; Cα contacts (8 Å, |Δi|>4): 662; chains: 2; bounding box: 42×73×54 Å

Solvent-accessible surface area (backbone atoms only — not comparable to full-atom values): 21005 Å² total; per-residue (Å²): 124,72,36,58,34,45,33,38,32,29,68,82,34,66,48,29,45,74,26,39,67,61,52,50,54,50,48,69,38,88,49,42,40,70,46,78,37,42,34,54,56,69,59,32,22,61,75,57,70,49,78,51,70,91,74,41,46,67,45,58,40,50,48,52,51,51,50,51,52,49,51,28,61,74,68,72,42,83,71,48,91,76,35,80,49,65,84,63,70,51,59,56,54,34,9,28,50,48,54,42,40,75,71,69,46,81,44,55,51,36,55,46,38,50,21,39,25,40,34,63,65,52,40,52,66,76,38,65,68,55,48,18,52,40,26,39,76,44,75,45,64,16,66,60,36,50,62,60,11,65,46,66,73,29,40,49,51,28,52,48,39,29,52,50,37,47,73,72,41,51,76,62,52,22,27,36,35,45,92,88,42,79,39,72,36,50,90,30,50,65,59,53,36,51,74,55,72,94,125,73,35,58,32,45,33,39,33,30,68,82,34,67,47,29,46,73,26,39,66,59,51,49,54,51,48,68,39,87,50,40,41,70,46,78,36,42,33,54,57,67,58,32,23,62,76,56,69,50,78,51,69,92,72,42,46,67,46,58,41,52,48,52,51,51,50,50,53,52,50,29,60,74,68,71,43,84,69,48,90,74,38,80,50,64,86,64,72,50,57,57,54,33,9,27,50,49,54,43,40,75,73,69,48,81,45,56,50,36,54,46,38,48,21,41,26,42,34,66,64,53,39,53,64,79,37,66,67,53,47,18,51,40,26,39,74,44,74,43,65,14,65,60,37,50,62,60,12,64,43,67,73,29,40,49,51,28,51,47,37,28,51,50,37,47,74,72,41,50,76,63,51,24,26,37,34,45,93,88,42,78,39,72,35,50,90,30,51,67,58,52,35,50,75,56,73,92